Protein AF-A0AAD1R9V3-F1 (afdb_monomer_lite)

Structure (mmCIF, N/CA/C/O backbone):
data_AF-A0AAD1R9V3-F1
#
_entry.id   AF-A0AAD1R9V3-F1
#
loop_
_atom_site.group_PDB
_atom_site.id
_atom_site.type_symbol
_atom_site.label_atom_id
_atom_site.label_alt_id
_atom_site.label_comp_id
_atom_site.label_asym_id
_atom_site.label_entity_id
_atom_site.label_seq_id
_atom_site.pdbx_PDB_ins_code
_atom_site.Cartn_x
_atom_site.Cartn_y
_atom_site.Cartn_z
_atom_site.occupancy
_atom_site.B_iso_or_equiv
_atom_site.auth_seq_id
_atom_site.auth_comp_id
_atom_site.auth_asym_id
_atom_site.auth_atom_id
_atom_site.pdbx_PDB_model_num
ATOM 1 N N . MET A 1 1 ? 29.245 -15.556 20.409 1.00 35.25 1 MET A N 1
ATOM 2 C CA . MET A 1 1 ? 29.565 -15.453 18.962 1.00 35.25 1 MET A CA 1
ATOM 3 C C . MET A 1 1 ? 28.402 -15.027 18.053 1.00 35.25 1 MET A C 1
ATOM 5 O O . MET A 1 1 ? 28.663 -14.799 16.882 1.00 35.25 1 MET A O 1
ATOM 9 N N . GLN A 1 2 ? 27.150 -14.888 18.519 1.00 30.64 2 GLN A N 1
ATOM 10 C CA . GLN A 1 2 ? 26.018 -14.610 17.610 1.00 30.64 2 GLN A CA 1
ATOM 11 C C . GLN A 1 2 ? 25.636 -13.117 17.482 1.00 30.64 2 GLN A C 1
ATOM 13 O O . GLN A 1 2 ? 25.041 -12.745 16.478 1.00 30.64 2 GLN A O 1
ATOM 18 N N . LEU A 1 3 ? 26.044 -12.247 18.423 1.00 28.27 3 LEU A N 1
ATOM 19 C CA . LEU A 1 3 ? 25.828 -10.789 18.336 1.00 28.27 3 LEU A CA 1
ATOM 20 C C . LEU A 1 3 ? 26.895 -10.029 17.526 1.00 28.27 3 LEU A C 1
ATOM 22 O O . LEU A 1 3 ? 26.613 -8.944 17.025 1.00 28.27 3 LEU A O 1
ATOM 26 N N . THR A 1 4 ? 28.101 -10.576 17.340 1.00 27.30 4 THR A N 1
ATOM 27 C CA . THR A 1 4 ? 29.195 -9.881 16.628 1.00 27.30 4 THR A CA 1
ATOM 28 C C . THR A 1 4 ? 28.893 -9.625 15.148 1.00 27.30 4 THR A C 1
ATOM 30 O O . THR A 1 4 ? 29.438 -8.689 14.572 1.00 27.30 4 THR A O 1
ATOM 33 N N . LYS A 1 5 ? 27.974 -10.390 14.540 1.00 33.31 5 LYS A N 1
ATOM 34 C CA . LYS A 1 5 ? 27.443 -10.104 13.194 1.00 33.31 5 LYS A CA 1
ATOM 35 C C . LYS A 1 5 ? 26.442 -8.940 13.173 1.00 33.31 5 LYS A C 1
ATOM 37 O O . LYS A 1 5 ? 26.325 -8.266 12.158 1.00 33.31 5 LYS A O 1
ATOM 42 N N . THR A 1 6 ? 25.742 -8.685 14.278 1.00 34.09 6 THR A N 1
ATOM 43 C CA . THR A 1 6 ? 24.728 -7.624 14.376 1.00 34.09 6 THR A CA 1
ATOM 44 C C . THR A 1 6 ? 25.361 -6.237 14.466 1.00 34.09 6 THR A C 1
ATOM 46 O O . THR A 1 6 ? 24.817 -5.292 13.906 1.00 34.09 6 THR A O 1
ATOM 49 N N . LEU A 1 7 ? 26.521 -6.109 15.122 1.00 30.92 7 LEU A N 1
ATOM 50 C CA . LEU A 1 7 ? 27.188 -4.815 15.306 1.00 30.92 7 LEU A CA 1
ATOM 51 C C . LEU A 1 7 ? 27.916 -4.329 14.036 1.00 30.92 7 LEU A C 1
ATOM 53 O O . LEU A 1 7 ? 27.901 -3.138 13.744 1.00 30.92 7 LEU A O 1
ATOM 57 N N . MET A 1 8 ? 28.478 -5.241 13.229 1.00 28.80 8 MET A N 1
ATOM 58 C CA . MET A 1 8 ? 29.092 -4.886 11.935 1.00 28.80 8 MET A CA 1
ATOM 59 C C . MET A 1 8 ? 28.087 -4.332 10.911 1.00 28.80 8 MET A C 1
ATOM 61 O O . MET A 1 8 ? 28.479 -3.546 10.054 1.00 28.80 8 MET A O 1
ATOM 65 N N . LEU A 1 9 ? 26.801 -4.696 11.006 1.00 34.12 9 LEU A N 1
ATOM 66 C CA . LEU A 1 9 ? 25.754 -4.138 10.141 1.00 34.12 9 LEU A CA 1
ATOM 67 C C . LEU A 1 9 ? 25.553 -2.631 10.376 1.00 34.12 9 LEU A C 1
ATOM 69 O O . LEU A 1 9 ? 25.422 -1.891 9.410 1.00 34.12 9 LEU A O 1
ATOM 73 N N . ILE A 1 10 ? 25.625 -2.172 11.630 1.00 31.16 10 ILE A N 1
ATOM 74 C CA . ILE A 1 10 ? 25.426 -0.756 11.996 1.00 31.16 10 ILE A CA 1
ATOM 75 C C . ILE A 1 10 ? 26.562 0.126 11.447 1.00 31.16 10 ILE A C 1
ATOM 77 O O . ILE A 1 10 ? 26.338 1.265 11.047 1.00 31.16 10 ILE A O 1
ATOM 81 N N . VAL A 1 11 ? 27.789 -0.402 11.365 1.00 30.70 11 VAL A N 1
ATOM 82 C CA . VAL A 1 11 ? 28.946 0.331 10.813 1.00 30.70 11 VAL A CA 1
ATOM 83 C C . VAL A 1 11 ? 28.810 0.554 9.298 1.00 30.70 11 VAL A C 1
ATOM 85 O O . VAL A 1 11 ? 29.274 1.568 8.783 1.00 30.70 11 VAL A O 1
ATOM 88 N N . ALA A 1 12 ? 28.131 -0.347 8.579 1.00 30.34 12 ALA A N 1
ATOM 89 C CA . ALA A 1 12 ? 27.902 -0.222 7.137 1.00 30.34 12 ALA A CA 1
ATOM 90 C C . ALA A 1 12 ? 26.820 0.816 6.765 1.00 30.34 12 ALA A C 1
ATOM 92 O O . ALA A 1 12 ? 26.777 1.274 5.624 1.00 30.34 12 ALA A O 1
ATOM 93 N N . GLU A 1 13 ? 25.958 1.209 7.707 1.00 38.88 13 GLU A N 1
ATOM 94 C CA . GLU A 1 13 ? 24.835 2.128 7.454 1.00 38.88 13 GLU A CA 1
ATOM 95 C C . GLU A 1 13 ? 25.275 3.608 7.358 1.00 38.88 13 GLU A C 1
ATOM 97 O O . GLU A 1 13 ? 24.536 4.441 6.838 1.00 38.88 13 GLU A O 1
ATOM 102 N N . TRP A 1 14 ? 26.511 3.945 7.756 1.00 31.81 14 TRP A N 1
ATOM 103 C CA . TRP A 1 14 ? 27.039 5.320 7.716 1.00 31.81 14 TRP A CA 1
ATOM 104 C C . TRP A 1 14 ? 27.473 5.807 6.324 1.00 31.81 14 TRP A C 1
ATOM 106 O O . TRP A 1 14 ? 27.513 7.014 6.085 1.00 31.81 14 TRP A O 1
ATOM 116 N N . THR A 1 15 ? 27.789 4.911 5.382 1.00 30.28 15 THR A N 1
ATOM 117 C CA . THR A 1 15 ? 28.287 5.305 4.046 1.00 30.28 15 THR A CA 1
ATOM 118 C C . THR A 1 15 ? 27.186 5.876 3.138 1.00 30.28 15 THR A C 1
ATOM 120 O O . THR A 1 15 ? 27.483 6.525 2.138 1.00 30.28 15 THR A O 1
ATOM 123 N N . ILE A 1 16 ? 25.91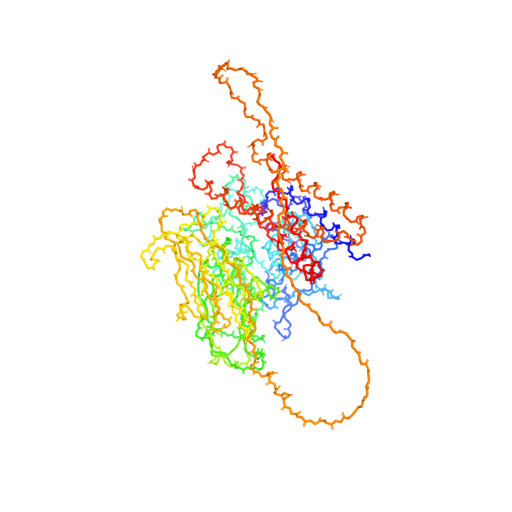1 5.675 3.488 1.00 34.81 16 ILE A N 1
ATOM 124 C CA . ILE A 1 16 ? 24.756 6.086 2.672 1.00 34.81 16 ILE A CA 1
ATOM 125 C C . ILE A 1 16 ? 24.512 7.607 2.752 1.00 34.81 16 ILE A C 1
ATOM 127 O O . ILE A 1 16 ? 24.076 8.207 1.773 1.00 34.81 16 ILE A O 1
ATOM 131 N N . CYS A 1 17 ? 24.895 8.269 3.850 1.00 26.78 17 CYS A N 1
ATOM 132 C CA . CYS A 1 17 ? 24.717 9.718 4.052 1.00 26.78 17 CYS A CA 1
ATOM 133 C C . CYS A 1 17 ? 25.582 10.628 3.148 1.00 26.78 17 CYS A C 1
ATOM 135 O O . CYS A 1 17 ? 25.551 11.846 3.311 1.00 26.78 17 CYS A O 1
ATOM 137 N N . LEU A 1 18 ? 26.354 10.064 2.211 1.00 27.14 18 LEU A N 1
ATOM 138 C CA . LEU A 1 18 ? 27.101 10.800 1.180 1.00 27.14 18 LEU A CA 1
ATOM 139 C C . LEU A 1 18 ? 26.655 10.451 -0.255 1.00 27.14 18 LEU A C 1
ATOM 141 O O . LEU A 1 18 ? 27.284 10.888 -1.219 1.00 27.14 18 LEU A O 1
ATOM 145 N N . ALA A 1 19 ? 25.563 9.696 -0.418 1.00 27.39 19 ALA A N 1
ATOM 146 C CA . ALA A 1 19 ? 24.939 9.487 -1.720 1.00 27.39 19 ALA A CA 1
ATOM 147 C C . ALA A 1 19 ? 24.169 10.749 -2.159 1.00 27.39 19 ALA A C 1
ATOM 149 O O . ALA A 1 19 ? 23.212 11.176 -1.515 1.00 27.39 19 ALA A O 1
ATOM 150 N N . LEU A 1 20 ? 24.610 11.345 -3.269 1.00 24.77 20 LEU A N 1
ATOM 151 C CA . LEU A 1 20 ? 23.947 12.461 -3.955 1.00 24.77 20 LEU A CA 1
ATOM 152 C C . LEU A 1 20 ? 22.536 12.066 -4.462 1.00 24.77 20 LEU A C 1
ATOM 154 O O . LEU A 1 20 ? 22.253 10.872 -4.574 1.00 24.77 20 LEU A O 1
ATOM 158 N N . PRO A 1 21 ? 21.638 13.036 -4.754 1.00 27.09 21 PRO A N 1
ATOM 159 C CA . PRO A 1 21 ? 20.220 12.778 -5.033 1.00 27.09 21 PRO A CA 1
ATOM 160 C C . PRO A 1 21 ? 19.957 11.679 -6.069 1.00 27.09 21 PRO A C 1
ATOM 162 O O . PRO A 1 21 ? 20.624 11.597 -7.102 1.00 27.09 21 PRO A O 1
ATOM 165 N N . VAL A 1 22 ? 18.921 10.875 -5.798 1.00 29.61 22 VAL A N 1
ATOM 166 C CA . VAL A 1 22 ? 18.507 9.715 -6.601 1.00 29.61 22 VAL A CA 1
ATOM 167 C C . VAL A 1 22 ? 17.998 10.151 -7.980 1.00 29.61 22 VAL A C 1
ATOM 169 O O . VAL A 1 22 ? 16.807 10.337 -8.218 1.00 29.61 22 VAL A O 1
ATOM 172 N N . GLN A 1 23 ? 18.932 10.286 -8.918 1.00 27.64 23 GLN A N 1
ATOM 173 C CA . GLN A 1 23 ? 18.662 10.364 -10.349 1.00 27.64 23 GLN A CA 1
ATOM 174 C C . GLN A 1 23 ? 18.131 9.008 -10.834 1.00 27.64 23 GLN A C 1
ATOM 176 O O . GLN A 1 23 ? 18.912 8.085 -11.083 1.00 27.64 23 GLN A O 1
ATOM 181 N N . VAL A 1 24 ? 16.814 8.886 -11.025 1.00 34.59 24 VAL A N 1
ATOM 182 C CA . VAL A 1 24 ? 16.222 7.744 -11.745 1.00 34.59 24 VAL A CA 1
ATOM 183 C C . VAL A 1 24 ? 16.492 7.904 -13.245 1.00 34.59 24 VAL A C 1
ATOM 185 O O . VAL A 1 24 ? 15.671 8.375 -14.020 1.00 34.59 24 VAL A O 1
ATOM 188 N N . ASN A 1 25 ? 17.712 7.518 -13.610 1.00 38.12 25 ASN A N 1
ATOM 189 C CA . ASN A 1 25 ? 18.176 7.132 -14.939 1.00 38.12 25 ASN A CA 1
ATOM 190 C C . ASN A 1 25 ? 17.870 8.060 -16.138 1.00 38.12 25 ASN A C 1
ATOM 192 O O . ASN A 1 25 ? 17.226 7.656 -17.102 1.00 38.12 25 ASN A O 1
ATOM 196 N N . ASN A 1 26 ? 18.499 9.241 -16.166 1.00 38.75 26 ASN A N 1
ATOM 197 C CA . ASN A 1 26 ? 18.811 9.916 -17.438 1.00 38.75 26 ASN A CA 1
ATOM 198 C C . ASN A 1 26 ? 20.189 9.517 -18.021 1.00 38.75 26 ASN A C 1
ATOM 200 O O . ASN A 1 26 ? 20.484 9.883 -19.155 1.00 38.75 26 ASN A O 1
ATOM 204 N N . ASN A 1 27 ? 21.045 8.807 -17.263 1.00 40.06 27 ASN A N 1
ATOM 205 C CA . ASN A 1 27 ? 22.467 8.590 -17.600 1.00 40.06 27 ASN A CA 1
ATOM 206 C C . ASN A 1 27 ? 23.135 7.324 -16.989 1.00 40.06 27 ASN A C 1
ATOM 208 O O . ASN A 1 27 ? 24.362 7.227 -16.992 1.00 40.06 27 ASN A O 1
ATOM 212 N N . ALA A 1 28 ? 22.401 6.332 -16.466 1.00 34.69 28 ALA A N 1
ATOM 213 C CA . ALA A 1 28 ? 22.995 5.229 -15.680 1.00 34.69 28 ALA A CA 1
ATOM 214 C C . ALA A 1 28 ? 23.798 4.179 -16.490 1.00 34.69 28 ALA A C 1
ATOM 216 O O . ALA A 1 28 ? 24.325 3.228 -15.917 1.00 34.69 28 ALA A O 1
ATOM 217 N N . ASN A 1 29 ? 23.925 4.356 -17.809 1.00 43.69 29 ASN A N 1
ATOM 218 C CA . ASN A 1 29 ? 24.423 3.335 -18.743 1.00 43.69 29 ASN A CA 1
ATOM 219 C C . ASN A 1 29 ? 25.894 3.504 -19.152 1.00 43.69 29 ASN A C 1
ATOM 221 O O . ASN A 1 29 ? 26.381 2.804 -20.044 1.00 43.69 29 ASN A O 1
ATOM 225 N N . SER A 1 30 ? 26.611 4.425 -18.506 1.00 35.69 30 SER A N 1
ATOM 226 C CA . SER A 1 30 ? 28.039 4.701 -18.710 1.00 35.69 30 SER A CA 1
ATOM 227 C C . SER A 1 30 ? 28.925 3.566 -18.175 1.00 35.69 30 SER A C 1
ATOM 229 O O . SER A 1 30 ? 29.636 3.727 -17.187 1.00 35.69 30 SER A O 1
ATOM 231 N N . GLY A 1 31 ? 28.856 2.396 -18.817 1.00 36.94 31 GLY A N 1
ATOM 232 C CA . GLY A 1 31 ? 29.632 1.208 -18.447 1.00 36.94 31 GLY A CA 1
ATOM 233 C C . GLY A 1 31 ? 28.949 -0.145 -18.669 1.00 36.94 31 GLY A C 1
ATOM 234 O O . GLY A 1 31 ? 29.441 -1.140 -18.138 1.00 36.94 31 GLY A O 1
ATOM 235 N N . ILE A 1 32 ? 27.828 -0.228 -19.396 1.00 44.53 32 ILE A N 1
ATOM 236 C CA . ILE A 1 32 ? 27.234 -1.521 -19.782 1.00 44.53 32 ILE A CA 1
ATOM 237 C C . ILE A 1 32 ? 27.887 -2.007 -21.086 1.00 44.53 32 ILE A C 1
ATOM 239 O O . ILE A 1 32 ? 27.878 -1.310 -22.096 1.00 44.53 32 ILE A O 1
ATOM 243 N N . SER A 1 33 ? 28.458 -3.215 -21.073 1.00 45.81 33 SER A N 1
ATOM 244 C CA . SER A 1 33 ? 29.212 -3.801 -22.199 1.00 45.81 33 SER A CA 1
ATOM 245 C C . SER A 1 33 ? 28.353 -4.517 -23.253 1.00 45.81 33 SER A C 1
ATOM 247 O O . SER A 1 33 ? 28.888 -5.143 -24.168 1.00 45.81 33 SER A O 1
ATOM 249 N N . LYS A 1 34 ? 27.024 -4.445 -23.131 1.00 56.16 34 LYS A N 1
ATOM 250 C CA . LYS A 1 34 ? 26.049 -5.034 -24.060 1.00 56.16 34 LYS A CA 1
ATOM 251 C C . LYS A 1 34 ? 25.251 -3.934 -24.767 1.00 56.16 34 LYS A C 1
ATOM 253 O O . LYS A 1 34 ? 24.997 -2.901 -24.150 1.00 56.16 34 LYS A O 1
ATOM 258 N N . PRO A 1 35 ? 24.807 -4.146 -26.018 1.00 56.00 35 PRO A N 1
ATOM 259 C CA . PRO A 1 35 ? 23.890 -3.222 -26.671 1.00 56.00 35 PRO A CA 1
ATOM 260 C C . PRO A 1 35 ? 22.540 -3.193 -25.939 1.00 56.00 35 PRO A C 1
ATOM 262 O O . PRO A 1 35 ? 21.942 -4.236 -25.662 1.00 56.00 35 PRO A O 1
ATOM 265 N N . LEU A 1 36 ? 22.070 -1.982 -25.650 1.00 61.72 36 LEU A N 1
ATOM 266 C CA . LEU A 1 36 ? 20.773 -1.707 -25.040 1.00 61.72 36 LEU A CA 1
ATOM 267 C C . LEU A 1 36 ? 19.860 -1.073 -26.092 1.00 61.72 36 LEU A C 1
ATOM 269 O O . LEU A 1 36 ? 20.287 -0.149 -26.789 1.00 61.72 36 LEU A O 1
ATOM 273 N N . VAL A 1 37 ? 18.611 -1.528 -26.178 1.00 58.22 37 VAL A N 1
ATOM 274 C CA . VAL A 1 37 ? 17.515 -0.686 -26.683 1.00 58.22 37 VAL A CA 1
ATOM 275 C C . VAL A 1 37 ? 16.813 -0.060 -25.493 1.00 58.22 37 VAL A C 1
ATOM 277 O O . VAL A 1 37 ? 16.833 -0.612 -24.398 1.00 58.22 37 VAL A O 1
ATOM 280 N N . HIS A 1 38 ? 16.200 1.099 -25.707 1.00 66.06 38 HIS A N 1
ATOM 281 C CA . HIS A 1 38 ? 15.366 1.754 -24.704 1.00 66.06 38 HIS A CA 1
ATOM 282 C C . HIS A 1 38 ? 16.065 1.895 -23.347 1.00 66.06 38 HIS A C 1
ATOM 284 O O . HIS A 1 38 ? 15.462 1.683 -22.306 1.00 66.06 38 HIS A O 1
ATOM 290 N N . GLY A 1 39 ? 17.333 2.303 -23.344 1.00 56.09 39 GLY A N 1
ATOM 291 C CA . GLY A 1 39 ? 18.056 2.643 -22.118 1.00 56.09 39 GLY A CA 1
ATOM 292 C C . GLY A 1 39 ? 18.485 1.460 -21.244 1.00 56.09 39 GLY A C 1
ATOM 293 O O . GLY A 1 39 ? 19.611 1.487 -20.776 1.00 56.09 39 GLY A O 1
ATOM 294 N N . ASP A 1 40 ? 17.655 0.446 -21.040 1.00 63.25 40 ASP A N 1
ATOM 295 C CA . ASP A 1 40 ? 17.810 -0.584 -19.998 1.00 63.25 40 ASP A CA 1
ATOM 296 C C . ASP A 1 40 ? 17.491 -2.008 -20.510 1.00 63.25 40 ASP A C 1
ATOM 298 O O . ASP A 1 40 ? 17.977 -2.994 -19.948 1.00 63.25 40 ASP A O 1
ATOM 302 N N . ILE A 1 41 ? 16.783 -2.147 -21.637 1.00 69.81 41 ILE A N 1
ATOM 303 C CA . ILE A 1 41 ? 16.492 -3.446 -22.256 1.00 69.81 41 ILE A CA 1
ATOM 304 C C . ILE A 1 41 ? 17.738 -4.010 -22.957 1.00 69.81 41 ILE A C 1
ATOM 306 O O . ILE A 1 41 ? 18.195 -3.523 -23.997 1.00 69.81 41 ILE A O 1
ATOM 310 N N . VAL A 1 42 ? 18.257 -5.116 -22.422 1.00 69.62 42 VAL A N 1
ATOM 311 C CA . VAL A 1 42 ? 19.426 -5.827 -22.957 1.00 69.62 42 VAL A CA 1
ATOM 312 C C . VAL A 1 42 ? 19.063 -6.616 -24.217 1.00 69.62 42 VAL A C 1
ATOM 314 O O . VAL A 1 42 ? 18.366 -7.635 -24.144 1.00 69.62 42 VAL A O 1
ATOM 317 N N . ILE A 1 43 ? 19.611 -6.216 -25.372 1.00 63.09 43 ILE A N 1
ATOM 318 C CA . ILE A 1 43 ? 19.510 -7.016 -26.600 1.00 63.09 43 ILE A CA 1
ATOM 319 C C . ILE A 1 43 ? 20.423 -8.236 -26.466 1.00 63.09 43 ILE A C 1
ATOM 321 O O . ILE A 1 43 ? 21.634 -8.114 -26.267 1.00 63.09 43 ILE A O 1
ATOM 325 N N . ASN A 1 44 ? 19.856 -9.427 -26.635 1.00 54.50 44 ASN A N 1
ATOM 326 C CA . ASN A 1 44 ? 20.616 -10.667 -26.708 1.00 54.50 44 ASN A CA 1
ATOM 327 C C . ASN A 1 44 ? 20.755 -11.064 -28.188 1.00 54.50 44 ASN A C 1
ATOM 329 O O . ASN A 1 44 ? 19.764 -11.385 -28.845 1.00 54.50 44 ASN A O 1
ATOM 333 N N . THR A 1 45 ? 21.970 -11.009 -28.741 1.00 39.53 45 THR A N 1
ATOM 334 C CA . THR A 1 45 ? 22.242 -11.005 -30.199 1.00 39.53 45 THR A CA 1
ATOM 335 C C . THR A 1 45 ? 21.914 -12.308 -30.946 1.00 39.53 45 THR A C 1
ATOM 337 O O . THR A 1 45 ? 22.171 -12.405 -32.142 1.00 39.53 45 THR A O 1
ATOM 340 N N . GLY A 1 46 ? 21.315 -13.296 -30.273 1.00 38.09 46 GLY A N 1
ATOM 341 C CA . GLY A 1 46 ? 20.807 -14.534 -30.872 1.00 38.09 46 GLY A CA 1
ATOM 342 C C . GLY A 1 46 ? 19.301 -14.562 -31.174 1.00 38.09 46 GLY A C 1
ATOM 343 O O . GLY A 1 46 ? 18.860 -15.500 -31.836 1.00 38.09 46 GLY A O 1
ATOM 344 N N . ARG A 1 47 ? 18.491 -13.597 -30.698 1.00 36.72 47 ARG A N 1
ATOM 345 C CA . ARG A 1 47 ? 17.039 -13.540 -30.981 1.00 36.72 47 ARG A CA 1
ATOM 346 C C . ARG A 1 47 ? 16.526 -12.104 -31.106 1.00 36.72 47 ARG A C 1
ATOM 348 O O . ARG A 1 47 ? 16.500 -11.360 -30.130 1.00 36.72 47 ARG A O 1
ATOM 355 N N . SER A 1 48 ? 16.060 -11.747 -32.302 1.00 34.03 48 SER A N 1
ATOM 356 C CA . SER A 1 48 ? 15.277 -10.529 -32.543 1.00 34.03 48 SER A CA 1
ATOM 357 C C . SER A 1 48 ? 13.896 -10.601 -31.870 1.00 34.03 48 SER A C 1
ATOM 359 O O . SER A 1 48 ? 13.417 -11.670 -31.491 1.00 34.03 48 SER A O 1
ATOM 361 N N . VAL A 1 49 ? 13.278 -9.438 -31.681 1.00 37.09 49 VAL A N 1
ATOM 362 C CA . VAL A 1 49 ? 12.216 -9.198 -30.693 1.00 37.09 49 VAL A CA 1
ATOM 363 C C . VAL A 1 49 ? 10.792 -9.548 -31.183 1.00 37.09 49 VAL A C 1
ATOM 365 O O . VAL A 1 49 ? 10.454 -9.319 -32.337 1.00 37.09 49 VAL A O 1
ATOM 368 N N . LYS A 1 50 ? 9.966 -10.064 -30.251 1.00 53.97 50 LYS A N 1
ATOM 369 C CA . LYS A 1 50 ? 8.484 -10.204 -30.253 1.00 53.97 50 LYS A CA 1
ATOM 370 C C . LYS A 1 50 ? 7.779 -10.724 -31.517 1.00 53.97 50 LYS A C 1
ATOM 372 O O . LYS A 1 50 ? 7.409 -9.963 -32.403 1.00 53.97 50 LYS A O 1
ATOM 377 N N . ASN A 1 51 ? 7.323 -11.977 -31.430 1.00 48.56 51 ASN A N 1
ATOM 378 C CA . ASN A 1 51 ? 5.882 -12.248 -31.245 1.00 48.56 51 ASN A CA 1
ATOM 379 C C . ASN A 1 51 ? 5.670 -13.682 -30.707 1.00 48.56 51 ASN A C 1
ATOM 381 O O . ASN A 1 51 ? 5.026 -14.523 -31.326 1.00 48.56 51 ASN A O 1
ATOM 385 N N . CYS A 1 52 ? 6.324 -14.006 -29.587 1.00 61.31 52 CYS A N 1
ATOM 386 C CA . CYS A 1 52 ? 6.491 -15.384 -29.128 1.00 61.31 52 CYS A CA 1
ATOM 387 C C . CYS A 1 52 ? 5.629 -15.669 -27.891 1.00 61.31 52 CYS A C 1
ATOM 389 O O . CYS A 1 52 ? 5.946 -15.209 -26.799 1.00 61.31 52 CYS A O 1
ATOM 391 N N . VAL A 1 53 ? 4.560 -16.453 -28.054 1.00 58.16 53 VAL A N 1
ATOM 392 C CA . VAL A 1 53 ? 3.728 -16.927 -26.929 1.00 58.16 53 VAL A CA 1
ATOM 393 C C . VAL A 1 53 ? 4.564 -17.778 -25.962 1.00 58.16 53 VAL A C 1
ATOM 395 O O . VAL A 1 53 ? 4.399 -17.691 -24.748 1.00 58.16 53 VAL A O 1
ATOM 398 N N . ASP A 1 54 ? 5.538 -18.521 -26.490 1.00 69.75 54 ASP A N 1
ATOM 399 C CA . ASP A 1 54 ? 6.403 -19.406 -25.710 1.00 69.75 54 ASP A CA 1
ATOM 400 C C . ASP A 1 54 ? 7.520 -18.674 -24.939 1.00 69.75 54 ASP A C 1
ATOM 402 O O . ASP A 1 54 ? 8.207 -19.309 -24.137 1.00 69.75 54 ASP A O 1
ATOM 406 N N . CYS A 1 55 ? 7.744 -17.364 -25.140 1.00 80.31 55 CYS A N 1
ATOM 407 C CA . CYS A 1 55 ? 8.809 -16.633 -24.429 1.00 80.31 55 CYS A CA 1
ATOM 408 C C . CYS A 1 55 ? 8.391 -16.059 -23.069 1.00 80.31 55 CYS A C 1
ATOM 410 O O . CYS A 1 55 ? 9.224 -15.471 -22.384 1.00 80.31 55 CYS A O 1
ATOM 412 N N . PHE A 1 56 ? 7.145 -16.241 -22.634 1.00 89.44 56 PHE A N 1
ATOM 413 C CA . PHE A 1 56 ? 6.747 -15.929 -21.260 1.00 89.44 56 PHE A CA 1
ATOM 414 C C . PHE A 1 56 ? 7.225 -17.011 -20.275 1.00 89.44 56 PHE A C 1
ATOM 416 O O . PHE A 1 56 ? 7.716 -18.078 -20.665 1.00 89.44 56 PHE A O 1
ATOM 423 N N . TRP A 1 57 ? 7.118 -16.731 -18.974 1.00 93.75 57 TRP A N 1
ATOM 424 C CA . TRP A 1 57 ? 7.334 -17.750 -17.943 1.00 93.75 57 TRP A CA 1
ATOM 425 C C . TRP A 1 57 ? 6.163 -18.749 -17.934 1.00 93.75 57 TRP A C 1
ATOM 427 O O . TRP A 1 57 ? 5.017 -18.342 -18.127 1.00 93.75 57 TRP A O 1
ATOM 437 N N . PRO A 1 58 ? 6.412 -20.056 -17.750 1.00 92.50 58 PRO A N 1
ATOM 438 C CA . PRO A 1 58 ? 5.355 -21.056 -17.849 1.00 92.50 58 PRO A CA 1
ATOM 439 C C . PRO A 1 58 ? 4.330 -20.903 -16.717 1.00 92.50 58 PRO A C 1
ATOM 441 O O . PRO A 1 58 ? 4.684 -20.878 -15.536 1.00 92.50 58 PRO A O 1
ATOM 444 N N . VAL A 1 59 ? 3.047 -20.861 -17.085 1.00 91.56 59 VAL A N 1
ATOM 445 C CA . VAL A 1 59 ? 1.939 -21.008 -16.134 1.00 91.56 59 VAL A CA 1
ATOM 446 C C . VAL A 1 59 ? 1.843 -22.485 -15.749 1.00 91.56 59 VAL A C 1
ATOM 448 O O . VAL A 1 59 ? 1.729 -23.364 -16.603 1.00 91.56 59 VAL A O 1
ATOM 451 N N . SER A 1 60 ? 1.919 -22.767 -14.455 1.00 90.44 60 SER A N 1
ATOM 452 C CA . SER A 1 60 ? 1.792 -24.114 -13.893 1.00 90.44 60 SER A CA 1
ATOM 453 C C . SER A 1 60 ? 0.323 -24.543 -13.762 1.00 90.44 60 SER A C 1
ATOM 455 O O . SER A 1 60 ? -0.592 -23.724 -13.832 1.00 90.44 60 SER A O 1
ATOM 457 N N . GLN A 1 61 ? 0.077 -25.846 -13.574 1.00 87.50 61 GLN A N 1
ATOM 458 C CA . GLN A 1 61 ? -1.273 -26.443 -13.593 1.00 87.50 61 GLN A CA 1
ATOM 459 C C . GLN A 1 61 ? -2.259 -25.827 -12.580 1.00 87.50 61 GLN A C 1
ATOM 461 O O . GLN A 1 61 ? -3.466 -25.880 -12.794 1.00 87.50 61 GLN A O 1
ATOM 466 N N . ASN A 1 62 ? -1.759 -25.226 -11.498 1.00 87.31 62 ASN A N 1
ATOM 467 C CA . ASN A 1 62 ? -2.540 -24.525 -10.476 1.00 87.31 62 ASN A CA 1
ATOM 468 C C . ASN A 1 62 ? -2.640 -23.000 -10.708 1.00 87.31 62 ASN A C 1
ATOM 470 O O . ASN A 1 62 ? -2.907 -22.266 -9.762 1.00 87.31 62 ASN A O 1
ATOM 474 N N . GLY A 1 63 ? -2.405 -22.514 -11.933 1.00 89.88 63 GLY A N 1
ATOM 475 C CA . GLY A 1 63 ? -2.570 -21.101 -12.304 1.00 89.88 63 GLY A CA 1
ATOM 476 C C . GLY A 1 63 ? -1.446 -20.166 -11.841 1.00 89.88 63 GLY A C 1
ATOM 477 O O . GLY A 1 63 ? -1.566 -18.952 -11.986 1.00 89.88 63 GLY A O 1
ATOM 478 N N . MET A 1 64 ? -0.354 -20.704 -11.291 1.00 93.75 64 MET A N 1
ATOM 479 C CA . MET A 1 64 ? 0.767 -19.921 -10.759 1.00 93.75 64 MET A CA 1
ATOM 480 C C . MET A 1 64 ? 1.882 -19.757 -11.793 1.00 93.75 64 MET A C 1
ATOM 482 O O . MET A 1 64 ? 2.123 -20.660 -12.595 1.00 93.75 64 MET A O 1
ATOM 486 N N . VAL A 1 65 ? 2.627 -18.654 -11.729 1.00 96.06 65 VAL A N 1
ATOM 487 C CA . VAL A 1 65 ? 3.799 -18.408 -12.587 1.00 96.06 65 VAL A CA 1
ATOM 488 C C . VAL A 1 65 ? 5.046 -18.410 -11.721 1.00 96.06 65 VAL A C 1
ATOM 490 O O . VAL A 1 65 ? 5.272 -17.482 -10.945 1.00 96.06 65 VAL A O 1
ATOM 493 N N . LEU A 1 66 ? 5.841 -19.473 -11.820 1.00 96.75 66 LEU A N 1
ATOM 494 C CA . LEU A 1 66 ? 7.054 -19.628 -11.023 1.00 96.75 66 LEU A CA 1
ATOM 495 C C . LEU A 1 66 ? 8.247 -19.039 -11.778 1.00 96.75 66 LEU A C 1
ATOM 497 O O . LEU A 1 66 ? 8.550 -19.460 -12.893 1.00 96.75 66 LEU A O 1
ATOM 501 N N . VAL A 1 67 ? 8.927 -18.081 -11.150 1.00 98.00 67 VAL A N 1
ATOM 502 C CA . VAL A 1 67 ? 10.144 -17.442 -11.663 1.00 98.00 67 VAL A CA 1
ATOM 503 C C . VAL A 1 67 ? 11.300 -17.805 -10.727 1.00 98.00 67 VAL A C 1
ATOM 505 O O . VAL A 1 67 ? 11.431 -17.202 -9.656 1.00 98.00 67 VAL A O 1
ATOM 508 N N . PRO A 1 68 ? 12.124 -18.810 -11.071 1.00 98.25 68 PRO A N 1
ATOM 509 C CA . PRO A 1 68 ? 13.289 -19.173 -10.277 1.00 98.25 68 PRO A CA 1
ATOM 510 C C . PRO A 1 68 ? 14.298 -18.026 -10.259 1.00 98.25 68 PRO A C 1
ATOM 512 O O . PRO A 1 68 ? 14.620 -17.464 -11.309 1.00 98.25 68 PRO A O 1
ATOM 515 N N . TYR A 1 69 ? 14.813 -17.680 -9.080 1.00 98.44 69 TYR A N 1
ATOM 516 C CA . TYR A 1 69 ? 15.760 -16.580 -8.919 1.00 98.44 69 TYR A CA 1
ATOM 517 C C . TYR A 1 69 ? 16.965 -16.932 -8.045 1.00 98.44 69 TYR A C 1
ATOM 519 O O . TYR A 1 69 ? 16.890 -17.747 -7.123 1.00 98.44 69 TYR A O 1
ATOM 527 N N . VAL A 1 70 ? 18.077 -16.242 -8.303 1.00 98.25 70 VAL A N 1
ATOM 528 C CA . VAL A 1 70 ? 19.196 -16.094 -7.363 1.00 98.25 70 VAL A CA 1
ATOM 529 C C . VAL A 1 70 ? 19.540 -14.611 -7.205 1.00 98.25 70 VAL A C 1
ATOM 531 O O . VAL A 1 70 ? 19.407 -13.834 -8.151 1.00 98.25 70 VAL A O 1
ATOM 534 N N . ILE A 1 71 ? 19.991 -14.212 -6.015 1.00 98.12 71 ILE A N 1
ATOM 535 C CA . ILE A 1 71 ? 20.550 -12.876 -5.755 1.00 98.12 71 ILE A CA 1
ATOM 536 C C . ILE A 1 71 ? 22.040 -13.040 -5.466 1.00 98.12 71 ILE A C 1
ATOM 538 O O . ILE A 1 71 ? 22.427 -13.893 -4.666 1.00 98.12 71 ILE A O 1
ATOM 542 N N . SER A 1 72 ? 22.864 -12.218 -6.113 1.00 97.00 72 SER A N 1
ATOM 543 C CA . SER A 1 72 ? 24.320 -12.246 -5.982 1.00 97.00 72 SER A CA 1
ATOM 544 C C . SER A 1 72 ? 24.782 -12.129 -4.527 1.00 97.00 72 SER A C 1
ATOM 546 O O . SER A 1 72 ? 24.270 -11.314 -3.753 1.00 97.00 72 SER A O 1
ATOM 548 N N . SER A 1 73 ? 25.815 -12.887 -4.154 1.00 95.38 73 SER A N 1
ATOM 549 C CA . SER A 1 73 ? 26.431 -12.801 -2.822 1.00 95.38 73 SER A CA 1
ATOM 550 C C . SER A 1 73 ? 27.091 -11.445 -2.549 1.00 95.38 73 SER A C 1
ATOM 552 O O . SER A 1 73 ? 27.351 -11.131 -1.391 1.00 95.38 73 SER A O 1
ATOM 554 N N . ALA A 1 74 ? 27.331 -10.641 -3.593 1.00 94.62 74 ALA A N 1
ATOM 555 C CA . ALA A 1 74 ? 27.835 -9.274 -3.493 1.00 94.62 74 ALA A CA 1
ATOM 556 C C . ALA A 1 74 ? 26.877 -8.319 -2.754 1.00 94.62 74 ALA A C 1
ATOM 558 O O . ALA A 1 74 ? 27.335 -7.366 -2.128 1.00 94.62 74 ALA A O 1
ATOM 559 N N . TYR A 1 75 ? 25.560 -8.558 -2.795 1.00 94.88 75 TYR A N 1
ATOM 560 C CA . TYR A 1 75 ? 24.601 -7.729 -2.063 1.00 94.88 75 TYR A CA 1
ATOM 561 C C . TYR A 1 75 ? 24.691 -7.973 -0.556 1.00 94.88 75 TYR A C 1
ATOM 563 O O . TYR A 1 75 ? 24.647 -9.114 -0.092 1.00 94.88 75 TYR A O 1
ATOM 571 N N . THR A 1 76 ? 24.715 -6.900 0.231 1.00 93.81 76 THR A N 1
ATOM 572 C CA . THR A 1 76 ? 24.477 -6.963 1.679 1.00 93.81 76 THR A CA 1
ATOM 573 C C . THR A 1 76 ? 23.035 -7.389 1.975 1.00 93.81 76 THR A C 1
ATOM 575 O O . THR A 1 76 ? 22.149 -7.310 1.120 1.00 93.81 76 THR A O 1
ATOM 578 N N . ASP A 1 77 ? 22.774 -7.848 3.198 1.00 92.38 77 ASP A N 1
ATOM 579 C CA . ASP A 1 77 ? 21.460 -8.402 3.550 1.00 92.38 77 ASP A CA 1
ATOM 580 C C . ASP A 1 77 ? 20.331 -7.353 3.531 1.00 92.38 77 ASP A C 1
ATOM 582 O O . ASP A 1 77 ? 19.179 -7.713 3.298 1.00 92.38 77 ASP A O 1
ATOM 586 N N . ILE A 1 78 ? 20.652 -6.058 3.668 1.00 89.50 78 ILE A N 1
ATOM 587 C CA . ILE A 1 78 ? 19.686 -4.962 3.483 1.00 89.50 78 ILE A CA 1
ATOM 588 C C . ILE A 1 78 ? 19.252 -4.818 2.015 1.00 89.50 78 ILE A C 1
ATOM 590 O O . ILE A 1 78 ? 18.056 -4.730 1.749 1.00 89.50 78 ILE A O 1
ATOM 594 N N . TYR A 1 79 ? 20.167 -4.901 1.043 1.00 94.25 79 TYR A N 1
ATOM 595 C CA . TYR A 1 79 ? 19.782 -4.880 -0.374 1.00 94.25 79 TYR A CA 1
ATOM 596 C C . TYR A 1 79 ? 19.017 -6.151 -0.770 1.00 94.25 79 TYR A C 1
ATOM 598 O O . TYR A 1 79 ? 18.000 -6.061 -1.455 1.00 94.25 79 TYR A O 1
ATOM 606 N N . LYS A 1 80 ? 19.421 -7.330 -0.265 1.00 95.88 80 LYS A N 1
ATOM 607 C CA . LYS A 1 80 ? 18.648 -8.577 -0.439 1.00 95.88 80 LYS A CA 1
ATOM 608 C C . LYS A 1 80 ? 17.221 -8.450 0.120 1.00 95.88 80 LYS A C 1
ATOM 610 O O . LYS A 1 80 ? 16.274 -8.928 -0.505 1.00 95.88 80 LYS A O 1
ATOM 615 N N . TYR A 1 81 ? 17.055 -7.799 1.274 1.00 93.50 81 TYR A N 1
ATOM 616 C CA . TYR A 1 81 ? 15.744 -7.513 1.859 1.00 93.50 81 TYR A CA 1
ATOM 617 C C . TYR A 1 81 ? 14.912 -6.592 0.955 1.00 93.50 81 TYR A C 1
ATOM 619 O O . TYR A 1 81 ? 13.802 -6.960 0.587 1.00 93.50 81 TYR A O 1
ATOM 627 N N . ILE A 1 82 ? 15.461 -5.458 0.507 1.00 91.88 82 ILE A N 1
ATOM 628 C CA . ILE A 1 82 ? 14.748 -4.507 -0.368 1.00 91.88 82 ILE A CA 1
ATOM 629 C C . ILE A 1 82 ? 14.318 -5.174 -1.692 1.00 91.88 82 ILE A C 1
ATOM 631 O O . ILE A 1 82 ? 13.168 -5.031 -2.114 1.00 91.88 82 ILE A O 1
ATOM 635 N N . ILE A 1 83 ? 15.199 -5.970 -2.312 1.00 96.38 83 ILE A N 1
ATOM 636 C CA . ILE A 1 83 ? 14.887 -6.756 -3.520 1.00 96.38 83 ILE A CA 1
ATOM 637 C C . ILE A 1 83 ? 13.750 -7.759 -3.257 1.00 96.38 83 ILE A C 1
ATOM 639 O O . ILE A 1 83 ? 12.790 -7.819 -4.027 1.00 96.38 83 ILE A O 1
ATOM 643 N N . THR A 1 84 ? 13.813 -8.520 -2.160 1.00 96.25 84 THR A N 1
ATOM 644 C CA . THR A 1 84 ? 12.802 -9.553 -1.865 1.00 96.25 84 THR A CA 1
ATOM 645 C C . THR A 1 84 ? 11.468 -9.001 -1.353 1.00 96.25 84 THR A C 1
ATOM 647 O O . THR A 1 84 ? 10.438 -9.612 -1.622 1.00 96.25 84 THR A O 1
ATOM 650 N N . GLU A 1 85 ? 11.417 -7.841 -0.694 1.00 93.25 85 GLU A N 1
ATOM 651 C CA . GLU A 1 85 ? 10.142 -7.158 -0.409 1.00 93.25 85 GLU A CA 1
ATOM 652 C C . GLU A 1 85 ? 9.524 -6.556 -1.683 1.00 93.25 85 GLU A C 1
ATOM 654 O O . GLU A 1 85 ? 8.308 -6.628 -1.872 1.00 93.25 85 GLU A O 1
ATOM 659 N N . SER A 1 86 ? 10.349 -6.044 -2.606 1.00 95.06 86 SER A N 1
ATOM 660 C CA . SER A 1 86 ? 9.882 -5.552 -3.912 1.00 95.06 86 SER A CA 1
ATOM 661 C C . SER A 1 86 ? 9.254 -6.675 -4.747 1.00 95.06 86 SER A C 1
ATOM 663 O O . SER A 1 86 ? 8.187 -6.468 -5.330 1.00 95.06 86 SER A O 1
ATOM 665 N N . MET A 1 87 ? 9.854 -7.875 -4.726 1.00 97.75 87 MET A N 1
ATOM 666 C CA . MET A 1 87 ? 9.265 -9.113 -5.257 1.00 97.75 87 MET A CA 1
ATOM 667 C C . MET A 1 87 ? 7.932 -9.445 -4.573 1.00 97.75 87 MET A C 1
ATOM 669 O O . MET A 1 87 ? 6.915 -9.551 -5.256 1.00 97.75 87 MET A O 1
ATOM 673 N N . LYS A 1 88 ? 7.897 -9.547 -3.235 1.00 95.44 88 LYS A N 1
ATOM 674 C CA . LYS A 1 88 ? 6.684 -9.910 -2.469 1.00 95.44 88 LYS A CA 1
ATOM 675 C C . LYS A 1 88 ? 5.494 -8.990 -2.738 1.00 95.44 88 LYS A C 1
ATOM 677 O O . LYS A 1 88 ? 4.362 -9.457 -2.700 1.00 95.44 88 LYS A O 1
ATOM 682 N N . GLN A 1 89 ? 5.710 -7.710 -3.041 1.00 93.25 89 GLN A N 1
ATOM 683 C CA . GLN A 1 89 ? 4.624 -6.816 -3.463 1.00 93.25 89 GLN A CA 1
ATOM 684 C C . GLN A 1 89 ? 4.042 -7.196 -4.836 1.00 93.25 89 GLN A C 1
ATOM 686 O O . GLN A 1 89 ? 2.824 -7.152 -5.014 1.00 93.25 89 GLN A O 1
ATOM 691 N N . MET A 1 90 ? 4.871 -7.623 -5.795 1.00 96.62 90 MET A N 1
ATOM 692 C CA . MET A 1 90 ? 4.384 -8.167 -7.072 1.00 96.62 90 MET A CA 1
ATOM 693 C C . MET A 1 90 ? 3.642 -9.492 -6.860 1.00 96.62 90 MET A C 1
ATOM 695 O O . MET A 1 90 ? 2.581 -9.711 -7.446 1.00 96.62 90 MET A O 1
ATOM 699 N N . GLU A 1 91 ? 4.153 -10.350 -5.974 1.00 96.06 91 GLU A N 1
ATOM 700 C CA . GLU A 1 91 ? 3.504 -11.612 -5.602 1.00 96.06 91 GLU A CA 1
ATOM 701 C C . GLU A 1 91 ? 2.173 -11.414 -4.873 1.00 96.06 91 GLU A C 1
ATOM 703 O O . GLU A 1 91 ? 1.248 -12.205 -5.042 1.00 96.06 91 GLU A O 1
ATOM 708 N N . LEU A 1 92 ? 2.065 -10.387 -4.035 1.00 94.44 92 LEU A N 1
ATOM 709 C CA . LEU A 1 92 ? 0.845 -10.065 -3.302 1.00 94.44 92 LEU A CA 1
ATOM 710 C C . LEU A 1 92 ? -0.289 -9.704 -4.268 1.00 94.44 92 LEU A C 1
ATOM 712 O O . LEU A 1 92 ? -1.433 -10.101 -4.048 1.00 94.44 92 LEU A O 1
ATOM 716 N N . MET A 1 93 ? 0.052 -9.016 -5.361 1.00 95.31 93 MET A N 1
ATOM 717 C CA . MET A 1 93 ? -0.890 -8.497 -6.352 1.00 95.31 93 MET A CA 1
ATOM 718 C C . MET A 1 93 ? -1.069 -9.390 -7.594 1.00 95.31 93 MET A C 1
ATOM 720 O O . MET A 1 93 ? -1.821 -9.003 -8.487 1.00 95.31 93 MET A O 1
ATOM 724 N N . SER A 1 94 ? -0.425 -10.566 -7.674 1.00 95.69 94 SER A N 1
ATOM 725 C CA . SER A 1 94 ? -0.498 -11.440 -8.861 1.00 95.69 94 SER A CA 1
ATOM 726 C C . SER A 1 94 ? -0.313 -12.944 -8.596 1.00 95.69 94 SER A C 1
ATOM 728 O O . SER A 1 94 ? 0.023 -13.381 -7.490 1.00 95.69 94 SER A O 1
ATOM 730 N N . CYS A 1 95 ? -0.496 -13.759 -9.642 1.00 95.44 95 CYS A N 1
ATOM 731 C CA . CYS A 1 95 ? -0.156 -15.188 -9.635 1.00 95.44 95 CYS A CA 1
ATOM 732 C C . CYS A 1 95 ? 1.348 -15.484 -9.827 1.00 95.44 95 CYS A C 1
ATOM 734 O O . CYS A 1 95 ? 1.758 -16.642 -9.718 1.00 95.44 95 CYS A O 1
ATOM 736 N N . VAL A 1 96 ? 2.189 -14.465 -10.051 1.00 97.25 96 VAL A N 1
ATOM 737 C CA . VAL A 1 96 ? 3.654 -14.619 -10.117 1.00 97.25 96 VAL A CA 1
ATOM 738 C C . VAL A 1 96 ? 4.224 -14.916 -8.729 1.00 97.25 96 VAL A C 1
ATOM 740 O O . VAL A 1 96 ? 3.778 -14.329 -7.738 1.00 97.25 96 VAL A O 1
ATOM 743 N N . LYS A 1 97 ? 5.204 -15.823 -8.653 1.00 97.06 97 LYS A N 1
ATOM 744 C CA . LYS A 1 97 ? 6.006 -16.127 -7.458 1.00 97.06 97 LYS A CA 1
ATOM 745 C C . LYS A 1 97 ? 7.482 -16.221 -7.829 1.00 97.06 97 LYS A C 1
ATOM 747 O O . LYS A 1 97 ? 7.856 -16.991 -8.714 1.00 97.06 97 LYS A O 1
ATOM 752 N N . PHE A 1 98 ? 8.314 -15.463 -7.129 1.00 98.12 98 PHE A N 1
ATOM 753 C CA . PHE A 1 98 ? 9.761 -15.521 -7.223 1.00 98.12 98 PHE A CA 1
ATOM 754 C C . PHE A 1 98 ? 10.249 -16.589 -6.245 1.00 98.12 98 PHE A C 1
ATOM 756 O O . PHE A 1 98 ? 10.241 -16.406 -5.029 1.00 98.12 98 PHE A O 1
ATOM 763 N N . VAL A 1 99 ? 10.651 -17.742 -6.776 1.00 97.44 99 VAL A N 1
ATOM 764 C CA . VAL A 1 99 ? 11.085 -18.891 -5.968 1.00 97.44 99 VAL A CA 1
ATOM 765 C C . VAL A 1 99 ? 12.607 -18.972 -5.946 1.00 97.44 99 VAL A C 1
ATOM 767 O O . VAL A 1 99 ? 13.250 -18.784 -6.977 1.00 97.44 99 VAL A O 1
ATOM 770 N N . GLN A 1 100 ? 13.211 -19.241 -4.786 1.00 97.50 100 GLN A N 1
ATOM 771 C CA . GLN A 1 100 ? 14.660 -19.452 -4.732 1.00 97.50 100 GLN A CA 1
ATOM 772 C C . GLN A 1 100 ? 15.022 -20.659 -5.598 1.00 97.50 100 GLN A C 1
ATOM 774 O O . GLN A 1 100 ? 14.483 -21.748 -5.402 1.00 97.50 100 GLN A O 1
ATOM 779 N N . ARG A 1 101 ? 15.913 -20.447 -6.569 1.00 97.06 101 ARG A N 1
ATOM 780 C CA . ARG A 1 101 ? 16.308 -21.469 -7.539 1.00 97.06 101 ARG A CA 1
ATOM 781 C C . ARG A 1 101 ? 16.933 -22.680 -6.838 1.00 97.06 101 ARG A C 1
ATOM 783 O O . ARG A 1 101 ? 17.864 -22.524 -6.048 1.00 97.06 101 ARG A O 1
ATOM 790 N N . SER A 1 102 ? 16.477 -23.873 -7.206 1.00 95.81 102 SER A N 1
ATOM 791 C CA . SER A 1 102 ? 17.077 -25.152 -6.836 1.00 95.81 102 SER A CA 1
ATOM 792 C C . SER A 1 102 ? 17.938 -25.710 -7.981 1.00 95.81 102 SER A C 1
ATOM 794 O O . SER A 1 102 ? 19.166 -25.673 -7.926 1.00 95.81 102 SER A O 1
ATOM 796 N N . THR A 1 103 ? 17.297 -26.190 -9.045 1.00 94.50 103 THR A N 1
ATOM 797 C CA . THR A 1 103 ? 17.899 -26.917 -10.177 1.00 94.50 103 THR A CA 1
ATOM 798 C C . THR A 1 103 ? 17.370 -26.443 -11.533 1.00 94.50 103 THR A C 1
ATOM 800 O O . THR A 1 103 ? 17.772 -26.959 -12.574 1.00 94.50 103 THR A O 1
ATOM 803 N N . GLU A 1 104 ? 16.478 -25.451 -11.543 1.00 96.62 104 GLU A N 1
ATOM 804 C CA . GLU A 1 104 ? 15.729 -25.033 -12.725 1.00 96.62 104 GLU A CA 1
ATOM 805 C C . GLU A 1 104 ? 16.674 -24.439 -13.776 1.00 96.62 104 GLU A C 1
ATOM 807 O O . GLU A 1 104 ? 17.570 -23.650 -13.457 1.00 96.62 104 GLU A O 1
ATOM 812 N N . TRP A 1 105 ? 16.504 -24.837 -15.039 1.00 94.50 105 TRP A N 1
ATOM 813 C CA . TRP A 1 105 ? 17.391 -24.410 -16.124 1.00 94.50 105 TRP A CA 1
ATOM 814 C C . TRP A 1 105 ? 17.236 -22.917 -16.440 1.00 94.50 105 TRP A C 1
ATOM 816 O O . TRP A 1 105 ? 18.236 -22.205 -16.521 1.00 94.50 105 TRP A O 1
ATOM 826 N N . ASP A 1 106 ? 15.991 -22.448 -16.545 1.00 95.19 106 ASP A N 1
ATOM 827 C CA . ASP A 1 106 ? 15.649 -21.044 -16.768 1.00 95.19 106 ASP A CA 1
ATOM 828 C C . ASP A 1 106 ? 15.504 -20.319 -15.427 1.00 95.19 106 ASP A C 1
ATOM 830 O O . ASP A 1 106 ? 14.706 -20.730 -14.583 1.00 95.19 106 ASP A O 1
ATOM 834 N N . TYR A 1 107 ? 16.264 -19.241 -15.221 1.00 97.31 107 TYR A N 1
ATOM 835 C CA . TYR A 1 107 ? 16.216 -18.467 -13.978 1.00 97.31 107 TYR A CA 1
ATOM 836 C C . TYR A 1 107 ? 16.726 -17.033 -14.150 1.00 97.31 107 TYR A C 1
ATOM 838 O O . TYR A 1 107 ? 17.621 -16.764 -14.959 1.00 97.31 107 TYR A O 1
ATOM 846 N N . ILE A 1 108 ? 16.199 -16.118 -13.332 1.00 97.81 108 ILE A N 1
ATOM 847 C CA . ILE A 1 108 ? 16.729 -14.757 -13.212 1.00 97.81 108 ILE A CA 1
ATOM 848 C C . ILE A 1 108 ? 17.896 -14.726 -12.213 1.00 97.81 108 ILE A C 1
ATOM 850 O O . ILE A 1 108 ? 17.846 -15.321 -11.136 1.00 97.81 108 ILE A O 1
ATOM 854 N N . SER A 1 109 ? 18.967 -14.019 -12.556 1.00 97.50 109 SER A N 1
ATOM 855 C CA . SER A 1 109 ? 20.132 -13.818 -11.693 1.00 97.50 109 SER A CA 1
ATOM 856 C C . SER A 1 109 ? 20.323 -12.333 -11.462 1.00 97.50 109 SER A C 1
ATOM 858 O O . SER A 1 109 ? 20.675 -11.602 -12.387 1.00 97.50 109 SER A O 1
ATOM 860 N N . ILE A 1 110 ? 20.057 -11.890 -10.240 1.00 97.94 110 ILE A N 1
ATOM 861 C CA . ILE A 1 110 ? 20.113 -10.479 -9.866 1.00 97.94 110 ILE A CA 1
ATOM 862 C C . ILE A 1 110 ? 21.538 -10.163 -9.419 1.00 97.94 110 ILE A C 1
ATOM 864 O O . ILE A 1 110 ? 22.007 -10.699 -8.413 1.00 97.94 110 ILE A O 1
ATOM 868 N N . GLU A 1 111 ? 22.225 -9.320 -10.189 1.00 95.44 111 GLU A N 1
ATOM 869 C CA . GLU A 1 111 ? 23.644 -8.983 -10.043 1.00 95.44 111 GLU A CA 1
ATOM 870 C C . GLU A 1 111 ? 23.822 -7.460 -9.911 1.00 95.44 111 GLU A C 1
ATOM 872 O O . GLU A 1 111 ? 23.143 -6.685 -10.586 1.00 95.44 111 GLU A O 1
ATOM 877 N N . SER A 1 112 ? 24.779 -7.008 -9.095 1.00 88.25 112 SER A N 1
ATOM 878 C CA . SER A 1 112 ? 25.090 -5.576 -8.967 1.00 88.25 112 SER A CA 1
ATOM 879 C C . SER A 1 112 ? 26.011 -5.111 -10.099 1.00 88.25 112 SER A C 1
ATOM 881 O O . SER A 1 112 ? 27.205 -4.896 -9.885 1.00 88.25 112 SER A O 1
ATOM 883 N N . GLY A 1 113 ? 25.461 -4.991 -11.307 1.00 78.75 113 GLY A N 1
ATOM 884 C CA . GLY A 1 113 ? 26.157 -4.429 -12.463 1.00 78.75 113 GLY A CA 1
ATOM 885 C C . GLY A 1 113 ? 26.209 -2.896 -12.469 1.00 78.75 113 GLY A C 1
ATOM 886 O O . GLY A 1 113 ? 25.792 -2.220 -11.526 1.00 78.75 113 GLY A O 1
ATOM 887 N N . SER A 1 114 ? 26.728 -2.349 -13.566 1.00 79.19 114 SER A N 1
ATOM 888 C CA . SER A 1 114 ? 26.663 -0.927 -13.899 1.00 79.19 114 SER A CA 1
ATOM 889 C C . SER A 1 114 ? 25.228 -0.551 -14.288 1.00 79.19 114 SER A C 1
ATOM 891 O O . SER A 1 114 ? 24.712 -1.027 -15.292 1.00 79.19 114 SER A O 1
ATOM 893 N N . GLY A 1 115 ? 24.583 0.303 -13.491 1.00 83.56 115 GLY A N 1
ATOM 894 C CA . GLY A 1 115 ? 23.220 0.778 -13.753 1.00 83.56 115 GLY A CA 1
ATOM 895 C C . GLY A 1 115 ? 22.116 -0.267 -13.539 1.00 83.56 115 GLY A C 1
ATOM 896 O O . GLY A 1 115 ? 22.316 -1.313 -12.908 1.00 83.56 115 GLY A O 1
ATOM 897 N N . CYS A 1 116 ? 20.929 0.062 -14.046 1.00 88.12 116 CYS A N 1
ATOM 898 C CA . CYS A 1 116 ? 19.735 -0.784 -14.032 1.00 88.12 116 CYS A CA 1
ATOM 899 C C . CYS A 1 116 ? 19.525 -1.310 -15.459 1.00 88.12 116 CYS A C 1
ATOM 901 O O . CYS A 1 116 ? 19.682 -0.539 -16.407 1.00 88.12 116 CYS A O 1
ATOM 903 N N . SER A 1 117 ? 19.325 -2.618 -15.626 1.00 90.06 117 SER A N 1
ATOM 904 C CA . SER A 1 117 ? 19.003 -3.211 -16.934 1.00 90.06 117 SER A CA 1
ATOM 905 C C . SER A 1 117 ? 18.498 -4.648 -16.822 1.00 90.06 117 SER A C 1
ATOM 907 O O . SER A 1 117 ? 18.901 -5.404 -15.931 1.00 90.06 117 SER A O 1
ATOM 909 N N . SER A 1 118 ? 17.667 -5.066 -17.775 1.00 90.81 118 SER A N 1
ATOM 910 C CA . SER A 1 118 ? 17.024 -6.381 -17.775 1.00 90.81 118 SER A CA 1
ATOM 911 C C . SER A 1 118 ? 16.814 -6.914 -19.192 1.00 90.81 118 SER A C 1
ATOM 913 O O . SER A 1 118 ? 16.749 -6.177 -20.175 1.00 90.81 118 SER A O 1
ATOM 915 N N . GLY A 1 119 ? 16.739 -8.236 -19.319 1.00 88.25 119 GLY A N 1
ATOM 916 C CA . GLY A 1 119 ? 16.357 -8.895 -20.565 1.00 88.25 119 GLY A CA 1
ATOM 917 C C . GLY A 1 119 ? 14.851 -9.127 -20.589 1.00 88.25 119 GLY A C 1
ATOM 918 O O . GLY A 1 119 ? 14.323 -9.708 -19.641 1.00 88.25 119 GLY A O 1
ATOM 919 N N . VAL A 1 120 ? 14.156 -8.713 -21.655 1.00 87.44 120 VAL A N 1
ATOM 920 C CA . VAL A 1 120 ? 12.693 -8.855 -21.686 1.00 87.44 120 VAL A CA 1
ATOM 921 C C . VAL A 1 120 ? 12.254 -10.308 -21.890 1.00 87.44 120 VAL A C 1
ATOM 923 O O . VAL A 1 120 ? 12.786 -11.011 -22.753 1.00 87.44 120 VAL A O 1
ATOM 926 N N . ALA A 1 121 ? 11.244 -10.709 -21.110 1.00 89.62 121 ALA A N 1
ATOM 927 C CA . ALA A 1 121 ? 10.646 -12.042 -21.043 1.00 89.62 121 ALA A CA 1
ATOM 928 C C . ALA A 1 121 ? 11.642 -13.150 -20.629 1.00 89.62 121 ALA A C 1
ATOM 930 O O . ALA A 1 121 ? 12.779 -12.882 -20.232 1.00 89.62 121 ALA A O 1
ATOM 931 N N . ARG A 1 122 ? 11.217 -14.418 -20.695 1.00 91.19 122 ARG A N 1
ATOM 932 C CA . ARG A 1 122 ? 12.068 -15.585 -20.428 1.00 91.19 122 ARG A CA 1
ATOM 933 C C . ARG A 1 122 ? 13.003 -15.810 -21.620 1.00 91.19 122 ARG A C 1
ATOM 935 O O . ARG A 1 122 ? 12.583 -16.263 -22.684 1.00 91.19 122 ARG A O 1
ATOM 942 N N . GLN A 1 123 ? 14.286 -15.500 -21.445 1.00 86.00 123 GLN A N 1
ATOM 943 C CA . GLN A 1 123 ? 15.304 -15.635 -22.497 1.00 86.00 123 GLN A CA 1
ATOM 944 C C . GLN A 1 123 ? 15.855 -17.065 -22.624 1.00 86.00 123 GLN A C 1
ATOM 946 O O . GLN A 1 123 ? 16.324 -17.447 -23.698 1.00 86.00 123 GLN A O 1
ATOM 951 N N . GLY A 1 124 ? 15.744 -17.856 -21.554 1.00 86.50 124 GLY A N 1
ATOM 952 C CA . GLY A 1 124 ? 16.260 -19.220 -21.452 1.00 86.50 124 GLY A CA 1
ATOM 953 C C . GLY A 1 124 ? 17.631 -19.287 -20.769 1.00 86.50 124 GLY A C 1
ATOM 954 O O . GLY A 1 124 ? 18.494 -18.437 -20.995 1.00 86.50 124 GLY A O 1
ATOM 955 N N . GLY A 1 125 ? 17.845 -20.305 -19.935 1.00 91.62 125 GLY A N 1
ATOM 956 C CA . GLY A 1 125 ? 19.053 -20.446 -19.120 1.00 91.62 125 GLY A CA 1
ATOM 957 C C . GLY A 1 125 ? 19.176 -19.370 -18.029 1.00 91.62 125 GLY A C 1
ATOM 958 O O . GLY A 1 125 ? 18.183 -18.847 -17.519 1.00 91.62 125 GLY A O 1
ATOM 959 N N . LYS A 1 126 ? 20.420 -19.000 -17.690 1.00 93.44 126 LYS A N 1
ATOM 960 C CA . LYS A 1 126 ? 20.715 -17.844 -16.827 1.00 93.44 126 LYS A CA 1
ATOM 961 C C . LYS A 1 126 ? 20.437 -16.541 -17.585 1.00 93.44 126 LYS A C 1
ATOM 963 O O . LYS A 1 126 ? 21.252 -16.150 -18.422 1.00 93.44 126 LYS A O 1
ATOM 968 N N . GLN A 1 127 ? 19.388 -15.806 -17.214 1.00 93.44 127 GLN A N 1
ATOM 969 C CA . GLN A 1 127 ? 19.234 -14.402 -17.616 1.00 93.44 127 GLN A CA 1
ATOM 970 C C . GLN A 1 127 ? 19.598 -13.464 -16.459 1.00 93.44 127 GLN A C 1
ATOM 972 O O . GLN A 1 127 ? 19.132 -13.631 -15.335 1.00 93.44 127 GLN A O 1
ATOM 977 N N . THR A 1 128 ? 20.467 -12.486 -16.712 1.00 94.06 128 THR A N 1
ATOM 978 C CA . THR A 1 128 ? 20.893 -11.517 -15.690 1.00 94.06 128 THR A CA 1
ATOM 979 C C . THR A 1 128 ? 19.977 -10.301 -15.675 1.00 94.06 128 THR A C 1
ATOM 981 O O . THR A 1 128 ? 19.660 -9.760 -16.732 1.00 94.06 128 THR A O 1
ATOM 984 N N . ILE A 1 129 ? 19.634 -9.852 -14.469 1.00 95.25 129 ILE A N 1
ATOM 985 C CA . ILE A 1 129 ? 19.067 -8.532 -14.192 1.00 95.25 129 ILE A CA 1
ATOM 986 C C . ILE A 1 129 ? 20.140 -7.733 -13.442 1.00 95.25 129 ILE A C 1
ATOM 988 O O . ILE A 1 129 ? 20.667 -8.210 -12.434 1.00 95.25 129 ILE A O 1
ATOM 992 N N . SER A 1 130 ? 20.484 -6.546 -13.938 1.00 94.75 130 SER A N 1
ATOM 993 C CA . SER A 1 130 ? 21.391 -5.614 -13.269 1.00 94.75 130 SER A CA 1
ATOM 994 C C . SER A 1 130 ? 20.603 -4.696 -12.346 1.00 94.75 130 SER A C 1
ATOM 996 O O . SER A 1 130 ? 19.717 -3.977 -12.803 1.00 94.75 130 SER A O 1
ATOM 998 N N . LEU A 1 131 ? 20.953 -4.678 -11.060 1.00 94.44 131 LEU A N 1
ATOM 999 C CA . LEU A 1 131 ? 20.427 -3.710 -10.097 1.00 94.44 131 LEU A CA 1
ATOM 1000 C C . LEU A 1 131 ? 21.585 -3.083 -9.313 1.00 94.44 131 LEU A C 1
ATOM 1002 O O . LEU A 1 131 ? 21.925 -3.546 -8.221 1.00 94.44 131 LEU A O 1
ATOM 1006 N N . SER A 1 132 ? 22.196 -2.029 -9.861 1.00 92.06 132 SER A N 1
ATOM 1007 C CA . SER A 1 132 ? 23.206 -1.230 -9.154 1.00 92.06 132 SER A CA 1
ATOM 1008 C C . SER A 1 132 ? 22.715 -0.789 -7.769 1.00 92.06 132 SER A C 1
ATOM 1010 O O . SER A 1 132 ? 21.667 -0.146 -7.638 1.00 92.06 132 SER A O 1
ATOM 1012 N N . MET A 1 133 ? 23.511 -1.083 -6.736 1.00 88.94 133 MET A N 1
ATOM 1013 C CA . MET A 1 133 ? 23.217 -0.718 -5.343 1.00 88.94 133 MET A CA 1
ATOM 1014 C C . MET A 1 133 ? 23.065 0.799 -5.128 1.00 88.94 133 MET A C 1
ATOM 1016 O O . MET A 1 133 ? 22.393 1.207 -4.187 1.00 88.94 133 MET A O 1
ATOM 1020 N N . SER A 1 134 ? 23.662 1.636 -5.985 1.00 85.94 134 SER A N 1
ATOM 1021 C CA . SER A 1 134 ? 23.640 3.100 -5.842 1.00 85.94 134 SER A CA 1
ATOM 1022 C C . SER A 1 134 ? 22.438 3.798 -6.488 1.00 85.94 134 SER A C 1
ATOM 1024 O O . SER A 1 134 ? 22.195 4.961 -6.181 1.00 85.94 134 SER A O 1
ATOM 1026 N N . SER A 1 135 ? 21.703 3.134 -7.389 1.00 84.31 135 SER A N 1
ATOM 1027 C CA . SER A 1 135 ? 20.676 3.795 -8.218 1.00 84.31 135 SER A CA 1
ATOM 1028 C C . SER A 1 135 ? 19.393 2.991 -8.438 1.00 84.31 135 SER A C 1
ATOM 1030 O O . SER A 1 135 ? 18.358 3.576 -8.744 1.00 84.31 135 SER A O 1
ATOM 1032 N N . CYS A 1 136 ? 19.429 1.665 -8.285 1.00 90.56 136 CYS A N 1
ATOM 1033 C CA . CYS A 1 136 ? 18.314 0.784 -8.654 1.00 90.56 136 CYS A CA 1
ATOM 1034 C C . CYS A 1 136 ? 17.533 0.250 -7.445 1.00 90.56 136 CYS A C 1
ATOM 1036 O O . CYS A 1 136 ? 16.702 -0.633 -7.607 1.00 90.56 136 CYS A O 1
ATOM 1038 N N . MET A 1 137 ? 17.815 0.741 -6.233 1.00 92.69 137 MET A N 1
ATOM 1039 C CA . MET A 1 137 ? 17.274 0.195 -4.977 1.00 92.69 137 MET A CA 1
ATOM 1040 C C . MET A 1 137 ? 15.910 0.778 -4.558 1.00 92.69 137 MET A C 1
ATOM 1042 O O . MET A 1 137 ? 15.379 0.394 -3.521 1.00 92.69 137 MET A O 1
ATOM 1046 N N . ALA A 1 138 ? 15.319 1.683 -5.344 1.00 90.19 138 ALA A N 1
ATOM 1047 C CA . ALA A 1 138 ? 13.935 2.110 -5.140 1.00 90.19 138 ALA A CA 1
ATOM 1048 C C . ALA A 1 138 ? 12.961 0.998 -5.573 1.00 90.19 138 ALA A C 1
ATOM 1050 O O . ALA A 1 138 ? 13.172 0.360 -6.604 1.00 90.19 138 ALA A O 1
ATOM 1051 N N . THR A 1 139 ? 11.876 0.791 -4.821 1.00 90.88 139 THR A N 1
ATOM 1052 C CA . THR A 1 139 ? 10.897 -0.294 -5.042 1.00 90.88 139 THR A CA 1
ATOM 1053 C C . THR A 1 139 ? 10.403 -0.369 -6.489 1.00 90.88 139 THR A C 1
ATOM 1055 O O . THR A 1 139 ? 10.361 -1.451 -7.072 1.00 90.88 139 THR A O 1
ATOM 1058 N N . GLY A 1 140 ? 10.071 0.776 -7.096 1.00 91.38 140 GLY A N 1
ATOM 1059 C CA . GLY A 1 140 ? 9.647 0.844 -8.492 1.00 91.38 140 GLY A CA 1
ATOM 1060 C C . GLY A 1 140 ? 10.764 0.513 -9.476 1.00 91.38 140 GLY A C 1
ATOM 1061 O O . GLY A 1 140 ? 10.517 -0.241 -10.406 1.00 91.38 140 GLY A O 1
ATOM 1062 N N . SER A 1 141 ? 11.999 0.965 -9.241 1.00 92.75 141 SER A N 1
ATOM 1063 C CA . SER A 1 141 ? 13.149 0.596 -10.081 1.00 92.75 141 SER A CA 1
ATOM 1064 C C . SER A 1 141 ? 13.403 -0.917 -10.073 1.00 92.75 141 SER A C 1
ATOM 1066 O O . SER A 1 141 ? 13.681 -1.498 -11.114 1.00 92.75 141 SER A O 1
ATOM 1068 N N . ILE A 1 142 ? 13.239 -1.586 -8.926 1.00 96.25 142 ILE A N 1
ATOM 1069 C CA . ILE A 1 142 ? 13.348 -3.052 -8.850 1.00 96.25 142 ILE A CA 1
ATOM 1070 C C . ILE A 1 142 ? 12.174 -3.724 -9.577 1.00 96.25 142 ILE A C 1
ATOM 1072 O O . ILE A 1 142 ? 12.377 -4.665 -10.343 1.00 96.25 142 ILE A O 1
ATOM 1076 N N . GLN A 1 143 ? 10.946 -3.239 -9.372 1.00 97.31 143 GLN A N 1
ATOM 1077 C CA . GLN A 1 143 ? 9.750 -3.793 -10.019 1.00 97.31 143 GLN A CA 1
ATOM 1078 C C . GLN A 1 143 ? 9.749 -3.586 -11.544 1.00 97.31 143 GLN A C 1
ATOM 1080 O O . GLN A 1 143 ? 9.280 -4.469 -12.254 1.00 97.31 143 GLN A O 1
ATOM 1085 N N . HIS A 1 144 ? 10.334 -2.496 -12.048 1.00 95.19 144 HIS A N 1
ATOM 1086 C CA . HIS A 1 144 ? 10.536 -2.210 -13.472 1.00 95.19 144 HIS A CA 1
ATOM 1087 C C . HIS A 1 144 ? 11.383 -3.294 -14.155 1.00 95.19 144 HIS A C 1
ATOM 1089 O O . HIS A 1 144 ? 10.943 -3.954 -15.097 1.00 95.19 144 HIS A O 1
ATOM 1095 N N . GLU A 1 145 ? 12.575 -3.560 -13.619 1.00 96.12 145 GLU A N 1
ATOM 1096 C CA . GLU A 1 145 ? 13.501 -4.551 -14.180 1.00 96.12 145 GLU A CA 1
ATOM 1097 C C . GLU A 1 145 ? 12.960 -5.990 -14.072 1.00 96.12 145 GLU A C 1
ATOM 1099 O O . GLU A 1 145 ? 13.172 -6.827 -14.962 1.00 96.12 145 GLU A O 1
ATOM 1104 N N . LEU A 1 146 ? 12.196 -6.276 -13.010 1.00 97.69 146 LEU A N 1
ATOM 1105 C CA . LEU A 1 146 ? 11.445 -7.526 -12.876 1.00 97.69 146 LEU A CA 1
ATOM 1106 C C . LEU A 1 146 ? 10.299 -7.611 -13.898 1.00 97.69 146 LEU A C 1
ATOM 1108 O O . LEU A 1 146 ? 10.125 -8.664 -14.513 1.00 97.69 146 LEU A O 1
ATOM 1112 N N . MET A 1 147 ? 9.556 -6.528 -14.149 1.00 95.94 147 MET A N 1
ATOM 1113 C CA . MET A 1 147 ? 8.505 -6.477 -15.174 1.00 95.94 147 MET A CA 1
ATOM 1114 C C . MET A 1 147 ? 9.063 -6.672 -16.589 1.00 95.94 147 MET A C 1
ATOM 1116 O O . MET A 1 147 ? 8.469 -7.427 -17.362 1.00 95.94 147 MET A O 1
ATOM 1120 N N . HIS A 1 148 ? 10.235 -6.121 -16.919 1.00 93.38 148 HIS A N 1
ATOM 1121 C CA . HIS A 1 148 ? 10.941 -6.506 -18.145 1.00 93.38 148 HIS A CA 1
ATOM 1122 C C . HIS A 1 148 ? 11.172 -8.022 -18.192 1.00 93.38 148 HIS A C 1
ATOM 1124 O O . HIS A 1 148 ? 10.712 -8.667 -19.133 1.00 93.38 148 HIS A O 1
ATOM 1130 N N . SER A 1 149 ? 11.746 -8.638 -17.151 1.00 94.50 149 SER A N 1
ATOM 1131 C CA . SER A 1 149 ? 11.962 -10.099 -17.133 1.00 94.50 149 SER A CA 1
ATOM 1132 C C . SER A 1 149 ? 10.670 -10.931 -17.250 1.00 94.50 149 SER A C 1
ATOM 1134 O O . SER A 1 149 ? 10.707 -12.073 -17.706 1.00 94.50 149 SER A O 1
ATOM 1136 N N . LEU A 1 150 ? 9.516 -10.345 -16.912 1.00 94.31 150 LEU A N 1
ATOM 1137 C CA . LEU A 1 150 ? 8.177 -10.924 -17.065 1.00 94.31 150 LEU A CA 1
ATOM 1138 C C . LEU A 1 150 ? 7.534 -10.675 -18.444 1.00 94.31 150 LEU A C 1
ATOM 1140 O O . LEU A 1 150 ? 6.508 -11.287 -18.732 1.00 94.31 150 LEU A O 1
ATOM 1144 N N . GLY A 1 151 ? 8.127 -9.843 -19.305 1.00 90.12 151 GLY A N 1
ATOM 1145 C CA . GLY A 1 151 ? 7.709 -9.638 -20.700 1.00 90.12 151 GLY A CA 1
ATOM 1146 C C . GLY A 1 151 ? 7.307 -8.210 -21.084 1.00 90.12 151 GLY A C 1
ATOM 1147 O O . GLY A 1 151 ? 6.853 -8.001 -22.210 1.00 90.12 151 GLY A O 1
ATOM 1148 N N . PHE A 1 152 ? 7.442 -7.229 -20.187 1.00 89.06 152 PHE A N 1
ATOM 1149 C CA . PHE A 1 152 ? 6.846 -5.909 -20.405 1.00 89.06 152 PHE A CA 1
ATOM 1150 C C . PHE A 1 152 ? 7.640 -4.963 -21.315 1.00 89.06 152 PHE A C 1
ATOM 1152 O O . PHE A 1 152 ? 8.853 -4.796 -21.190 1.00 89.06 152 PHE A O 1
ATOM 1159 N N . TYR A 1 153 ? 6.869 -4.321 -22.204 1.00 88.69 153 TYR A N 1
ATOM 1160 C CA . TYR A 1 153 ? 7.144 -3.033 -22.847 1.00 88.69 153 TYR A CA 1
ATOM 1161 C C . TYR A 1 153 ? 7.627 -1.951 -21.866 1.00 88.69 153 TYR A C 1
ATOM 1163 O O . TYR A 1 153 ? 7.236 -1.998 -20.701 1.00 88.69 153 TYR A O 1
ATOM 1171 N N . HIS A 1 154 ? 8.247 -0.876 -22.354 1.00 90.25 154 HIS A N 1
ATOM 1172 C CA . HIS A 1 154 ? 7.973 0.447 -21.787 1.00 90.25 154 HIS A CA 1
ATOM 1173 C C . HIS A 1 154 ? 6.646 1.009 -22.296 1.00 90.25 154 HIS A C 1
ATOM 1175 O O . HIS A 1 154 ? 6.258 0.760 -23.442 1.00 90.25 154 HIS A O 1
ATOM 1181 N N . GLU A 1 155 ? 5.992 1.841 -21.488 1.00 91.00 155 GLU A N 1
ATOM 1182 C CA . GLU A 1 155 ? 4.708 2.450 -21.849 1.00 91.00 155 GLU A CA 1
ATOM 1183 C C . GLU A 1 155 ? 4.864 3.485 -22.981 1.00 91.00 155 GLU A C 1
ATOM 1185 O O . GLU A 1 155 ? 4.099 3.455 -23.947 1.00 91.00 155 GLU A O 1
ATOM 1190 N N . GLN A 1 156 ? 5.928 4.305 -22.966 1.00 90.31 156 GLN A N 1
ATOM 1191 C CA . GLN A 1 156 ? 6.233 5.255 -24.055 1.00 90.31 156 GLN A CA 1
ATOM 1192 C C . GLN A 1 156 ? 6.713 4.587 -25.358 1.00 90.31 156 GLN A C 1
ATOM 1194 O O . GLN A 1 156 ? 7.133 5.268 -26.292 1.00 90.31 156 GLN A O 1
ATOM 1199 N N . SER A 1 157 ? 6.666 3.257 -25.440 1.00 89.69 157 SER A N 1
ATOM 1200 C CA . SER A 1 157 ? 6.957 2.488 -26.657 1.00 89.69 157 SER A CA 1
ATOM 1201 C C . SER A 1 157 ? 5.722 1.785 -27.233 1.00 89.69 157 SER A C 1
ATOM 1203 O O . SER A 1 157 ? 5.849 1.035 -28.196 1.00 89.69 157 SER A O 1
ATOM 1205 N N . ARG A 1 158 ? 4.524 2.009 -26.670 1.00 88.62 158 ARG A N 1
ATOM 1206 C CA . ARG A 1 158 ? 3.268 1.429 -27.174 1.00 88.62 158 ARG A CA 1
ATOM 1207 C C . ARG A 1 158 ? 2.956 1.846 -28.612 1.00 88.62 158 ARG A C 1
ATOM 1209 O O . ARG A 1 158 ? 3.196 2.982 -29.015 1.00 88.62 158 ARG A O 1
ATOM 1216 N N . THR A 1 159 ? 2.295 0.945 -29.334 1.00 88.88 159 THR A N 1
ATOM 1217 C CA . THR A 1 159 ? 1.789 1.149 -30.706 1.00 88.88 159 THR A CA 1
ATOM 1218 C C . THR A 1 159 ? 0.745 2.261 -30.840 1.00 88.88 159 THR A C 1
ATOM 1220 O O . THR A 1 159 ? 0.565 2.795 -31.929 1.00 88.88 159 THR A O 1
ATOM 1223 N N . ASP A 1 160 ? 0.078 2.636 -29.746 1.00 89.56 160 ASP A N 1
ATOM 1224 C CA . ASP A 1 160 ? -0.950 3.683 -29.693 1.00 89.56 160 ASP A CA 1
ATOM 1225 C C . ASP A 1 160 ? -0.494 4.963 -28.970 1.00 89.56 160 ASP A C 1
ATOM 1227 O O . ASP A 1 160 ? -1.283 5.908 -28.862 1.00 89.56 160 ASP A O 1
ATOM 1231 N N . ARG A 1 161 ? 0.761 5.023 -28.493 1.00 92.94 161 ARG A N 1
ATOM 1232 C CA . ARG A 1 161 ? 1.261 6.092 -27.608 1.00 92.94 161 ARG A CA 1
ATOM 1233 C C . ARG A 1 161 ? 1.074 7.495 -28.190 1.00 92.94 161 ARG A C 1
ATOM 1235 O O . ARG A 1 161 ? 0.853 8.437 -27.439 1.00 92.94 161 ARG A O 1
ATOM 1242 N N . ASP A 1 162 ? 1.160 7.642 -29.514 1.00 94.31 162 ASP A N 1
ATOM 1243 C CA . ASP A 1 162 ? 1.174 8.944 -30.185 1.00 94.31 162 ASP A CA 1
ATOM 1244 C C . ASP A 1 162 ? -0.221 9.610 -30.145 1.00 94.31 162 ASP A C 1
ATOM 1246 O O . ASP A 1 162 ? -0.359 10.785 -30.484 1.00 94.31 162 ASP A O 1
ATOM 1250 N N . ASN A 1 163 ? -1.254 8.912 -29.655 1.00 94.56 163 ASN A N 1
ATOM 1251 C CA . ASN A 1 163 ? -2.538 9.507 -29.262 1.00 94.56 163 ASN A CA 1
ATOM 1252 C C . ASN A 1 163 ? -2.476 10.215 -27.889 1.00 94.56 163 ASN A C 1
ATOM 1254 O O . ASN A 1 163 ? -3.280 11.104 -27.618 1.00 94.56 163 ASN A O 1
ATOM 1258 N N . TYR A 1 164 ? -1.514 9.845 -27.039 1.00 95.38 164 TYR A N 1
ATOM 1259 C CA . TYR A 1 164 ? -1.418 10.204 -25.619 1.00 95.38 164 TYR A CA 1
ATOM 1260 C C . TYR A 1 164 ? -0.208 11.090 -25.285 1.00 95.38 164 TYR A C 1
ATOM 1262 O O . TYR A 1 164 ? -0.293 11.933 -24.387 1.00 95.38 164 TYR A O 1
ATOM 1270 N N . VAL A 1 165 ? 0.911 10.928 -25.998 1.00 96.25 165 VAL A N 1
ATOM 1271 C CA . VAL A 1 165 ? 2.152 11.696 -25.805 1.00 96.25 165 VAL A CA 1
ATOM 1272 C C . VAL A 1 165 ? 2.680 12.306 -27.106 1.00 96.25 165 VAL A C 1
ATOM 1274 O O . VAL A 1 165 ? 2.391 11.850 -28.211 1.00 96.25 165 VAL A O 1
ATOM 1277 N N . GLU A 1 166 ? 3.449 13.379 -26.961 1.00 96.25 166 GLU A N 1
ATOM 1278 C CA . GLU A 1 166 ? 4.296 14.003 -27.977 1.00 96.25 166 GLU A CA 1
ATOM 1279 C C . GLU A 1 166 ? 5.762 13.687 -27.650 1.00 96.25 166 GLU A C 1
ATOM 1281 O O . GLU A 1 166 ? 6.205 13.918 -26.522 1.00 96.25 166 GLU A O 1
ATOM 1286 N N . ILE A 1 167 ? 6.513 13.184 -28.635 1.00 96.44 167 ILE A N 1
ATOM 1287 C CA . ILE A 1 167 ? 7.966 12.994 -28.535 1.00 96.44 167 ILE A CA 1
ATOM 1288 C C . ILE A 1 167 ? 8.665 14.215 -29.141 1.00 96.44 167 ILE A C 1
ATOM 1290 O O . ILE A 1 167 ? 8.531 14.498 -30.333 1.00 96.44 167 ILE A O 1
ATOM 1294 N N . ARG A 1 168 ? 9.430 14.938 -28.321 1.00 95.75 168 ARG A N 1
ATOM 1295 C CA . ARG A 1 168 ? 10.160 16.156 -28.702 1.00 95.75 168 ARG A CA 1
ATOM 1296 C C . ARG A 1 168 ? 11.570 15.826 -29.163 1.00 95.75 168 ARG A C 1
ATOM 1298 O O . ARG A 1 168 ? 12.547 16.035 -28.444 1.00 95.75 168 ARG A O 1
ATOM 1305 N N . TRP A 1 169 ? 11.658 15.305 -30.385 1.00 95.56 169 TRP A N 1
ATOM 1306 C CA . TRP A 1 169 ? 12.895 14.829 -31.011 1.00 95.56 169 TRP A CA 1
ATOM 1307 C C . TRP A 1 169 ? 14.062 15.827 -30.959 1.00 95.56 169 TRP A C 1
ATOM 1309 O O . TRP A 1 169 ? 15.204 15.405 -30.803 1.00 95.56 169 TRP A O 1
ATOM 1319 N N . GLN A 1 170 ? 13.786 17.134 -31.011 1.00 95.94 170 GLN A N 1
ATOM 1320 C CA . GLN A 1 170 ? 14.794 18.196 -30.922 1.00 95.94 170 GLN A CA 1
ATOM 1321 C C . GLN A 1 170 ? 15.528 18.258 -29.571 1.00 95.94 170 GLN A C 1
ATOM 1323 O O . GLN A 1 170 ? 16.659 18.738 -29.514 1.00 95.94 170 GLN A O 1
ATOM 1328 N N . TYR A 1 171 ? 14.913 17.763 -28.491 1.00 95.75 171 TYR A N 1
ATOM 1329 C CA . TYR A 1 171 ? 15.520 17.728 -27.158 1.00 95.75 171 TYR A CA 1
ATOM 1330 C C . TYR A 1 171 ? 16.156 16.377 -26.819 1.00 95.75 171 TYR A C 1
ATOM 1332 O O . TYR A 1 171 ? 16.685 16.227 -25.726 1.00 95.75 171 TYR A O 1
ATOM 1340 N N . ILE A 1 172 ? 16.141 15.386 -27.713 1.00 93.31 172 ILE A N 1
ATOM 1341 C CA . ILE A 1 172 ? 16.761 14.079 -27.448 1.00 93.31 172 ILE A CA 1
ATOM 1342 C C . ILE A 1 172 ? 18.271 14.155 -27.723 1.00 93.31 172 ILE A C 1
ATOM 1344 O O . ILE A 1 172 ? 18.712 14.728 -28.720 1.00 93.31 172 ILE A O 1
ATOM 1348 N N . THR A 1 173 ? 19.080 13.571 -26.837 1.00 91.81 173 THR A N 1
ATOM 1349 C CA . THR A 1 173 ? 20.532 13.419 -27.035 1.00 91.81 173 THR A CA 1
ATOM 1350 C C . THR A 1 173 ? 20.839 12.583 -28.281 1.00 91.81 173 THR A C 1
ATOM 1352 O O . THR A 1 173 ? 20.206 11.557 -28.532 1.00 91.81 173 THR A O 1
ATOM 1355 N N . GLU A 1 174 ? 21.831 13.007 -29.065 1.00 90.38 174 GLU A N 1
ATOM 1356 C CA . GLU A 1 174 ? 22.233 12.317 -30.292 1.00 90.38 174 GLU A CA 1
ATOM 1357 C C . GLU A 1 174 ? 22.617 10.848 -30.025 1.00 90.38 174 GLU A C 1
ATOM 1359 O O . GLU A 1 174 ? 23.259 10.510 -29.028 1.00 90.38 174 GLU A O 1
ATOM 1364 N N . GLY A 1 175 ? 22.145 9.942 -30.885 1.00 85.94 175 GLY A N 1
ATOM 1365 C CA . GLY A 1 175 ? 22.282 8.497 -30.700 1.00 85.94 175 GLY A CA 1
ATOM 1366 C C . GLY A 1 175 ? 21.335 7.888 -29.654 1.00 85.94 175 GLY A C 1
ATOM 1367 O O . GLY A 1 175 ? 21.406 6.682 -29.421 1.00 85.94 175 GLY A O 1
ATOM 1368 N N . LYS A 1 176 ? 20.444 8.670 -29.019 1.00 86.06 176 LYS A N 1
ATOM 1369 C CA . LYS A 1 176 ? 19.424 8.176 -28.064 1.00 86.06 176 LYS A CA 1
ATOM 1370 C C . LYS A 1 176 ? 18.003 8.149 -28.628 1.00 86.06 176 LYS A C 1
ATOM 1372 O O . LYS A 1 176 ? 17.104 7.656 -27.953 1.00 86.06 176 LYS A O 1
ATOM 1377 N N . GLN A 1 177 ? 17.793 8.579 -29.875 1.00 87.50 177 GLN A N 1
ATOM 1378 C CA . GLN A 1 177 ? 16.492 8.514 -30.561 1.00 87.50 177 GLN A CA 1
ATOM 1379 C C . GLN A 1 177 ? 15.913 7.087 -30.595 1.00 87.50 177 GLN A C 1
ATOM 1381 O O . GLN A 1 177 ? 14.698 6.913 -30.518 1.00 87.50 177 GLN A O 1
ATOM 1386 N N . GLY A 1 178 ? 16.778 6.064 -30.620 1.00 84.62 178 GLY A N 1
ATOM 1387 C CA . GLY A 1 178 ? 16.388 4.654 -30.537 1.00 84.62 178 GLY A CA 1
ATOM 1388 C C . GLY A 1 178 ? 15.595 4.279 -29.278 1.00 84.62 178 GLY A C 1
ATOM 1389 O O . GLY A 1 178 ? 14.834 3.321 -29.317 1.00 84.62 178 GLY A O 1
ATOM 1390 N N . ASN A 1 179 ? 15.702 5.051 -28.190 1.00 83.31 179 ASN A N 1
ATOM 1391 C CA . ASN A 1 179 ? 14.955 4.815 -26.948 1.00 83.31 179 ASN A CA 1
ATOM 1392 C C . ASN A 1 179 ? 13.481 5.268 -27.015 1.00 83.31 179 ASN A C 1
ATOM 1394 O O . ASN A 1 179 ? 12.731 5.085 -26.059 1.00 83.31 179 ASN A O 1
ATOM 1398 N N . PHE A 1 180 ? 13.080 5.878 -28.133 1.00 88.69 180 PHE A N 1
ATOM 1399 C CA . PHE A 1 180 ? 11.748 6.435 -28.371 1.00 88.69 180 PHE A CA 1
ATOM 1400 C C . PHE A 1 180 ? 11.115 5.839 -29.637 1.00 88.69 180 PHE A C 1
ATOM 1402 O O . PHE A 1 180 ? 10.222 6.439 -30.240 1.00 88.69 180 PHE A O 1
ATOM 1409 N N . ILE A 1 181 ? 11.549 4.651 -30.057 1.00 86.69 181 ILE A N 1
ATOM 1410 C CA . ILE A 1 181 ? 10.927 3.908 -31.159 1.00 86.69 181 ILE A CA 1
ATOM 1411 C C . ILE A 1 181 ? 9.631 3.239 -30.662 1.00 86.69 181 ILE A C 1
ATOM 1413 O O . ILE A 1 181 ? 9.463 2.976 -29.472 1.00 86.69 181 ILE A O 1
ATOM 1417 N N . ILE A 1 182 ? 8.668 3.036 -31.565 1.00 85.62 182 ILE A N 1
ATOM 1418 C CA . ILE A 1 182 ? 7.463 2.252 -31.273 1.00 85.62 182 ILE A CA 1
ATOM 1419 C C . ILE A 1 182 ? 7.805 0.767 -31.376 1.00 85.62 182 ILE A C 1
ATOM 1421 O O . ILE A 1 182 ? 8.320 0.293 -32.386 1.00 85.62 182 ILE A O 1
ATOM 1425 N N . GLU A 1 183 ? 7.462 0.033 -30.331 1.00 81.12 183 GLU A N 1
ATOM 1426 C CA . GLU A 1 183 ? 7.631 -1.405 -30.220 1.00 81.12 183 GLU A CA 1
ATOM 1427 C C . GLU A 1 183 ? 6.361 -2.135 -30.667 1.00 81.12 183 GLU A C 1
ATOM 1429 O O . GLU A 1 183 ? 5.250 -1.732 -30.320 1.00 81.12 183 GLU A O 1
ATOM 1434 N N . ASN A 1 184 ? 6.508 -3.256 -31.381 1.00 74.06 184 ASN A N 1
ATOM 1435 C CA . ASN A 1 184 ? 5.366 -4.090 -31.757 1.00 74.06 184 ASN A CA 1
ATOM 1436 C C . ASN A 1 184 ? 4.889 -4.886 -30.529 1.00 74.06 184 ASN A C 1
ATOM 1438 O O . ASN A 1 184 ? 5.329 -6.006 -30.262 1.00 74.06 184 ASN A O 1
ATOM 1442 N N . ALA A 1 185 ? 4.053 -4.242 -29.717 1.00 71.69 185 ALA A N 1
ATOM 1443 C CA . ALA A 1 185 ? 3.530 -4.749 -28.459 1.00 71.69 185 ALA A CA 1
ATOM 1444 C C . ALA A 1 185 ? 2.003 -4.866 -28.503 1.00 71.69 185 ALA A C 1
ATOM 1446 O O . ALA A 1 185 ? 1.309 -4.002 -29.040 1.00 71.69 185 ALA A O 1
ATOM 1447 N N . ASN A 1 186 ? 1.471 -5.912 -27.869 1.00 75.06 186 ASN A N 1
ATOM 1448 C CA . ASN A 1 186 ? 0.050 -5.987 -27.568 1.00 75.06 186 ASN A CA 1
ATOM 1449 C C . ASN A 1 186 ? -0.238 -5.169 -26.299 1.00 75.06 186 ASN A C 1
ATOM 1451 O O . ASN A 1 186 ? 0.109 -5.588 -25.197 1.00 75.06 186 ASN A O 1
ATOM 1455 N N . ASN A 1 187 ? -0.921 -4.032 -26.447 1.00 79.06 187 ASN A N 1
ATOM 1456 C CA . ASN A 1 187 ? -1.303 -3.155 -25.329 1.00 79.06 187 ASN A CA 1
ATOM 1457 C C . ASN A 1 187 ? -2.469 -3.734 -24.488 1.00 79.06 187 ASN A C 1
ATOM 1459 O O . ASN A 1 187 ? -3.007 -3.068 -23.604 1.00 79.06 187 ASN A O 1
ATOM 1463 N N . MET A 1 188 ? -2.904 -4.964 -24.796 1.00 83.88 188 MET A N 1
ATOM 1464 C CA . MET A 1 188 ? -3.959 -5.734 -24.128 1.00 83.88 188 MET A CA 1
ATOM 1465 C C . MET A 1 188 ? -5.315 -5.014 -24.035 1.00 83.88 188 MET A C 1
ATOM 1467 O O . MET A 1 188 ? -6.121 -5.320 -23.153 1.00 83.88 188 MET A O 1
ATOM 1471 N N . SER A 1 189 ? -5.581 -4.075 -24.949 1.00 86.44 189 SER A N 1
ATOM 1472 C CA . SER A 1 189 ? -6.772 -3.209 -24.954 1.00 86.44 189 SER A CA 1
ATOM 1473 C C . SER A 1 189 ? -6.970 -2.427 -23.643 1.00 86.44 189 SER A C 1
ATOM 1475 O O . SER A 1 189 ? -8.102 -2.186 -23.229 1.00 86.44 189 SER A O 1
ATOM 1477 N N . LEU A 1 190 ? -5.875 -2.065 -22.968 1.00 88.69 190 LEU A N 1
ATOM 1478 C CA . LEU A 1 190 ? -5.882 -1.261 -21.744 1.00 88.69 190 LEU A CA 1
ATOM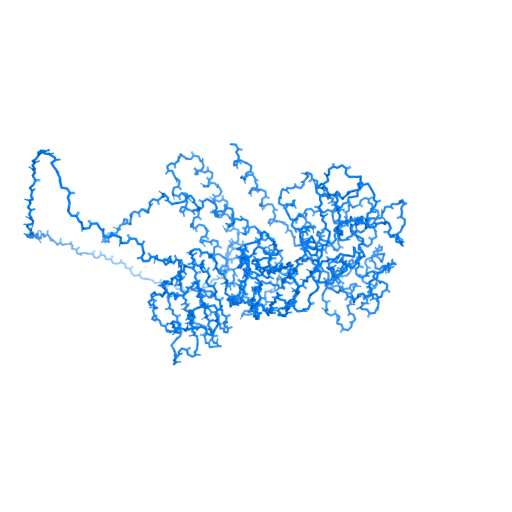 1479 C C . LEU A 1 190 ? -5.526 0.206 -22.052 1.00 88.69 190 LEU A C 1
ATOM 1481 O O . LEU A 1 190 ? -4.772 0.463 -22.998 1.00 88.69 190 LEU A O 1
ATOM 1485 N N . PRO A 1 191 ? -6.035 1.180 -21.272 1.00 93.19 191 PRO A N 1
ATOM 1486 C CA . PRO A 1 191 ? -5.708 2.596 -21.455 1.00 93.19 191 PRO A CA 1
ATOM 1487 C C . PRO A 1 191 ? -4.206 2.867 -21.286 1.00 93.19 191 PRO A C 1
ATOM 1489 O O . PRO A 1 191 ? -3.467 2.042 -20.743 1.00 93.19 191 PRO A O 1
ATOM 1492 N N . TYR A 1 192 ? -3.755 4.020 -21.777 1.00 93.38 192 TYR A N 1
ATOM 1493 C CA . TYR A 1 192 ? -2.385 4.496 -21.595 1.00 93.38 192 TYR A CA 1
ATOM 1494 C C . TYR A 1 192 ? -2.142 4.917 -20.144 1.00 93.38 192 TYR A C 1
ATOM 1496 O O . TYR A 1 192 ? -2.961 5.626 -19.557 1.00 93.38 192 TYR A O 1
ATOM 1504 N N . ASP A 1 193 ? -1.025 4.479 -19.569 1.00 94.00 193 ASP A N 1
ATOM 1505 C CA . ASP A 1 193 ? -0.745 4.624 -18.144 1.00 94.00 193 ASP A CA 1
ATOM 1506 C C . ASP A 1 193 ? 0.466 5.523 -17.860 1.00 94.00 193 ASP A C 1
ATOM 1508 O O . ASP A 1 193 ? 1.602 5.066 -17.738 1.00 94.00 193 ASP A O 1
ATOM 1512 N N . TYR A 1 194 ? 0.206 6.819 -17.682 1.00 93.56 194 TYR A N 1
ATOM 1513 C CA . TYR A 1 194 ? 1.212 7.793 -17.241 1.00 93.56 194 TYR A CA 1
ATOM 1514 C C . TYR A 1 194 ? 1.790 7.486 -15.843 1.00 93.56 194 TYR A C 1
ATOM 1516 O O . TYR A 1 194 ? 2.871 7.966 -15.509 1.00 93.56 194 TYR A O 1
ATOM 1524 N N . ALA A 1 195 ? 1.095 6.696 -15.016 1.00 91.94 195 ALA A N 1
ATOM 1525 C CA . ALA A 1 195 ? 1.578 6.283 -13.701 1.00 91.94 195 ALA A CA 1
ATOM 1526 C C . ALA A 1 195 ? 2.355 4.954 -13.740 1.00 91.94 195 ALA A C 1
ATOM 1528 O O . ALA A 1 195 ? 2.838 4.518 -12.691 1.00 91.94 195 ALA A O 1
ATOM 1529 N N . SER A 1 196 ? 2.487 4.318 -14.910 1.00 94.00 196 SER A N 1
ATOM 1530 C CA . SER A 1 196 ? 3.175 3.035 -15.059 1.00 94.00 196 SER A CA 1
ATOM 1531 C C . SER A 1 196 ? 4.614 3.138 -14.576 1.00 94.00 196 SER A C 1
ATOM 1533 O O . SER A 1 196 ? 5.343 4.067 -14.935 1.00 94.00 196 SER A O 1
ATOM 1535 N N . VAL A 1 197 ? 5.049 2.138 -13.813 1.00 93.31 197 VAL A N 1
ATOM 1536 C CA . VAL A 1 197 ? 6.460 1.977 -13.448 1.00 93.31 197 VAL A CA 1
ATOM 1537 C C . VAL A 1 197 ? 7.329 1.716 -14.688 1.00 93.31 197 VAL A C 1
ATOM 1539 O O . VAL A 1 197 ? 8.531 1.956 -14.655 1.00 93.31 197 VAL A O 1
ATOM 1542 N N . MET A 1 198 ? 6.720 1.295 -15.805 1.00 92.69 198 MET A N 1
ATOM 1543 C CA . MET A 1 198 ? 7.354 1.104 -17.114 1.00 92.69 198 MET A CA 1
ATOM 1544 C C . MET A 1 198 ? 7.336 2.361 -18.001 1.00 92.69 198 MET A C 1
ATOM 1546 O O . MET A 1 198 ? 7.706 2.278 -19.173 1.00 92.69 198 MET A O 1
ATOM 1550 N N . HIS A 1 199 ? 6.882 3.516 -17.506 1.00 93.38 199 HIS A N 1
ATOM 1551 C CA . HIS A 1 199 ? 6.940 4.777 -18.249 1.00 93.38 199 HIS A CA 1
ATOM 1552 C C . HIS A 1 199 ? 8.243 5.528 -17.930 1.00 93.38 199 HIS A C 1
ATOM 1554 O O . HIS A 1 199 ? 8.631 5.665 -16.774 1.00 93.38 199 HIS A O 1
ATOM 1560 N N . TYR A 1 200 ? 8.911 6.067 -18.948 1.00 91.19 200 TYR A N 1
ATOM 1561 C CA . TYR A 1 200 ? 10.031 7.003 -18.781 1.00 91.19 200 TYR A CA 1
ATOM 1562 C C . TYR A 1 200 ? 9.634 8.310 -18.092 1.00 91.19 200 TYR A C 1
ATOM 1564 O O . TYR A 1 200 ? 8.481 8.723 -18.170 1.00 91.19 200 TYR A O 1
ATOM 1572 N N . GLN A 1 201 ? 10.603 9.024 -17.517 1.00 90.81 201 GLN A N 1
ATOM 1573 C CA . GLN A 1 201 ? 10.403 10.402 -17.061 1.00 90.81 201 GLN A CA 1
ATOM 1574 C C . GLN A 1 201 ? 10.274 11.391 -18.227 1.00 90.81 201 GLN A C 1
ATOM 1576 O O . GLN A 1 201 ? 10.828 11.179 -19.306 1.00 90.81 201 GLN A O 1
ATOM 1581 N N . ASN A 1 202 ? 9.586 12.515 -17.997 1.00 92.75 202 ASN A N 1
ATOM 1582 C CA . ASN A 1 202 ? 9.384 13.586 -18.985 1.00 92.75 202 ASN A CA 1
ATOM 1583 C C . ASN A 1 202 ? 10.685 14.064 -19.657 1.00 92.75 202 ASN A C 1
ATOM 1585 O O . ASN A 1 202 ? 10.660 14.456 -20.820 1.00 92.75 202 ASN A O 1
ATOM 1589 N N . THR A 1 203 ? 11.809 14.049 -18.934 1.00 92.38 203 THR A N 1
ATOM 1590 C CA . THR A 1 203 ? 13.126 14.547 -19.376 1.00 92.38 203 THR A CA 1
ATOM 1591 C C . THR A 1 203 ? 14.093 13.439 -19.818 1.00 92.38 203 THR A C 1
ATOM 1593 O O . THR A 1 203 ? 15.287 13.704 -19.972 1.00 92.38 203 THR A O 1
ATOM 1596 N N . ALA A 1 204 ? 13.601 12.210 -20.032 1.00 89.38 204 ALA A N 1
ATOM 1597 C CA . ALA A 1 204 ? 14.409 11.054 -20.423 1.00 89.38 204 ALA A CA 1
ATOM 1598 C C . ALA A 1 204 ? 15.365 11.378 -21.583 1.00 89.38 204 ALA A C 1
ATOM 1600 O O . ALA A 1 204 ? 14.940 11.875 -22.624 1.00 89.38 204 ALA A O 1
ATOM 1601 N N . PHE A 1 205 ? 16.660 11.098 -21.411 1.00 91.06 205 PHE A N 1
ATOM 1602 C CA . PHE A 1 205 ? 17.714 11.334 -22.416 1.00 91.06 205 PHE A CA 1
ATOM 1603 C C . PHE A 1 205 ? 17.781 12.767 -22.991 1.00 91.06 205 PHE A C 1
ATOM 1605 O O . PHE A 1 205 ? 18.258 12.954 -24.118 1.00 91.06 205 PHE A O 1
ATOM 1612 N N . THR A 1 206 ? 17.324 13.781 -22.244 1.00 93.00 206 THR A N 1
ATOM 1613 C CA . THR A 1 206 ? 17.326 15.170 -22.723 1.00 93.00 206 THR A CA 1
ATOM 1614 C C . THR A 1 206 ? 18.736 15.717 -22.970 1.00 93.00 206 THR A C 1
ATOM 1616 O O . THR A 1 206 ? 19.650 15.495 -22.178 1.00 93.00 206 THR A O 1
ATOM 1619 N N . ASN A 1 207 ? 18.906 16.444 -24.075 1.00 93.19 207 ASN A N 1
ATOM 1620 C CA . ASN A 1 207 ? 20.123 17.175 -24.433 1.00 93.19 207 ASN A CA 1
ATOM 1621 C C . ASN A 1 207 ? 20.171 18.584 -23.809 1.00 93.19 207 ASN A C 1
ATOM 1623 O O . ASN A 1 207 ? 21.228 19.210 -23.781 1.00 93.19 207 ASN A O 1
ATOM 1627 N N . THR A 1 208 ? 19.034 19.077 -23.303 1.00 93.75 208 THR A N 1
ATOM 1628 C CA . THR A 1 208 ? 18.876 20.434 -22.773 1.00 93.75 208 THR A CA 1
ATOM 1629 C C . THR A 1 208 ? 18.318 20.353 -21.347 1.00 93.75 208 THR A C 1
ATOM 1631 O O . THR A 1 208 ? 17.178 19.912 -21.171 1.00 93.75 208 THR A O 1
ATOM 1634 N N . PRO A 1 209 ? 19.072 20.773 -20.311 1.00 89.62 209 PRO A N 1
ATOM 1635 C CA . PRO A 1 209 ? 18.624 20.703 -18.921 1.00 89.62 209 PRO A CA 1
ATOM 1636 C C . PRO A 1 209 ? 17.230 21.310 -18.704 1.00 89.62 209 PRO A C 1
ATOM 1638 O O . PRO A 1 209 ? 16.928 22.407 -19.171 1.00 89.62 209 PRO A O 1
ATOM 1641 N N . GLY A 1 210 ? 16.366 20.568 -18.009 1.00 85.88 210 GLY A N 1
ATOM 1642 C CA . GLY A 1 210 ? 14.981 20.962 -17.731 1.00 85.88 210 GLY A CA 1
ATOM 1643 C C . GLY A 1 210 ? 13.991 20.814 -18.896 1.00 85.88 210 GLY A C 1
ATOM 1644 O O . GLY A 1 210 ? 12.790 20.911 -18.656 1.00 85.88 210 GLY A O 1
ATOM 1645 N N . GLN A 1 211 ? 14.434 20.542 -20.131 1.00 93.69 211 GLN A N 1
ATOM 1646 C CA . GLN A 1 211 ? 13.516 20.319 -21.255 1.00 93.69 211 GLN A CA 1
ATOM 1647 C C . GLN A 1 211 ? 13.002 18.882 -21.298 1.00 93.69 211 GLN A C 1
ATOM 1649 O O . GLN A 1 211 ? 13.767 17.922 -21.185 1.00 93.69 211 GLN A O 1
ATOM 1654 N N . ALA A 1 212 ? 11.692 18.752 -21.505 1.00 94.62 212 ALA A N 1
ATOM 1655 C CA . ALA A 1 212 ? 11.017 17.473 -21.654 1.00 94.62 212 ALA A CA 1
ATOM 1656 C C . ALA A 1 212 ? 11.159 16.921 -23.084 1.00 94.62 212 ALA A C 1
ATOM 1658 O O . ALA A 1 212 ? 10.859 17.611 -24.062 1.00 94.62 212 ALA A O 1
ATOM 1659 N N . THR A 1 213 ? 11.568 15.658 -23.189 1.00 95.94 213 THR A N 1
ATOM 1660 C CA . THR A 1 213 ? 11.589 14.850 -24.419 1.00 95.94 213 THR A CA 1
ATOM 1661 C C . THR A 1 213 ? 10.264 14.125 -24.654 1.00 95.94 213 THR A C 1
ATOM 1663 O O . THR A 1 213 ? 9.957 13.787 -25.796 1.00 95.94 213 THR A O 1
ATOM 1666 N N . ILE A 1 214 ? 9.455 13.934 -23.606 1.00 95.81 214 ILE A N 1
ATOM 1667 C CA . ILE A 1 214 ? 8.100 13.373 -23.669 1.00 95.81 214 ILE A CA 1
ATOM 1668 C C . ILE A 1 214 ? 7.132 14.342 -22.984 1.00 95.81 214 ILE A C 1
ATOM 1670 O O . ILE A 1 214 ? 7.377 14.781 -21.858 1.00 95.81 214 ILE A O 1
ATOM 1674 N N . VAL A 1 215 ? 6.010 14.649 -23.635 1.00 96.44 215 VAL A N 1
ATOM 1675 C CA . VAL A 1 215 ? 4.971 15.552 -23.109 1.00 96.44 215 VAL A CA 1
ATOM 1676 C C . VAL A 1 215 ? 3.590 14.918 -23.279 1.00 96.44 215 VAL A C 1
ATOM 1678 O O . VAL A 1 215 ? 3.279 14.410 -24.353 1.00 96.44 215 VAL A O 1
ATOM 1681 N N . ALA A 1 216 ? 2.743 14.939 -22.245 1.00 96.81 216 ALA A N 1
ATOM 1682 C CA . ALA A 1 216 ? 1.378 14.417 -22.347 1.00 96.81 216 ALA A CA 1
ATOM 1683 C C . ALA A 1 216 ? 0.468 15.367 -23.143 1.00 96.81 216 ALA A C 1
ATOM 1685 O O . ALA A 1 216 ? 0.409 16.574 -22.887 1.00 96.81 216 ALA A O 1
ATOM 1686 N N . LYS A 1 217 ? -0.282 14.811 -24.099 1.00 96.38 217 LYS A N 1
ATOM 1687 C CA . LYS A 1 217 ? -1.262 15.559 -24.894 1.00 96.38 217 LYS A CA 1
ATOM 1688 C C . LYS A 1 217 ? -2.445 15.965 -24.013 1.00 96.38 217 LYS A C 1
ATOM 1690 O O . LYS A 1 217 ? -2.903 15.197 -23.175 1.00 96.38 217 LYS A O 1
ATOM 1695 N N . GLY A 1 218 ? -2.906 17.206 -24.161 1.00 92.81 218 GLY A N 1
ATOM 1696 C CA . GLY A 1 218 ? -3.962 17.793 -23.325 1.00 92.81 218 GLY A CA 1
ATOM 1697 C C . GLY A 1 218 ? -3.522 18.259 -21.928 1.00 92.81 218 GLY A C 1
ATOM 1698 O O . GLY A 1 218 ? -4.168 19.144 -21.377 1.00 92.81 218 GLY A O 1
ATOM 1699 N N . ASN A 1 219 ? -2.412 17.755 -21.371 1.00 93.12 219 ASN A N 1
ATOM 1700 C CA . ASN A 1 219 ? -1.841 18.254 -20.112 1.00 93.12 219 ASN A CA 1
ATOM 1701 C C . ASN A 1 219 ? -0.295 18.256 -20.135 1.00 93.12 219 ASN A C 1
ATOM 1703 O O . ASN A 1 219 ? 0.331 17.359 -19.565 1.00 93.12 219 ASN A O 1
ATOM 1707 N N . PRO A 1 220 ? 0.344 19.273 -20.747 1.00 90.50 220 PRO A N 1
ATOM 1708 C CA . PRO A 1 220 ? 1.803 19.335 -20.870 1.00 90.50 220 PRO A CA 1
ATOM 1709 C C . PRO A 1 220 ? 2.578 19.391 -19.545 1.00 90.50 220 PRO A C 1
ATOM 1711 O O . PRO A 1 220 ? 3.777 19.123 -19.535 1.00 90.50 220 PRO A O 1
ATOM 1714 N N . SER A 1 221 ? 1.917 19.746 -18.439 1.00 90.12 221 SER A N 1
ATOM 1715 C CA . SER A 1 221 ? 2.519 19.834 -17.103 1.00 90.12 221 SER A CA 1
ATOM 1716 C C . SER A 1 221 ? 2.503 18.507 -16.333 1.00 90.12 221 SER A C 1
ATOM 1718 O O . SER A 1 221 ? 3.134 18.419 -15.278 1.00 90.12 221 SER A O 1
ATOM 1720 N N . LEU A 1 222 ? 1.805 17.478 -16.830 1.00 92.25 222 LEU A N 1
ATOM 1721 C CA . LEU A 1 222 ? 1.716 16.169 -16.181 1.00 92.25 222 LEU A CA 1
ATOM 1722 C C . LEU A 1 222 ? 3.101 15.519 -16.056 1.00 92.25 222 LEU A C 1
ATOM 1724 O O . LEU A 1 222 ? 3.758 15.257 -17.063 1.00 92.25 222 LEU A O 1
ATOM 1728 N N . GLN A 1 223 ? 3.516 15.236 -14.821 1.00 89.88 223 GLN A N 1
ATOM 1729 C CA . GLN A 1 223 ? 4.738 14.484 -14.535 1.00 89.88 223 GLN A CA 1
ATOM 1730 C C . GLN A 1 223 ? 4.452 12.978 -14.530 1.00 89.88 223 GLN A C 1
ATOM 1732 O O . GLN A 1 223 ? 3.412 12.543 -14.033 1.00 89.88 223 GLN A O 1
ATOM 1737 N N . PHE A 1 224 ? 5.382 12.193 -15.066 1.00 89.12 224 PHE A N 1
ATOM 1738 C CA . PHE A 1 224 ? 5.308 10.733 -15.153 1.00 89.12 224 PHE A CA 1
ATOM 1739 C C . PHE A 1 224 ? 6.709 10.099 -15.033 1.00 89.12 224 PHE A C 1
ATOM 1741 O O . PHE A 1 224 ? 7.712 10.809 -14.978 1.00 89.12 224 PHE A O 1
ATOM 1748 N N . GLY A 1 225 ? 6.784 8.767 -14.943 1.00 82.69 225 GLY A N 1
ATOM 1749 C CA . GLY A 1 225 ? 8.033 8.029 -14.684 1.00 82.69 225 GLY A CA 1
ATOM 1750 C C . GLY A 1 225 ? 8.411 7.941 -13.201 1.00 82.69 225 GLY A C 1
ATOM 1751 O O . GLY A 1 225 ? 9.509 8.314 -12.779 1.00 82.69 225 GLY A O 1
ATOM 1752 N N . GLN A 1 226 ? 7.458 7.469 -12.398 1.00 86.25 226 GLN A N 1
ATOM 1753 C CA . GLN A 1 226 ? 7.585 7.294 -10.949 1.00 86.25 226 GLN A CA 1
ATOM 1754 C C . GLN A 1 226 ? 8.324 5.996 -10.568 1.00 86.25 226 GLN A C 1
ATOM 1756 O O . GLN A 1 226 ? 8.213 4.983 -11.253 1.00 86.25 226 GLN A O 1
ATOM 1761 N N . SER A 1 227 ? 9.033 6.011 -9.435 1.00 84.06 227 SER A N 1
ATOM 1762 C CA . SER A 1 227 ? 9.831 4.885 -8.910 1.00 84.06 227 SER A CA 1
ATOM 1763 C C . SER A 1 227 ? 9.305 4.312 -7.581 1.00 84.06 227 SER A C 1
ATOM 1765 O O . SER A 1 227 ? 10.023 3.610 -6.865 1.00 84.06 227 SER A O 1
ATOM 1767 N N . THR A 1 228 ? 8.039 4.574 -7.242 1.00 86.00 228 THR A N 1
ATOM 1768 C CA . THR A 1 228 ? 7.402 4.148 -5.979 1.00 86.00 228 THR A CA 1
ATOM 1769 C C . THR A 1 228 ? 6.926 2.689 -5.996 1.00 86.00 228 THR A C 1
ATOM 1771 O O . THR A 1 228 ? 6.897 2.039 -4.950 1.00 86.00 228 THR A O 1
ATOM 1774 N N . GLY A 1 229 ? 6.579 2.162 -7.175 1.00 90.69 229 GLY A N 1
ATOM 1775 C CA . GLY A 1 229 ? 6.116 0.785 -7.387 1.00 90.69 229 GLY A CA 1
ATOM 1776 C C . GLY A 1 229 ? 5.087 0.678 -8.517 1.00 90.69 229 GLY A C 1
ATOM 1777 O O . GLY A 1 229 ? 4.633 1.693 -9.034 1.00 90.69 229 GLY A O 1
ATOM 1778 N N . MET A 1 230 ? 4.683 -0.541 -8.882 1.00 94.00 230 MET A N 1
ATOM 1779 C CA . MET A 1 230 ? 3.670 -0.801 -9.923 1.00 94.00 230 MET A CA 1
ATOM 1780 C C . MET A 1 230 ? 2.392 0.037 -9.740 1.00 94.00 230 MET A C 1
ATOM 1782 O O . MET A 1 230 ? 1.853 0.126 -8.629 1.00 94.00 230 MET A O 1
ATOM 1786 N N . SER A 1 231 ? 1.863 0.596 -10.828 1.00 94.25 231 SER A N 1
ATOM 1787 C CA . SER A 1 231 ? 0.557 1.262 -10.855 1.00 94.25 231 SER A CA 1
ATOM 1788 C C . SER A 1 231 ? -0.610 0.253 -10.718 1.00 94.25 231 SER A C 1
ATOM 1790 O O . SER A 1 231 ? -0.411 -0.962 -10.833 1.00 94.25 231 SER A O 1
ATOM 1792 N N . PRO A 1 232 ? -1.862 0.711 -10.516 1.00 94.69 232 PRO A N 1
ATOM 1793 C CA . PRO A 1 232 ? -3.038 -0.153 -10.640 1.00 94.69 232 PRO A CA 1
ATOM 1794 C C . PRO A 1 232 ? -3.183 -0.790 -12.034 1.00 94.69 232 PRO A C 1
ATOM 1796 O O . PRO A 1 232 ? -3.606 -1.941 -12.141 1.00 94.69 232 PRO A O 1
ATOM 1799 N N . LEU A 1 233 ? -2.800 -0.078 -13.099 1.00 93.38 233 LEU A N 1
ATOM 1800 C CA . LEU A 1 233 ? -2.839 -0.590 -14.470 1.00 93.38 233 LEU A CA 1
ATOM 1801 C C . LEU A 1 233 ? -1.673 -1.543 -14.767 1.00 93.38 233 LEU A C 1
ATOM 1803 O O . LEU A 1 233 ? -1.886 -2.497 -15.505 1.00 93.38 233 LEU A O 1
ATOM 1807 N N . ASP A 1 234 ? -0.497 -1.376 -14.154 1.00 95.81 234 ASP A N 1
ATOM 1808 C CA . ASP A 1 234 ? 0.598 -2.359 -14.214 1.00 95.81 234 ASP A CA 1
ATOM 1809 C C . ASP A 1 234 ? 0.176 -3.699 -13.596 1.00 95.81 234 ASP A C 1
ATOM 1811 O O . ASP A 1 234 ? 0.403 -4.754 -14.187 1.00 95.81 234 ASP A O 1
ATOM 1815 N N . VAL A 1 235 ? -0.515 -3.669 -12.449 1.00 95.31 235 VAL A N 1
ATOM 1816 C CA . VAL A 1 235 ? -1.089 -4.872 -11.815 1.00 95.31 235 VAL A CA 1
ATOM 1817 C C . VAL A 1 235 ? -2.117 -5.548 -12.732 1.00 95.31 235 VAL A C 1
ATOM 1819 O O . VAL A 1 235 ? -2.097 -6.770 -12.887 1.00 95.31 235 VAL A O 1
ATOM 1822 N N . ILE A 1 236 ? -2.993 -4.773 -13.380 1.00 92.62 236 ILE A N 1
ATOM 1823 C CA . ILE A 1 236 ? -3.983 -5.304 -14.334 1.00 92.62 236 ILE A CA 1
ATOM 1824 C C . ILE A 1 236 ? -3.292 -5.876 -15.584 1.00 92.62 236 ILE A C 1
ATOM 1826 O O . ILE A 1 236 ? -3.643 -6.972 -16.019 1.00 92.62 236 ILE A O 1
ATOM 1830 N N . LYS A 1 237 ? -2.279 -5.190 -16.131 1.00 92.88 237 LYS A N 1
ATOM 1831 C CA . LYS A 1 237 ? -1.448 -5.663 -17.252 1.00 92.88 237 LYS A CA 1
ATOM 1832 C C . LYS A 1 237 ? -0.753 -6.983 -16.904 1.00 92.88 237 LYS A C 1
ATOM 1834 O O . LYS A 1 237 ? -0.839 -7.927 -17.684 1.00 92.88 237 LYS A O 1
ATOM 1839 N N . LEU A 1 238 ? -0.120 -7.079 -15.732 1.00 94.56 238 LEU A N 1
ATOM 1840 C CA . LEU A 1 238 ? 0.573 -8.283 -15.263 1.00 94.56 238 LEU A CA 1
ATOM 1841 C C . LEU A 1 238 ? -0.381 -9.476 -15.124 1.00 94.56 238 LEU A C 1
ATOM 1843 O O . LEU A 1 238 ? -0.110 -10.549 -15.665 1.00 94.56 238 LEU A O 1
ATOM 1847 N N . ASN A 1 239 ? -1.520 -9.277 -14.457 1.00 94.19 239 ASN A N 1
ATOM 1848 C CA . ASN A 1 239 ? -2.513 -10.334 -14.276 1.00 94.19 239 ASN A CA 1
ATOM 1849 C C . ASN A 1 239 ? -3.173 -10.750 -15.598 1.00 94.19 239 ASN A C 1
ATOM 1851 O O . ASN A 1 239 ? -3.433 -11.936 -15.794 1.00 94.19 239 ASN A O 1
ATOM 1855 N N . LYS A 1 240 ? -3.388 -9.814 -16.532 1.00 91.69 240 LYS A N 1
ATOM 1856 C CA . LYS A 1 240 ? -3.942 -10.113 -17.860 1.00 91.69 240 LYS A CA 1
ATOM 1857 C C . LYS A 1 240 ? -2.949 -10.842 -18.770 1.00 91.69 240 LYS A C 1
ATOM 1859 O O . LYS A 1 240 ? -3.374 -11.730 -19.503 1.00 91.69 240 LYS A O 1
ATOM 1864 N N . LEU A 1 241 ? -1.654 -10.524 -18.696 1.00 90.81 241 LEU A N 1
ATOM 1865 C CA . LEU A 1 241 ? -0.609 -11.191 -19.484 1.00 90.81 241 LEU A CA 1
ATOM 1866 C C . LEU A 1 241 ? -0.493 -12.684 -19.141 1.00 90.81 241 LEU A C 1
ATOM 1868 O O . LEU A 1 241 ? -0.372 -13.514 -20.036 1.00 90.81 241 LEU A O 1
ATOM 1872 N N . TYR A 1 242 ? -0.565 -13.014 -17.850 1.00 92.62 242 TYR A N 1
ATOM 1873 C CA . TYR A 1 242 ? -0.420 -14.382 -17.342 1.00 92.62 242 TYR A CA 1
ATOM 1874 C C . TYR A 1 242 ? -1.751 -15.093 -17.044 1.00 92.62 242 TYR A C 1
ATOM 1876 O O . TYR A 1 242 ? -1.747 -16.200 -16.512 1.00 92.62 242 TYR A O 1
ATOM 1884 N N . ASN A 1 243 ? -2.888 -14.475 -17.389 1.00 91.75 243 ASN A N 1
ATOM 1885 C CA . ASN A 1 243 ? -4.239 -14.972 -17.099 1.00 91.75 243 ASN A CA 1
ATOM 1886 C C . ASN A 1 243 ? -4.443 -15.359 -15.612 1.00 91.75 243 ASN A C 1
ATOM 1888 O O . ASN A 1 243 ? -5.061 -16.375 -15.288 1.00 91.75 243 ASN A O 1
ATOM 1892 N N . CYS A 1 244 ? -3.893 -14.552 -14.700 1.00 92.69 244 CYS A N 1
ATOM 1893 C CA . CYS A 1 244 ? -3.934 -14.802 -13.263 1.00 92.69 244 CYS A CA 1
ATOM 1894 C C . CYS A 1 244 ? -5.371 -14.710 -12.723 1.00 92.69 244 CYS A C 1
ATOM 1896 O O . CYS A 1 244 ? -5.924 -13.616 -12.604 1.00 92.69 244 CYS A O 1
ATOM 1898 N N . ASN A 1 245 ? -5.952 -15.840 -12.314 1.00 91.50 245 ASN A N 1
ATOM 1899 C CA . ASN A 1 245 ? -7.263 -15.878 -11.662 1.00 91.50 245 ASN A CA 1
ATOM 1900 C C . ASN A 1 245 ? -7.148 -15.509 -10.167 1.00 91.50 245 ASN A C 1
ATOM 1902 O O . ASN A 1 245 ? -7.204 -16.368 -9.283 1.00 91.50 245 ASN A O 1
ATOM 1906 N N . VAL A 1 246 ? -6.917 -14.219 -9.899 1.00 91.06 246 VAL A N 1
ATOM 1907 C CA . VAL A 1 246 ? -6.701 -13.649 -8.560 1.00 91.06 246 VAL A CA 1
ATOM 1908 C C . VAL A 1 246 ? -7.542 -12.388 -8.348 1.00 91.06 246 VAL A C 1
ATOM 1910 O O . VAL A 1 246 ? -7.561 -11.489 -9.185 1.00 91.06 246 VAL A O 1
ATOM 1913 N N . CYS A 1 247 ? -8.196 -12.276 -7.192 1.00 92.06 247 CYS A N 1
ATOM 1914 C CA . CYS A 1 247 ? -8.950 -11.079 -6.821 1.00 92.06 247 CYS A CA 1
ATOM 1915 C C . CYS A 1 247 ? -8.009 -10.057 -6.162 1.00 92.06 247 CYS A C 1
ATOM 1917 O O . CYS A 1 247 ? -7.639 -10.213 -4.993 1.00 92.06 247 CYS A O 1
ATOM 1919 N N . ARG A 1 248 ? -7.533 -9.060 -6.921 1.00 92.62 248 ARG A N 1
ATOM 1920 C CA . ARG A 1 248 ? -6.490 -8.107 -6.490 1.00 92.62 248 ARG A CA 1
ATOM 1921 C C . ARG A 1 248 ? -6.779 -6.692 -6.991 1.00 92.62 248 ARG A C 1
ATOM 1923 O O . ARG A 1 248 ? -6.952 -6.487 -8.189 1.00 92.62 248 ARG A O 1
ATOM 1930 N N . THR A 1 249 ? -6.748 -5.703 -6.100 1.00 93.44 249 THR A N 1
ATOM 1931 C CA . THR A 1 249 ? -6.978 -4.289 -6.448 1.00 93.44 249 THR A CA 1
ATOM 1932 C C . THR A 1 249 ? -5.961 -3.384 -5.756 1.00 93.44 249 THR A C 1
ATOM 1934 O O . THR A 1 249 ? -5.814 -3.432 -4.536 1.00 93.44 249 THR A O 1
ATOM 1937 N N . LYS A 1 250 ? -5.260 -2.536 -6.521 1.00 94.62 250 LYS A N 1
ATOM 1938 C CA . LYS A 1 250 ? -4.419 -1.462 -5.969 1.00 94.62 250 LYS A CA 1
ATOM 1939 C C . LYS A 1 250 ? -5.184 -0.139 -6.005 1.00 94.62 250 LYS A C 1
ATOM 1941 O O . LYS A 1 250 ? -5.772 0.196 -7.030 1.00 94.62 250 LYS A O 1
ATOM 1946 N N . LEU A 1 251 ? -5.160 0.604 -4.903 1.00 94.69 251 LEU A N 1
ATOM 1947 C CA . LEU A 1 251 ? -5.889 1.858 -4.711 1.00 94.69 251 LEU A CA 1
ATOM 1948 C C . LEU A 1 251 ? -4.898 2.975 -4.356 1.00 94.69 251 LEU A C 1
ATOM 1950 O O . LEU A 1 251 ? -4.238 2.915 -3.322 1.00 94.69 251 LEU A O 1
ATOM 1954 N N . THR A 1 252 ? -4.775 3.982 -5.222 1.00 93.31 252 THR A N 1
ATOM 1955 C CA . THR A 1 252 ? -3.764 5.056 -5.099 1.00 93.31 252 THR A CA 1
ATOM 1956 C C . THR A 1 252 ? -4.351 6.451 -4.871 1.00 93.31 252 THR A C 1
ATOM 1958 O O . THR A 1 252 ? -3.621 7.378 -4.525 1.00 93.31 252 THR A O 1
ATOM 1961 N N . ASN A 1 253 ? -5.665 6.618 -5.046 1.00 93.38 253 ASN A N 1
ATOM 1962 C CA . ASN A 1 253 ? -6.356 7.893 -4.838 1.00 93.38 253 ASN A CA 1
ATOM 1963 C C . ASN A 1 253 ? -6.365 8.281 -3.352 1.00 93.38 253 ASN A C 1
ATOM 1965 O O . ASN A 1 253 ? -6.419 7.407 -2.490 1.00 93.38 253 ASN A O 1
ATOM 1969 N N . LEU A 1 254 ? -6.396 9.585 -3.051 1.00 94.62 254 LEU A N 1
ATOM 1970 C CA . LEU A 1 254 ? -6.440 10.110 -1.673 1.00 94.62 254 LEU A CA 1
ATOM 1971 C C . LEU A 1 254 ? -7.736 9.760 -0.912 1.00 94.62 254 LEU A C 1
ATOM 1973 O O . LEU A 1 254 ? -7.801 9.900 0.309 1.00 94.62 254 LEU A O 1
ATOM 1977 N N . SER A 1 255 ? -8.765 9.301 -1.618 1.00 96.88 255 SER A N 1
ATOM 1978 C CA . SER A 1 255 ? -9.968 8.691 -1.061 1.00 96.88 255 SER A CA 1
ATOM 1979 C C . SER A 1 255 ? -10.610 7.753 -2.084 1.00 96.88 255 SER A C 1
ATOM 1981 O O . SER A 1 255 ? -10.296 7.802 -3.277 1.00 96.88 255 SER A O 1
ATOM 1983 N N . GLY A 1 256 ? -11.509 6.891 -1.618 1.00 96.38 256 GLY A N 1
ATOM 1984 C CA . GLY A 1 256 ? -12.257 5.974 -2.471 1.00 96.38 256 GLY A CA 1
ATOM 1985 C C . GLY A 1 256 ? -13.153 5.031 -1.675 1.00 96.38 256 GLY A C 1
ATOM 1986 O O . GLY A 1 256 ? -13.297 5.154 -0.458 1.00 96.38 256 GLY A O 1
ATOM 1987 N N . SER A 1 257 ? -13.755 4.071 -2.372 1.00 96.62 257 SER A N 1
ATOM 1988 C CA . SER A 1 257 ? -14.557 3.006 -1.768 1.00 96.62 257 SER A CA 1
ATOM 1989 C C . SER A 1 257 ? -14.388 1.694 -2.533 1.00 96.62 257 SER A C 1
ATOM 1991 O O . SER A 1 257 ? -13.937 1.700 -3.678 1.00 96.62 257 SER A O 1
ATOM 1993 N N . PHE A 1 258 ? -14.698 0.581 -1.874 1.00 95.12 258 PHE A N 1
ATOM 1994 C CA . PHE A 1 258 ? -14.709 -0.767 -2.446 1.00 95.12 258 PHE A CA 1
ATOM 1995 C C . PHE A 1 258 ? -15.666 -1.663 -1.649 1.00 95.12 258 PHE A C 1
ATOM 1997 O O . PHE A 1 258 ? -16.020 -1.342 -0.511 1.00 95.12 258 PHE A O 1
ATOM 2004 N N . SER A 1 259 ? -16.105 -2.782 -2.226 1.00 93.31 259 SER A N 1
ATOM 2005 C CA . SER A 1 259 ? -16.976 -3.734 -1.535 1.00 93.31 259 SER A CA 1
ATOM 2006 C C . SER A 1 259 ? -16.697 -5.187 -1.917 1.00 93.31 259 SER A C 1
ATOM 2008 O O . SER A 1 259 ? -15.980 -5.478 -2.874 1.00 93.31 259 SER A O 1
ATOM 2010 N N . SER A 1 260 ? -17.290 -6.096 -1.147 1.00 89.31 260 SER A N 1
ATOM 2011 C CA . SER A 1 260 ? -17.422 -7.523 -1.459 1.00 89.31 260 SER A CA 1
ATOM 2012 C C . SER A 1 260 ? -18.384 -7.840 -2.605 1.00 89.31 260 SER A C 1
ATOM 2014 O O . SER A 1 260 ? -18.335 -8.938 -3.150 1.00 89.31 260 SER A O 1
ATOM 2016 N N . ASP A 1 261 ? -19.302 -6.928 -2.926 1.00 82.94 261 ASP A N 1
ATOM 2017 C CA . ASP A 1 261 ? -20.378 -7.185 -3.889 1.00 82.94 261 ASP A CA 1
ATOM 2018 C C . ASP A 1 261 ? -19.835 -7.160 -5.331 1.00 82.94 261 ASP A C 1
ATOM 2020 O O . ASP A 1 261 ? -20.373 -7.815 -6.221 1.00 82.94 261 ASP A O 1
ATOM 2024 N N . ASP A 1 262 ? -18.736 -6.427 -5.539 1.00 73.38 262 ASP A N 1
ATOM 2025 C CA . ASP A 1 262 ? -18.123 -6.144 -6.840 1.00 73.38 262 ASP A CA 1
ATOM 2026 C C . ASP A 1 262 ? -17.043 -7.168 -7.256 1.00 73.38 262 ASP A C 1
ATOM 2028 O O . ASP A 1 262 ? -16.380 -6.982 -8.280 1.00 73.38 262 ASP A O 1
ATOM 2032 N N . VAL A 1 263 ? -16.804 -8.227 -6.465 1.00 77.69 263 VAL A N 1
ATOM 2033 C CA . VAL A 1 263 ? -15.663 -9.142 -6.661 1.00 77.69 263 VAL A CA 1
ATOM 2034 C C . VAL A 1 263 ? -16.041 -10.574 -7.033 1.00 77.69 263 VAL A C 1
ATOM 2036 O O . VAL A 1 263 ? -16.887 -11.221 -6.423 1.00 77.69 263 VAL A O 1
ATOM 2039 N N . SER A 1 264 ? -15.304 -11.115 -8.004 1.00 76.69 264 SER A N 1
ATOM 2040 C CA . SER A 1 264 ? -15.162 -12.559 -8.202 1.00 76.69 264 SER A CA 1
ATOM 2041 C C . SER A 1 264 ? -13.915 -13.034 -7.457 1.00 76.69 264 SER A C 1
ATOM 2043 O O . SER A 1 264 ? -12.822 -12.531 -7.717 1.00 76.69 264 SER A O 1
ATOM 2045 N N . PHE A 1 265 ? -14.063 -13.983 -6.530 1.00 80.00 265 PHE A N 1
ATOM 2046 C CA . PHE A 1 265 ? -12.924 -14.571 -5.818 1.00 80.00 265 PHE A CA 1
ATOM 2047 C C . PHE A 1 265 ? -11.981 -15.303 -6.782 1.00 80.00 265 PHE A C 1
ATOM 2049 O O . PHE A 1 265 ? -12.426 -15.960 -7.724 1.00 80.00 265 PHE A O 1
ATOM 2056 N N . GLY A 1 266 ? -10.675 -15.203 -6.519 1.00 73.81 266 GLY A N 1
ATOM 2057 C CA . GLY A 1 266 ? -9.656 -15.949 -7.255 1.00 73.81 266 GLY A CA 1
ATOM 2058 C C . GLY A 1 266 ? -9.599 -17.428 -6.866 1.00 73.81 266 GLY A C 1
ATOM 2059 O O . GLY A 1 266 ? -10.272 -17.875 -5.936 1.00 73.81 266 GLY A O 1
ATOM 2060 N N . GLN A 1 267 ? -8.718 -18.183 -7.530 1.00 79.69 267 GLN A N 1
ATOM 2061 C CA . GLN A 1 267 ? -8.462 -19.605 -7.232 1.00 79.69 267 GLN A CA 1
ATOM 2062 C C . GLN A 1 267 ? -7.983 -19.866 -5.793 1.00 79.69 267 GLN A C 1
ATOM 2064 O O . GLN A 1 267 ? -8.072 -20.992 -5.313 1.00 79.69 267 GLN A O 1
ATOM 2069 N N . ASP A 1 268 ? -7.483 -18.840 -5.104 1.00 82.56 268 ASP A N 1
ATOM 2070 C CA . ASP A 1 268 ? -7.020 -18.894 -3.717 1.00 82.56 268 ASP A CA 1
ATOM 2071 C C . ASP A 1 268 ? -8.108 -18.552 -2.680 1.00 82.56 268 ASP A C 1
ATOM 2073 O O . ASP A 1 268 ? -7.810 -18.494 -1.487 1.00 82.56 268 ASP A O 1
ATOM 2077 N N . GLY A 1 269 ? -9.347 -18.281 -3.111 1.00 86.62 269 GLY A N 1
ATOM 2078 C CA . GLY A 1 269 ? -10.450 -17.894 -2.224 1.00 86.62 269 GLY A CA 1
ATOM 2079 C C . GLY A 1 269 ? -10.238 -16.557 -1.501 1.00 86.62 269 GLY A C 1
ATOM 2080 O O . GLY A 1 269 ? -10.941 -16.276 -0.527 1.00 86.62 269 GLY A O 1
ATOM 2081 N N . SER A 1 270 ? -9.273 -15.733 -1.943 1.00 90.25 270 SER A N 1
ATOM 2082 C CA . SER A 1 270 ? -8.930 -14.467 -1.288 1.00 90.25 270 SER A CA 1
ATOM 2083 C C . SER A 1 270 ? -9.018 -13.260 -2.218 1.00 90.25 270 SER A C 1
ATOM 2085 O O . SER A 1 270 ? -8.588 -13.296 -3.373 1.00 90.25 270 SER A O 1
ATOM 2087 N N . CYS A 1 271 ? -9.541 -12.165 -1.674 1.00 92.88 271 CYS A N 1
ATOM 2088 C CA . CYS A 1 271 ? -9.505 -10.831 -2.248 1.00 92.88 271 CYS A CA 1
ATOM 2089 C C . CYS A 1 271 ? -8.555 -9.940 -1.442 1.00 92.88 271 CYS A C 1
ATOM 2091 O O . CYS A 1 271 ? -8.601 -9.918 -0.210 1.00 92.88 271 CYS A O 1
ATOM 2093 N N . ILE A 1 272 ? -7.695 -9.199 -2.146 1.00 94.94 272 ILE A N 1
ATOM 2094 C CA . ILE A 1 272 ? -6.742 -8.260 -1.544 1.00 94.94 272 ILE A CA 1
ATOM 2095 C C . ILE A 1 272 ? -6.959 -6.861 -2.118 1.00 94.94 272 ILE A C 1
ATOM 2097 O O . ILE A 1 272 ? -6.830 -6.662 -3.330 1.00 94.94 272 ILE A O 1
ATOM 2101 N N . TRP A 1 273 ? -7.175 -5.886 -1.234 1.00 96.69 273 TRP A N 1
ATOM 2102 C CA . TRP A 1 273 ? -7.103 -4.463 -1.566 1.00 96.69 273 TRP A CA 1
ATOM 2103 C C . TRP A 1 273 ? -5.860 -3.862 -0.919 1.00 96.69 273 TRP A C 1
ATOM 2105 O O . TRP A 1 273 ? -5.711 -3.882 0.303 1.00 96.69 273 TRP A O 1
ATOM 2115 N N . PHE A 1 274 ? -4.965 -3.323 -1.743 1.00 96.94 274 PHE A N 1
ATOM 2116 C CA . PHE A 1 274 ? -3.775 -2.611 -1.290 1.00 96.94 274 PHE A CA 1
ATOM 2117 C C . PHE A 1 274 ? -3.956 -1.113 -1.540 1.00 96.94 274 PHE A C 1
ATOM 2119 O O . PHE A 1 274 ? -3.894 -0.653 -2.681 1.00 96.94 274 PHE A O 1
ATOM 2126 N N . ILE A 1 275 ? -4.187 -0.361 -0.465 1.00 97.31 275 ILE A N 1
ATOM 2127 C CA . ILE A 1 275 ? -4.210 1.100 -0.479 1.00 97.31 275 ILE A CA 1
ATOM 2128 C C . ILE A 1 275 ? -2.767 1.589 -0.320 1.00 97.31 275 ILE A C 1
ATOM 2130 O O . ILE A 1 275 ? -2.105 1.238 0.657 1.00 97.31 275 ILE A O 1
ATOM 2134 N N . GLN A 1 276 ? -2.290 2.399 -1.265 1.00 93.06 276 GLN A N 1
ATOM 2135 C CA . GLN A 1 276 ? -0.982 3.056 -1.223 1.00 93.06 276 GLN A CA 1
ATOM 2136 C C . GLN A 1 276 ? -1.108 4.472 -1.799 1.00 93.06 276 GLN A C 1
ATOM 2138 O O . GLN A 1 276 ? -1.072 4.659 -3.016 1.00 93.06 276 GLN A O 1
ATOM 2143 N N . THR A 1 277 ? -1.288 5.469 -0.934 1.00 89.94 277 THR A N 1
ATOM 2144 C CA . THR A 1 277 ? -1.489 6.871 -1.339 1.00 89.94 277 THR A CA 1
ATOM 2145 C C . THR A 1 277 ? -0.169 7.637 -1.451 1.00 89.94 277 THR A C 1
ATOM 2147 O O . THR A 1 277 ? 0.866 7.212 -0.938 1.00 89.94 277 THR A O 1
ATOM 2150 N N . THR A 1 278 ? -0.185 8.796 -2.106 1.00 79.88 278 THR A N 1
ATOM 2151 C CA . THR A 1 278 ? 0.989 9.678 -2.202 1.00 79.88 278 THR A CA 1
ATOM 2152 C C . THR A 1 278 ? 1.209 10.504 -0.926 1.00 79.88 278 THR A C 1
ATOM 2154 O O . THR A 1 278 ? 0.266 10.828 -0.200 1.00 79.88 278 THR A O 1
ATOM 2157 N N . GLY A 1 279 ? 2.471 10.859 -0.658 1.00 78.69 279 GLY A N 1
ATOM 2158 C CA . GLY A 1 279 ? 2.880 11.644 0.513 1.00 78.69 279 GLY A CA 1
ATOM 2159 C C . GLY A 1 279 ? 2.771 10.897 1.850 1.00 78.69 279 GLY A C 1
ATOM 2160 O O . GLY A 1 279 ? 2.546 9.691 1.898 1.00 78.69 279 GLY A O 1
ATOM 2161 N N . PHE A 1 280 ? 2.929 11.633 2.953 1.00 78.50 280 PHE A N 1
ATOM 2162 C CA . PHE A 1 280 ? 3.093 11.076 4.308 1.00 78.50 280 PHE A CA 1
ATOM 2163 C C . PHE A 1 280 ? 1.793 10.928 5.122 1.00 78.50 280 PHE A C 1
ATOM 2165 O O . PHE A 1 280 ? 1.848 10.655 6.320 1.00 78.50 280 PHE A O 1
ATOM 2172 N N . LYS A 1 281 ? 0.618 11.126 4.509 1.00 89.12 281 LYS A N 1
ATOM 2173 C CA . LYS A 1 281 ? -0.671 11.028 5.216 1.00 89.12 281 LYS A CA 1
ATOM 2174 C C . LYS A 1 281 ? -0.992 9.587 5.625 1.00 89.12 281 LYS A C 1
ATOM 2176 O O . LYS A 1 281 ? -0.616 8.638 4.943 1.00 89.12 281 LYS A O 1
ATOM 2181 N N . LEU A 1 282 ? -1.735 9.438 6.717 1.00 95.25 282 LEU A N 1
ATOM 2182 C CA . LEU A 1 282 ? -2.277 8.164 7.188 1.00 95.25 282 LEU A CA 1
ATOM 2183 C C . LEU A 1 282 ? -3.494 7.766 6.341 1.00 95.25 282 LEU A C 1
ATOM 2185 O O . LEU A 1 282 ? -4.206 8.633 5.832 1.00 95.25 282 LEU A O 1
ATOM 2189 N N . VAL A 1 283 ? -3.782 6.470 6.241 1.00 97.75 283 VAL A N 1
ATOM 2190 C CA . VAL A 1 283 ? -5.019 5.947 5.645 1.00 97.75 283 VAL A CA 1
ATOM 2191 C C . VAL A 1 283 ? -6.035 5.725 6.761 1.00 97.75 283 VAL A C 1
ATOM 2193 O O . VAL A 1 283 ? -5.805 4.922 7.662 1.00 97.75 283 VAL A O 1
ATOM 2196 N N . HIS A 1 284 ? -7.162 6.430 6.689 1.00 97.62 284 HIS A N 1
ATOM 2197 C CA . HIS A 1 284 ? -8.361 6.200 7.497 1.00 97.62 284 HIS A CA 1
ATOM 2198 C C . HIS A 1 284 ? -9.323 5.319 6.695 1.00 97.62 284 HIS A C 1
ATOM 2200 O O . HIS A 1 284 ? -9.658 5.654 5.558 1.00 97.62 284 HIS A O 1
ATOM 2206 N N . LEU A 1 285 ? -9.728 4.187 7.268 1.00 98.31 285 LEU A N 1
ATOM 2207 C CA . LEU A 1 285 ? -10.616 3.186 6.684 1.00 98.31 285 LEU A CA 1
ATOM 2208 C C . LEU A 1 285 ? -11.846 3.009 7.583 1.00 98.31 285 LEU A C 1
ATOM 2210 O O . LEU A 1 285 ? -11.733 2.580 8.733 1.00 98.31 285 LEU A O 1
ATOM 2214 N N . GLN A 1 286 ? -13.025 3.269 7.023 1.00 97.06 286 GLN A N 1
ATOM 2215 C CA . GLN A 1 286 ? -14.311 2.918 7.612 1.00 97.06 286 GLN A CA 1
ATOM 2216 C C . GLN A 1 286 ? -14.855 1.662 6.929 1.00 97.06 286 GLN A C 1
ATOM 2218 O O . GLN A 1 286 ? -14.970 1.615 5.704 1.00 97.06 286 GLN A O 1
ATOM 2223 N N . LEU A 1 287 ? -15.240 0.669 7.730 1.00 96.56 287 LEU A N 1
ATOM 2224 C CA . LEU A 1 287 ? -15.985 -0.507 7.278 1.00 96.56 287 LEU A CA 1
ATOM 2225 C C . LEU A 1 287 ? -17.463 -0.382 7.685 1.00 96.56 287 LEU A C 1
ATOM 2227 O O . LEU A 1 287 ? -17.779 0.179 8.736 1.00 96.56 287 LEU A O 1
ATOM 2231 N N . SER A 1 288 ? -18.363 -0.889 6.846 1.00 94.44 288 SER A N 1
ATOM 2232 C CA . SER A 1 288 ? -19.813 -0.953 7.080 1.00 94.44 288 SER A CA 1
ATOM 2233 C C . SER A 1 288 ? -20.424 -2.185 6.396 1.00 94.44 288 SER A C 1
ATOM 2235 O O . SER A 1 288 ? -19.728 -2.914 5.689 1.00 94.44 288 SER A O 1
ATOM 2237 N N . ASP A 1 289 ? -21.706 -2.473 6.649 1.00 92.56 289 ASP A N 1
ATOM 2238 C CA . ASP A 1 289 ? -22.435 -3.648 6.130 1.00 92.56 289 ASP A CA 1
ATOM 2239 C C . ASP A 1 289 ? -21.752 -5.015 6.379 1.00 92.56 289 ASP A C 1
ATOM 2241 O O . ASP A 1 289 ? -22.049 -5.988 5.683 1.00 92.56 289 ASP A O 1
ATOM 2245 N N . VAL A 1 290 ? -20.852 -5.100 7.367 1.00 93.38 290 VAL A N 1
ATOM 2246 C CA . VAL A 1 290 ? -19.995 -6.267 7.631 1.00 93.38 290 VAL A CA 1
ATOM 2247 C C . VAL A 1 290 ? -20.829 -7.436 8.153 1.00 93.38 290 VAL A C 1
ATOM 2249 O O . VAL A 1 290 ? -21.227 -7.458 9.317 1.00 93.38 290 VAL A O 1
ATOM 2252 N N . LYS A 1 291 ? -21.077 -8.417 7.282 1.00 92.50 291 LYS A N 1
ATOM 2253 C CA . LYS A 1 291 ? -21.787 -9.663 7.587 1.00 92.50 291 LYS A CA 1
ATOM 2254 C C . LYS A 1 291 ? -21.011 -10.821 6.970 1.00 92.50 291 LYS A C 1
ATOM 2256 O O . LYS A 1 291 ? -21.031 -11.005 5.757 1.00 92.50 291 LYS A O 1
ATOM 2261 N N . ILE A 1 292 ? -20.291 -11.565 7.802 1.00 92.56 292 ILE A N 1
ATOM 2262 C CA . ILE A 1 292 ? -19.403 -12.662 7.393 1.00 92.56 292 ILE A CA 1
ATOM 2263 C C . ILE A 1 292 ? -19.797 -13.924 8.182 1.00 92.56 292 ILE A C 1
ATOM 2265 O O . ILE A 1 292 ? -19.971 -13.814 9.398 1.00 92.56 292 ILE A O 1
ATOM 2269 N N . PRO A 1 293 ? -19.913 -15.116 7.561 1.00 91.19 293 PRO A N 1
ATOM 2270 C CA . PRO A 1 293 ? -20.262 -16.350 8.265 1.00 91.19 293 PRO A CA 1
ATOM 2271 C C . PRO A 1 293 ? -19.327 -16.645 9.445 1.00 91.19 293 PRO A C 1
ATOM 2273 O O . PRO A 1 293 ? -18.105 -16.536 9.331 1.00 91.19 293 PRO A O 1
ATOM 2276 N N . THR A 1 294 ? -19.895 -17.024 10.590 1.00 91.25 294 THR A N 1
ATOM 2277 C CA . THR A 1 294 ? -19.126 -17.334 11.800 1.00 91.25 294 THR A CA 1
ATOM 2278 C C . THR A 1 294 ? -18.548 -18.749 11.756 1.00 91.25 294 THR A C 1
ATOM 2280 O O . THR A 1 294 ? -19.232 -19.717 11.439 1.00 91.25 294 THR A O 1
ATOM 2283 N N . SER A 1 295 ? -17.273 -18.877 12.124 1.00 91.75 295 SER A N 1
ATOM 2284 C CA . SER A 1 295 ? -16.584 -20.156 12.349 1.00 91.75 295 SER A CA 1
ATOM 2285 C C . SER A 1 295 ? -15.648 -20.035 13.555 1.00 91.75 295 SER A C 1
ATOM 2287 O O . SER A 1 295 ? -15.386 -18.929 14.039 1.00 91.75 295 SER A O 1
ATOM 2289 N N . ALA A 1 296 ? -15.147 -21.161 14.068 1.00 91.69 296 ALA A N 1
ATOM 2290 C CA . ALA A 1 296 ? -14.244 -21.172 15.216 1.00 91.69 296 ALA A CA 1
ATOM 2291 C C . ALA A 1 296 ? -12.954 -20.384 14.907 1.00 91.69 296 ALA A C 1
ATOM 2293 O O . ALA A 1 296 ? -12.166 -20.768 14.048 1.00 91.69 296 ALA A O 1
ATOM 2294 N N . GLY A 1 297 ? -12.751 -19.252 15.591 1.00 89.50 297 GLY A N 1
ATOM 2295 C CA . GLY A 1 297 ? -11.616 -18.355 15.331 1.00 89.50 297 GLY A CA 1
ATOM 2296 C C . GLY A 1 297 ? -11.626 -17.697 13.942 1.00 89.50 297 GLY A C 1
ATOM 2297 O O . GLY A 1 297 ? -10.566 -17.292 13.465 1.00 89.50 297 GLY A O 1
ATOM 2298 N N . CYS A 1 298 ? -12.790 -17.623 13.283 1.00 93.50 298 CYS A N 1
ATOM 2299 C CA . CYS A 1 298 ? -12.942 -17.110 11.917 1.00 93.50 298 CYS A CA 1
ATOM 2300 C C . CYS A 1 298 ? -11.976 -17.788 10.920 1.00 93.50 298 CYS A C 1
ATOM 2302 O O . CYS A 1 298 ? -11.313 -17.138 10.109 1.00 93.50 298 CYS A O 1
ATOM 2304 N N . SER A 1 299 ? -11.856 -19.116 11.012 1.00 90.81 299 SER A N 1
ATOM 2305 C CA . SER A 1 299 ? -11.010 -19.943 10.148 1.00 90.81 299 SER A CA 1
ATOM 2306 C C . SER A 1 299 ? -11.394 -19.853 8.670 1.00 90.81 299 SER A C 1
ATOM 2308 O O . SER A 1 299 ? -10.505 -19.728 7.825 1.00 90.81 299 SER A O 1
ATOM 2310 N N . ASP A 1 300 ? -12.700 -19.885 8.404 1.00 89.50 300 ASP A N 1
ATOM 2311 C CA . ASP A 1 300 ? -13.309 -20.262 7.120 1.00 89.50 300 ASP A CA 1
ATOM 2312 C C . ASP A 1 300 ? -13.584 -19.072 6.194 1.00 89.50 300 ASP A C 1
ATOM 2314 O O . ASP A 1 300 ? -13.344 -19.118 4.988 1.00 89.50 300 ASP A O 1
ATOM 2318 N N . SER A 1 301 ? -14.109 -17.999 6.778 1.00 91.88 301 SER A N 1
ATOM 2319 C CA . SER A 1 301 ? -14.384 -16.726 6.123 1.00 91.88 301 SER A CA 1
ATOM 2320 C C . SER A 1 301 ? -14.059 -15.610 7.108 1.00 91.88 301 SER A C 1
ATOM 2322 O O . SER A 1 301 ? -14.477 -15.670 8.266 1.00 91.88 301 SER A O 1
ATOM 2324 N N . TYR A 1 302 ? -13.283 -14.617 6.678 1.00 94.69 302 TYR A N 1
ATOM 2325 C CA . TYR A 1 302 ? -12.837 -13.526 7.542 1.00 94.69 302 TYR A CA 1
ATOM 2326 C C . TYR A 1 302 ? -12.402 -12.292 6.748 1.00 94.69 302 TYR A C 1
ATOM 2328 O O . TYR A 1 302 ? -11.909 -12.400 5.624 1.00 94.69 302 TYR A O 1
ATOM 2336 N N . ILE A 1 303 ? -12.504 -11.124 7.382 1.00 95.94 303 ILE A N 1
ATOM 2337 C CA . ILE A 1 303 ? -11.755 -9.920 7.005 1.00 95.94 303 ILE A CA 1
ATOM 2338 C C . ILE A 1 303 ? -10.580 -9.721 7.973 1.00 95.94 303 ILE A C 1
ATOM 2340 O O . ILE A 1 303 ? -10.672 -10.073 9.152 1.00 95.94 303 ILE A O 1
ATOM 2344 N N . LYS A 1 304 ? -9.460 -9.201 7.465 1.00 97.62 304 LYS A N 1
ATOM 2345 C CA . LYS A 1 304 ? -8.233 -8.895 8.212 1.00 97.62 304 LYS A CA 1
ATOM 2346 C C . LYS A 1 304 ? -7.567 -7.650 7.621 1.00 97.62 304 LYS A C 1
ATOM 2348 O O . LYS A 1 304 ? -7.500 -7.502 6.404 1.00 97.62 304 LYS A O 1
ATOM 2353 N N . VAL A 1 305 ? -7.063 -6.753 8.469 1.00 98.50 305 VAL A N 1
ATOM 2354 C CA . VAL A 1 305 ? -6.463 -5.476 8.044 1.00 98.50 305 VAL A CA 1
ATOM 2355 C C . VAL A 1 305 ? -5.063 -5.319 8.624 1.00 98.50 305 VAL A C 1
ATOM 2357 O O . VAL A 1 305 ? -4.862 -5.360 9.841 1.00 98.50 305 VAL A O 1
ATOM 2360 N N . TYR A 1 306 ? -4.093 -5.102 7.739 1.00 98.12 306 TYR A N 1
ATOM 2361 C CA . TYR A 1 306 ? -2.685 -4.902 8.053 1.00 98.12 306 TYR A CA 1
ATOM 2362 C C . TYR A 1 306 ? -2.292 -3.424 7.916 1.00 98.12 306 TYR A C 1
ATOM 2364 O O . TYR A 1 306 ? -2.651 -2.723 6.968 1.00 98.12 306 TYR A O 1
ATOM 2372 N N . ASN A 1 307 ? -1.492 -2.977 8.874 1.00 96.00 307 ASN A N 1
ATOM 2373 C CA . ASN A 1 307 ? -0.984 -1.627 9.072 1.00 96.00 307 ASN A CA 1
ATOM 2374 C C . ASN A 1 307 ? 0.262 -1.354 8.208 1.00 96.00 307 ASN A C 1
ATOM 2376 O O . ASN A 1 307 ? 1.353 -1.122 8.735 1.00 96.00 307 ASN A O 1
ATOM 2380 N N . GLY A 1 308 ? 0.133 -1.495 6.890 1.00 92.19 308 GLY A N 1
ATOM 2381 C CA . GLY A 1 308 ? 1.249 -1.344 5.959 1.00 92.19 308 GLY A CA 1
ATOM 2382 C C . GLY A 1 308 ? 0.974 -1.952 4.587 1.00 92.19 308 GLY A C 1
ATOM 2383 O O . GLY A 1 308 ? -0.171 -2.081 4.165 1.00 92.19 308 GLY A O 1
ATOM 2384 N N . ASN A 1 309 ? 2.046 -2.319 3.887 1.00 89.44 309 ASN A N 1
ATOM 2385 C CA . ASN A 1 309 ? 2.044 -2.775 2.491 1.00 89.44 309 ASN A CA 1
ATOM 2386 C C . ASN A 1 309 ? 2.214 -4.299 2.322 1.00 89.44 309 ASN A C 1
ATOM 2388 O O . ASN A 1 309 ? 2.389 -4.779 1.203 1.00 89.44 309 ASN A O 1
ATOM 2392 N N . SER A 1 310 ? 2.192 -5.071 3.413 1.00 90.69 310 SER A N 1
ATOM 2393 C CA . SER A 1 310 ? 2.518 -6.502 3.399 1.00 90.69 310 SER A CA 1
ATOM 2394 C C . SER A 1 310 ? 1.729 -7.306 4.436 1.00 90.69 310 SER A C 1
ATOM 2396 O O . SER A 1 310 ? 1.350 -6.791 5.488 1.00 90.69 310 SER A O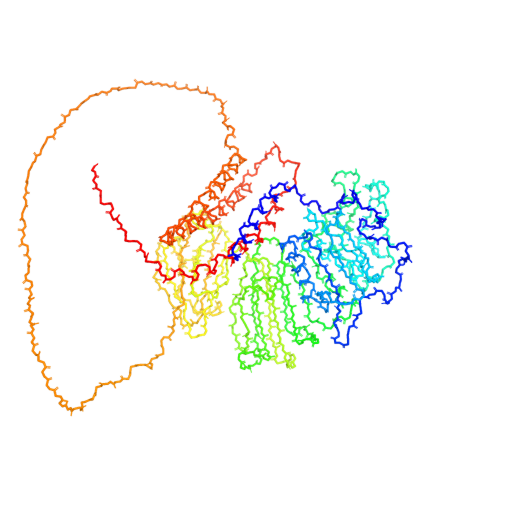 1
ATOM 2398 N N . LYS A 1 311 ? 1.580 -8.620 4.208 1.00 91.31 311 LYS A N 1
ATOM 2399 C CA . LYS A 1 311 ? 1.030 -9.557 5.212 1.00 91.31 311 LYS A CA 1
ATOM 2400 C C . LYS A 1 311 ? 1.980 -9.817 6.403 1.00 91.31 311 LYS A C 1
ATOM 2402 O O . LYS A 1 311 ? 1.611 -10.534 7.328 1.00 91.31 311 LYS A O 1
ATOM 2407 N N . SER A 1 312 ? 3.191 -9.248 6.385 1.00 90.56 312 SER A N 1
ATOM 2408 C CA . SER A 1 312 ? 4.148 -9.214 7.505 1.00 90.56 312 SER A CA 1
ATOM 2409 C C . SER A 1 312 ? 4.083 -7.915 8.324 1.00 90.56 312 SER A C 1
ATOM 2411 O O . SER A 1 312 ? 4.732 -7.817 9.365 1.00 90.56 312 SER A O 1
ATOM 2413 N N . SER A 1 313 ? 3.306 -6.921 7.877 1.00 92.31 313 SER A N 1
ATOM 2414 C CA . SER A 1 313 ? 3.061 -5.679 8.615 1.00 92.31 313 SER A CA 1
ATOM 2415 C C . SER A 1 313 ? 2.253 -5.947 9.894 1.00 92.31 313 SER A C 1
ATOM 2417 O O . SER A 1 313 ? 1.531 -6.940 9.990 1.00 92.31 313 SER A O 1
ATOM 2419 N N . SER A 1 314 ? 2.347 -5.052 10.887 1.00 94.38 314 SER A N 1
ATOM 2420 C CA . SER A 1 314 ? 1.537 -5.172 12.114 1.00 94.38 314 SER A CA 1
ATOM 2421 C C . SER A 1 314 ? 0.032 -5.165 11.803 1.00 94.38 314 SER A C 1
ATOM 2423 O O . SER A 1 314 ? -0.390 -4.601 10.800 1.00 94.38 314 SER A O 1
ATOM 2425 N N . VAL A 1 315 ? -0.789 -5.809 12.629 1.00 96.44 315 VAL A N 1
ATOM 2426 C CA . VAL A 1 315 ? -2.225 -6.006 12.359 1.00 96.44 315 VAL A CA 1
ATOM 2427 C C . VAL A 1 315 ? -3.054 -4.922 13.061 1.00 96.44 315 VAL A C 1
ATOM 2429 O O . VAL A 1 315 ? -2.823 -4.655 14.239 1.00 96.44 315 VAL A O 1
ATOM 2432 N N . LEU A 1 316 ? -4.005 -4.302 12.348 1.00 96.50 316 LEU A N 1
ATOM 2433 C CA . LEU A 1 316 ? -5.012 -3.387 12.921 1.00 96.50 316 LEU A CA 1
ATOM 2434 C C . LEU A 1 316 ? -6.288 -4.126 13.333 1.00 96.50 316 LEU A C 1
ATOM 2436 O O . LEU A 1 316 ? -6.889 -3.806 14.353 1.00 96.50 316 LEU A O 1
ATOM 2440 N N . LEU A 1 317 ? -6.679 -5.117 12.531 1.00 96.56 317 LEU A N 1
ATOM 2441 C CA . LEU A 1 317 ? -7.823 -5.992 12.753 1.00 96.56 317 LEU A CA 1
ATOM 2442 C C . LEU A 1 317 ? -7.399 -7.407 12.361 1.00 96.56 317 LEU A C 1
ATOM 2444 O O . LEU A 1 317 ? -7.018 -7.616 11.210 1.00 96.56 317 LEU A O 1
ATOM 2448 N N . ASP A 1 318 ? -7.413 -8.358 13.297 1.00 95.12 318 ASP A N 1
ATOM 2449 C CA . ASP A 1 318 ? -7.097 -9.762 12.996 1.00 95.12 318 ASP A CA 1
ATOM 2450 C C . ASP A 1 318 ? -8.297 -10.474 12.337 1.00 95.12 318 ASP A C 1
ATOM 2452 O O . ASP A 1 318 ? -9.295 -9.827 12.024 1.00 95.12 318 ASP A O 1
ATOM 2456 N N . LYS A 1 319 ? -8.212 -11.789 12.100 1.00 95.06 319 LYS A N 1
ATOM 2457 C CA . LYS A 1 319 ? -9.290 -12.598 11.512 1.00 95.06 319 LYS A CA 1
ATOM 2458 C C . LYS A 1 319 ? -10.627 -12.343 12.213 1.00 95.06 319 LYS A C 1
ATOM 2460 O O . LYS A 1 319 ? -10.831 -12.762 13.349 1.00 95.06 319 LYS A O 1
ATOM 2465 N N . THR A 1 320 ? -11.529 -11.668 11.509 1.00 94.44 320 THR A N 1
ATOM 2466 C CA . THR A 1 320 ? -12.791 -11.174 12.062 1.00 94.44 320 THR A CA 1
ATOM 2467 C C . THR A 1 320 ? -13.969 -11.602 11.189 1.00 94.44 320 THR A C 1
ATOM 2469 O O . THR A 1 320 ? -13.902 -11.534 9.961 1.00 94.44 320 THR A O 1
ATOM 2472 N N . CYS A 1 321 ? -15.049 -12.048 11.831 1.00 94.31 321 CYS A N 1
ATOM 2473 C CA . CYS A 1 321 ? -16.271 -12.552 11.209 1.00 94.31 321 CYS A CA 1
ATOM 2474 C C . CYS A 1 321 ? -17.497 -12.297 12.111 1.00 94.31 321 CYS A C 1
ATOM 2476 O O . CYS A 1 321 ? -17.347 -11.876 13.259 1.00 94.31 321 CYS A O 1
ATOM 2478 N N . GLY A 1 322 ? -18.702 -12.550 11.596 1.00 93.12 322 GLY A N 1
ATOM 2479 C CA . GLY A 1 322 ? -19.981 -12.226 12.233 1.00 93.12 322 GLY A CA 1
ATOM 2480 C C . GLY A 1 322 ? -20.711 -11.051 11.578 1.00 93.12 322 GLY A C 1
ATOM 2481 O O . GLY A 1 322 ? -20.288 -10.531 10.546 1.00 93.12 322 GLY A O 1
ATOM 2482 N N . ASP A 1 323 ? -21.823 -10.654 12.195 1.00 93.50 323 ASP A N 1
ATOM 2483 C CA . ASP A 1 323 ? -22.569 -9.425 11.908 1.00 93.50 323 ASP A CA 1
ATOM 2484 C C . ASP A 1 323 ? -22.182 -8.397 12.981 1.00 93.50 323 ASP A C 1
ATOM 2486 O O . ASP A 1 323 ? -22.617 -8.507 14.130 1.00 93.50 323 ASP A O 1
ATOM 2490 N N . ILE A 1 324 ? -21.243 -7.502 12.660 1.00 89.88 324 ILE A N 1
ATOM 2491 C CA . ILE A 1 324 ? -20.500 -6.725 13.666 1.00 89.88 324 ILE A CA 1
ATOM 2492 C C . ILE A 1 324 ? -20.208 -5.282 13.237 1.00 89.88 324 ILE A C 1
ATOM 2494 O O . ILE A 1 324 ? -20.108 -4.960 12.055 1.00 89.88 324 ILE A O 1
ATOM 2498 N N . ILE A 1 325 ? -19.982 -4.414 14.226 1.00 92.50 325 ILE A N 1
ATOM 2499 C CA . ILE A 1 325 ? -19.476 -3.052 14.021 1.00 92.50 325 ILE A CA 1
ATOM 2500 C C . ILE A 1 325 ? -17.958 -3.063 14.223 1.00 92.50 325 ILE A C 1
ATOM 2502 O O . ILE A 1 325 ? -17.478 -3.346 15.321 1.00 92.50 325 ILE A O 1
ATOM 2506 N N . ILE A 1 326 ? -17.207 -2.736 13.170 1.00 95.00 326 ILE A N 1
ATOM 2507 C CA . ILE A 1 326 ? -15.753 -2.547 13.229 1.00 95.00 326 ILE A CA 1
ATOM 2508 C C . ILE A 1 326 ? -15.471 -1.045 13.421 1.00 95.00 326 ILE A C 1
ATOM 2510 O O . ILE A 1 326 ? -16.015 -0.241 12.658 1.00 95.00 326 ILE A O 1
ATOM 2514 N N . PRO A 1 327 ? -14.640 -0.643 14.404 1.00 95.31 327 PRO A N 1
ATOM 2515 C CA . PRO A 1 327 ? -14.276 0.759 14.594 1.00 95.31 327 PRO A CA 1
ATOM 2516 C C . PRO A 1 327 ? -13.439 1.305 13.429 1.00 95.31 327 PRO A C 1
ATOM 2518 O O . PRO A 1 327 ? -12.812 0.522 12.712 1.00 95.31 327 PRO A O 1
ATOM 2521 N N . PRO A 1 328 ? -13.357 2.638 13.263 1.00 96.50 328 PRO A N 1
ATOM 2522 C CA . PRO A 1 328 ? -12.484 3.249 12.267 1.00 96.50 328 PRO A CA 1
ATOM 2523 C C . PRO A 1 328 ? -11.039 2.761 12.427 1.00 96.50 328 PRO A C 1
ATOM 2525 O O . PRO A 1 328 ? -10.494 2.758 13.537 1.00 96.50 328 PRO A O 1
ATOM 2528 N N . LEU A 1 329 ? -10.418 2.344 11.324 1.00 98.00 329 LEU A N 1
ATOM 2529 C CA . LEU A 1 329 ? -9.044 1.848 11.301 1.00 98.00 329 LEU A CA 1
ATOM 2530 C C . LEU A 1 329 ? -8.134 2.901 10.663 1.00 98.00 329 LEU A C 1
ATOM 2532 O O . LEU A 1 329 ? -8.337 3.286 9.516 1.00 98.00 329 LEU A O 1
ATOM 2536 N N . ILE A 1 330 ? -7.126 3.368 11.398 1.00 97.44 330 ILE A N 1
ATOM 2537 C CA . ILE A 1 330 ? -6.172 4.387 10.957 1.00 97.44 330 ILE A CA 1
ATOM 2538 C C . ILE A 1 330 ? -4.763 3.792 10.986 1.00 97.44 330 ILE A C 1
ATOM 2540 O O . ILE A 1 330 ? -4.294 3.346 12.039 1.00 97.44 330 ILE A O 1
ATOM 2544 N N . SER A 1 331 ? -4.094 3.778 9.833 1.00 96.69 331 SER A N 1
ATOM 2545 C CA . SER A 1 331 ? -2.728 3.263 9.687 1.00 96.69 331 SER A CA 1
ATOM 2546 C C . SER A 1 331 ? -1.659 4.209 10.257 1.00 96.69 331 SER A C 1
ATOM 2548 O O . SER A 1 331 ? -1.926 5.360 10.589 1.00 96.69 331 SER A O 1
ATOM 2550 N N . ILE A 1 332 ? -0.412 3.732 10.331 1.00 90.81 332 ILE A N 1
ATOM 2551 C CA . ILE A 1 332 ? 0.773 4.518 10.739 1.00 90.81 332 ILE A CA 1
ATOM 2552 C C . ILE A 1 332 ? 1.487 5.231 9.572 1.00 90.81 332 ILE A C 1
ATOM 2554 O O . ILE A 1 332 ? 2.593 5.736 9.747 1.00 90.81 332 ILE A O 1
ATOM 2558 N N . GLY A 1 333 ? 0.885 5.248 8.380 1.00 92.56 333 GLY A N 1
ATOM 2559 C CA . GLY A 1 333 ? 1.444 5.851 7.166 1.00 92.56 333 GLY A CA 1
ATOM 2560 C C . GLY A 1 333 ? 0.563 5.613 5.936 1.00 92.56 333 GLY A C 1
ATOM 2561 O O . GLY A 1 333 ? -0.532 5.064 6.046 1.00 92.56 333 GLY A O 1
ATOM 2562 N N . ASN A 1 334 ? 1.058 5.973 4.753 1.00 92.88 334 ASN A N 1
ATOM 2563 C CA . ASN A 1 334 ? 0.314 6.004 3.480 1.00 92.88 334 ASN A CA 1
ATOM 2564 C C . ASN A 1 334 ? -0.162 4.652 2.912 1.00 92.88 334 ASN A C 1
ATOM 2566 O O . ASN A 1 334 ? -0.680 4.604 1.796 1.00 92.88 334 ASN A O 1
ATOM 2570 N N . SER A 1 335 ? 0.062 3.555 3.632 1.00 94.81 335 SER A N 1
ATOM 2571 C CA . SER A 1 335 ? -0.151 2.189 3.161 1.00 94.81 335 SER A CA 1
ATOM 2572 C C . SER A 1 335 ? -1.050 1.409 4.117 1.00 94.81 335 SER A C 1
ATOM 2574 O O . SER A 1 335 ? -0.805 1.390 5.326 1.00 94.81 335 SER A O 1
ATOM 2576 N N . MET A 1 336 ? -2.060 0.732 3.573 1.00 97.69 336 MET A N 1
ATOM 2577 C CA . MET A 1 336 ? -2.916 -0.205 4.304 1.00 97.69 336 MET A CA 1
ATOM 2578 C C . MET A 1 336 ? -3.312 -1.368 3.390 1.00 97.69 336 MET A C 1
ATOM 2580 O O . MET A 1 336 ? -3.637 -1.169 2.219 1.00 97.69 336 MET A O 1
ATOM 2584 N N . LEU A 1 337 ? -3.306 -2.584 3.931 1.00 98.00 337 LEU A N 1
ATOM 2585 C CA . LEU A 1 337 ? -3.589 -3.806 3.185 1.00 98.00 337 LEU A CA 1
ATOM 2586 C C . LEU A 1 337 ? -4.767 -4.547 3.822 1.00 98.00 337 LEU A C 1
ATOM 2588 O O . LEU A 1 337 ? -4.713 -4.915 4.995 1.00 98.00 337 LEU A O 1
ATOM 2592 N N . ILE A 1 338 ? -5.817 -4.781 3.039 1.00 98.00 338 ILE A N 1
ATOM 2593 C CA . ILE A 1 338 ? -7.024 -5.493 3.455 1.00 98.00 338 ILE A CA 1
ATOM 2594 C C . ILE A 1 338 ? -7.011 -6.872 2.797 1.00 98.00 338 ILE A C 1
ATOM 2596 O O . ILE A 1 338 ? -6.914 -6.979 1.574 1.00 98.00 338 ILE A O 1
ATOM 2600 N N . GLU A 1 339 ? -7.122 -7.918 3.612 1.00 96.31 339 GLU A N 1
ATOM 2601 C CA . GLU A 1 339 ? -7.357 -9.297 3.191 1.00 96.31 339 GLU A CA 1
ATOM 2602 C C . GLU A 1 339 ? -8.796 -9.693 3.526 1.00 96.31 339 GLU A C 1
ATOM 2604 O O . GLU A 1 339 ? -9.248 -9.536 4.661 1.00 96.31 339 GLU A O 1
ATOM 2609 N N . PHE A 1 340 ? -9.495 -10.249 2.542 1.00 94.62 340 PHE A N 1
ATOM 2610 C CA . PHE A 1 340 ? -10.787 -10.895 2.713 1.00 94.62 340 PHE A CA 1
ATOM 2611 C C . PHE A 1 340 ? -10.700 -12.311 2.159 1.00 94.62 340 PHE A C 1
ATOM 2613 O O . PHE A 1 340 ? -10.321 -12.501 1.004 1.00 94.62 340 PHE A O 1
ATOM 2620 N N . VAL A 1 341 ? -11.041 -13.302 2.972 1.00 92.62 341 VAL A N 1
ATOM 2621 C CA . VAL A 1 341 ? -11.104 -14.711 2.570 1.00 92.62 341 VAL A CA 1
ATOM 2622 C C . VAL A 1 341 ? -12.535 -15.185 2.743 1.00 92.62 341 VAL A C 1
ATOM 2624 O O . VAL A 1 341 ? -13.155 -14.893 3.768 1.00 92.62 341 VAL A O 1
ATOM 2627 N N . SER A 1 342 ? -13.051 -15.946 1.778 1.00 87.62 342 SER A N 1
ATOM 2628 C CA . SER A 1 342 ? -14.275 -16.714 1.989 1.00 87.62 342 SER A CA 1
ATOM 2629 C C . SER A 1 342 ? -14.269 -18.033 1.226 1.00 87.62 342 SER A C 1
ATOM 2631 O O . SER A 1 342 ? -13.889 -18.104 0.060 1.00 87.62 342 SER A O 1
ATOM 2633 N N . ASN A 1 343 ? -14.729 -19.080 1.908 1.00 79.06 343 ASN A N 1
ATOM 2634 C CA . ASN A 1 343 ? -14.986 -20.409 1.361 1.00 79.06 343 ASN A CA 1
ATOM 2635 C C . ASN A 1 343 ? -16.465 -20.636 0.979 1.00 79.06 343 ASN A C 1
ATOM 2637 O O . ASN A 1 343 ? -16.827 -21.748 0.598 1.00 79.06 343 ASN A O 1
ATOM 2641 N N . GLN A 1 344 ? -17.323 -19.614 1.099 1.00 67.38 344 GLN A N 1
ATOM 2642 C CA . GLN A 1 344 ? -18.753 -19.685 0.778 1.00 67.38 344 GLN A CA 1
ATOM 2643 C C . GLN A 1 344 ? -19.124 -18.764 -0.393 1.00 67.38 344 GLN A C 1
ATOM 2645 O O . GLN A 1 344 ? -18.329 -17.943 -0.846 1.00 67.38 344 GLN A O 1
ATOM 2650 N N . ALA A 1 345 ? -20.348 -18.914 -0.908 1.00 60.50 345 ALA A N 1
ATOM 2651 C CA . ALA A 1 345 ? -20.846 -18.088 -2.004 1.00 60.50 345 ALA A CA 1
ATOM 2652 C C . ALA A 1 345 ? -20.867 -16.589 -1.615 1.00 60.50 345 ALA A C 1
ATOM 2654 O O . ALA A 1 345 ? -21.299 -16.273 -0.501 1.00 60.50 345 ALA A O 1
ATOM 2655 N N . PRO A 1 346 ? -20.500 -15.655 -2.524 1.00 59.16 346 PRO A N 1
ATOM 2656 C CA . PRO A 1 346 ? -20.377 -14.223 -2.213 1.00 59.16 346 PRO A CA 1
ATOM 2657 C C . PRO A 1 346 ? -21.603 -13.593 -1.535 1.00 59.16 346 PRO A C 1
ATOM 2659 O O . PRO A 1 346 ? -21.464 -12.696 -0.713 1.00 59.16 346 PRO A O 1
ATOM 2662 N N . ALA A 1 347 ? -22.806 -14.104 -1.816 1.00 60.09 347 ALA A N 1
ATOM 2663 C CA . ALA A 1 347 ? -24.064 -13.611 -1.255 1.00 60.09 347 ALA A CA 1
ATOM 2664 C C . ALA A 1 347 ? -24.182 -13.690 0.287 1.00 60.09 347 ALA A C 1
ATOM 2666 O O . ALA A 1 347 ? -25.059 -13.031 0.847 1.00 60.09 347 ALA A O 1
ATOM 2667 N N . LEU A 1 348 ? -23.345 -14.482 0.972 1.00 69.25 348 LEU A N 1
ATOM 2668 C CA . LEU A 1 348 ? -23.361 -14.625 2.439 1.00 69.25 348 LEU A CA 1
ATOM 2669 C C . LEU A 1 348 ? -22.226 -13.877 3.153 1.00 69.25 348 LEU A C 1
ATOM 2671 O O . LEU A 1 348 ? -22.321 -13.652 4.359 1.00 69.25 348 LEU A O 1
ATOM 2675 N N . SER A 1 349 ? -21.176 -13.495 2.426 1.00 84.62 349 SER A N 1
ATOM 2676 C CA . SER A 1 349 ? -19.943 -12.923 2.973 1.00 84.62 349 SER A CA 1
ATOM 2677 C C . SER A 1 349 ? -19.737 -11.525 2.403 1.00 84.62 349 SER A C 1
ATOM 2679 O O . SER A 1 349 ? -19.176 -11.384 1.317 1.00 84.62 349 SER A O 1
ATOM 2681 N N . LYS A 1 350 ? -20.172 -10.486 3.127 1.00 88.38 350 LYS A N 1
ATOM 2682 C CA . LYS A 1 350 ? -20.146 -9.108 2.623 1.00 88.38 350 LYS A CA 1
ATOM 2683 C C . LYS A 1 350 ? -19.611 -8.039 3.576 1.00 88.38 350 LYS A C 1
ATOM 2685 O O . LYS A 1 350 ? -19.675 -8.176 4.796 1.00 88.38 350 LYS A O 1
ATOM 2690 N N . PHE A 1 351 ? -19.113 -6.955 2.984 1.00 93.19 351 PHE A N 1
ATOM 2691 C CA . PHE A 1 351 ? -18.749 -5.694 3.626 1.00 93.19 351 PHE A CA 1
ATOM 2692 C C . PHE A 1 351 ? -18.696 -4.556 2.588 1.00 93.19 351 PHE A C 1
ATOM 2694 O O . PHE A 1 351 ? -18.473 -4.782 1.396 1.00 93.19 351 PHE A O 1
ATOM 2701 N N . ARG A 1 352 ? -18.804 -3.311 3.057 1.00 95.31 352 ARG A N 1
ATOM 2702 C CA . ARG A 1 352 ? -18.410 -2.106 2.315 1.00 95.31 352 ARG A CA 1
ATOM 2703 C C . ARG A 1 352 ? -17.262 -1.409 3.024 1.00 95.31 352 ARG A C 1
ATOM 2705 O O . ARG A 1 352 ? -17.164 -1.445 4.249 1.00 95.31 352 ARG A O 1
ATOM 2712 N N . ALA A 1 353 ? -16.408 -0.766 2.243 1.00 97.38 353 ALA A N 1
ATOM 2713 C CA . ALA A 1 353 ? -15.275 0.008 2.713 1.00 97.38 353 ALA A CA 1
ATOM 2714 C C . ALA A 1 353 ? -15.278 1.398 2.074 1.00 97.38 353 ALA A C 1
ATOM 2716 O O . ALA A 1 353 ? -15.431 1.534 0.860 1.00 97.38 353 ALA A O 1
ATOM 2717 N N . VAL A 1 354 ? -15.043 2.425 2.887 1.00 98.12 354 VAL A N 1
ATOM 2718 C CA . VAL A 1 354 ? -14.743 3.792 2.443 1.00 98.12 354 VAL A CA 1
ATOM 2719 C C . VAL A 1 354 ? -13.427 4.200 3.086 1.00 98.12 354 VAL A C 1
ATOM 2721 O O . VAL A 1 354 ? -13.239 3.991 4.283 1.00 98.12 354 VAL A O 1
ATOM 2724 N N . TYR A 1 355 ? -12.513 4.778 2.311 1.00 98.06 355 TYR A N 1
ATOM 2725 C CA . TYR A 1 355 ? -11.213 5.210 2.816 1.00 98.06 355 TYR A CA 1
ATOM 2726 C C . TYR A 1 355 ? -10.882 6.650 2.405 1.00 98.06 355 TYR A C 1
ATOM 2728 O O . TYR A 1 355 ? -11.334 7.140 1.366 1.00 98.06 355 TYR A O 1
ATOM 2736 N N . LYS A 1 356 ? -10.078 7.330 3.227 1.00 97.19 356 LYS A N 1
ATOM 2737 C CA . LYS A 1 356 ? -9.569 8.691 2.992 1.00 97.19 356 LYS A CA 1
ATOM 2738 C C . LYS A 1 356 ? -8.186 8.880 3.620 1.00 97.19 356 LYS A C 1
ATOM 2740 O O . LYS A 1 356 ? -7.865 8.240 4.617 1.00 97.19 356 LYS A O 1
ATOM 2745 N N . THR A 1 357 ? -7.380 9.797 3.094 1.00 95.81 357 THR A N 1
ATOM 2746 C CA . THR A 1 357 ? -6.141 10.223 3.762 1.00 95.81 357 THR A CA 1
ATOM 2747 C C . THR A 1 357 ? -6.418 11.217 4.889 1.00 95.81 357 THR A C 1
ATOM 2749 O O . THR A 1 357 ? -7.136 12.194 4.666 1.00 95.81 357 THR A O 1
ATOM 2752 N N . VAL A 1 358 ? -5.788 11.035 6.051 1.00 94.38 358 VAL A N 1
ATOM 2753 C CA . VAL A 1 358 ? -5.824 11.966 7.198 1.00 94.38 358 VAL A CA 1
ATOM 2754 C C . VAL A 1 358 ? -4.405 12.309 7.663 1.00 94.38 358 VAL A C 1
ATOM 2756 O O . VAL A 1 358 ? -3.478 11.531 7.453 1.00 94.38 358 VAL A O 1
ATOM 2759 N N . SER A 1 359 ? -4.207 13.483 8.265 1.00 92.69 359 SER A N 1
ATOM 2760 C CA . SER A 1 359 ? -2.874 13.920 8.722 1.00 92.69 359 SER A CA 1
ATOM 2761 C C . SER A 1 359 ? -2.499 13.381 10.108 1.00 92.69 359 SER A C 1
ATOM 2763 O O . SER A 1 359 ? -1.322 13.184 10.388 1.00 92.69 359 SER A O 1
ATOM 2765 N N . TYR A 1 360 ? -3.493 13.131 10.966 1.00 93.69 360 TYR A N 1
ATOM 2766 C CA . TYR A 1 360 ? -3.314 12.803 12.382 1.00 93.69 360 TYR A CA 1
ATOM 2767 C C . TYR A 1 360 ? -4.303 11.713 12.824 1.00 93.69 360 TYR A C 1
ATOM 2769 O O . TYR A 1 360 ? -5.291 11.448 12.138 1.00 93.69 360 TYR A O 1
ATOM 2777 N N . GLY A 1 361 ? -4.044 11.090 13.977 1.00 94.44 361 GLY A N 1
ATOM 2778 C CA . GLY A 1 361 ? -4.838 9.979 14.512 1.00 94.44 361 GLY A CA 1
ATOM 2779 C C . GLY A 1 361 ? -4.025 8.692 14.678 1.00 94.44 361 GLY A C 1
ATOM 2780 O O . GLY A 1 361 ? -2.796 8.735 14.771 1.00 94.44 361 GLY A O 1
ATOM 2781 N N . GLY A 1 362 ? -4.708 7.546 14.724 1.00 95.50 362 GLY A N 1
ATOM 2782 C CA . GLY A 1 362 ? -4.078 6.218 14.714 1.00 95.50 362 GLY A CA 1
ATOM 2783 C C . GLY A 1 362 ? -4.867 5.145 15.470 1.00 95.50 362 GLY A C 1
ATOM 2784 O O . GLY A 1 362 ? -5.382 5.395 16.559 1.00 95.50 362 GLY A O 1
ATOM 2785 N N . THR A 1 363 ? -4.918 3.922 14.940 1.00 97.56 363 THR A N 1
ATOM 2786 C CA . THR A 1 363 ? -5.462 2.760 15.667 1.00 97.56 363 THR A CA 1
ATOM 2787 C C . THR A 1 363 ? -4.386 2.093 16.524 1.00 97.56 363 THR A C 1
ATOM 2789 O O . THR A 1 363 ? -3.236 1.957 16.102 1.00 97.56 363 THR A O 1
ATOM 2792 N N . SER A 1 364 ? -4.755 1.616 17.717 1.00 95.81 364 SER A N 1
ATOM 2793 C CA . SER A 1 364 ? -3.870 0.795 18.547 1.00 95.81 364 SER A CA 1
ATOM 2794 C C . SER A 1 364 ? -4.564 -0.415 19.163 1.00 95.81 364 SER A C 1
ATOM 2796 O O . SER A 1 364 ? -5.609 -0.299 19.799 1.00 95.81 364 SER A O 1
ATOM 2798 N N . VAL A 1 365 ? -3.888 -1.557 19.032 1.00 95.50 365 VAL A N 1
ATOM 2799 C CA . VAL A 1 365 ? -4.203 -2.857 19.649 1.00 95.50 365 VAL A CA 1
ATOM 2800 C C . VAL A 1 365 ? -3.210 -3.231 20.768 1.00 95.50 365 VAL A C 1
ATOM 2802 O O . VAL A 1 365 ? -3.131 -4.380 21.198 1.00 95.50 365 VAL A O 1
ATOM 2805 N N . LYS A 1 366 ? -2.373 -2.281 21.214 1.00 94.44 366 LYS A N 1
ATOM 2806 C CA . LYS A 1 366 ? -1.326 -2.510 22.229 1.00 94.44 366 LYS A CA 1
ATOM 2807 C C . LYS A 1 366 ? -1.906 -2.417 23.641 1.00 94.44 366 LYS A C 1
ATOM 2809 O O . LYS A 1 366 ? -2.639 -1.481 23.928 1.00 94.44 366 LYS A O 1
ATOM 2814 N N . SER A 1 367 ? -1.484 -3.314 24.538 1.00 95.44 367 SER A N 1
ATOM 2815 C CA . SER A 1 367 ? -1.958 -3.412 25.934 1.00 95.44 367 SER A CA 1
ATOM 2816 C C . SER A 1 367 ? -1.817 -2.139 26.774 1.00 95.44 367 SER A C 1
ATOM 2818 O O . SER A 1 367 ? -2.491 -1.989 27.792 1.00 95.44 367 SER A O 1
ATOM 2820 N N . SER A 1 368 ? -0.934 -1.235 26.364 1.00 96.94 368 SER A N 1
ATOM 2821 C CA . SER A 1 368 ? -0.863 0.137 26.845 1.00 96.94 368 SER A CA 1
ATOM 2822 C C . SER A 1 368 ? -0.234 1.040 25.787 1.00 96.94 368 SER A C 1
ATOM 2824 O O . SER A 1 368 ? 0.414 0.582 24.837 1.00 96.94 368 SER A O 1
ATOM 2826 N N . GLY A 1 369 ? -0.422 2.343 25.953 1.00 96.69 369 GLY A N 1
ATOM 2827 C CA . GLY A 1 369 ? 0.149 3.345 25.072 1.00 96.69 369 GLY A CA 1
ATOM 2828 C C . GLY A 1 369 ? -0.241 4.754 25.484 1.00 96.69 369 GLY A C 1
ATOM 2829 O O . GLY A 1 369 ? -0.655 5.001 26.613 1.00 96.69 369 GLY A O 1
ATOM 2830 N N . ARG A 1 370 ? -0.039 5.697 24.565 1.00 97.12 370 ARG A N 1
ATOM 2831 C CA . ARG A 1 370 ? -0.197 7.131 24.807 1.00 97.12 370 ARG A CA 1
ATOM 2832 C C . ARG A 1 370 ? -0.920 7.773 23.630 1.00 97.12 370 ARG A C 1
ATOM 2834 O O . ARG A 1 370 ? -0.692 7.362 22.493 1.00 97.12 370 ARG A O 1
ATOM 2841 N N . VAL A 1 371 ? -1.754 8.764 23.917 1.00 97.31 371 VAL A N 1
ATOM 2842 C CA . VAL A 1 371 ? -2.415 9.637 22.943 1.00 97.31 371 VAL A CA 1
ATOM 2843 C C . VAL A 1 371 ? -2.039 11.078 23.292 1.00 97.31 371 VAL A C 1
ATOM 2845 O O . VAL A 1 371 ? -1.962 11.449 24.464 1.00 97.31 371 VAL A O 1
ATOM 2848 N N . MET A 1 372 ? -1.737 11.868 22.269 1.00 96.31 372 MET A N 1
ATOM 2849 C CA . MET A 1 372 ? -1.308 13.263 22.365 1.00 96.31 372 MET A CA 1
ATOM 2850 C C . MET A 1 372 ? -2.066 14.070 21.317 1.00 96.31 372 MET A C 1
ATOM 2852 O O . MET A 1 372 ? -2.379 13.531 20.253 1.00 96.31 372 MET A O 1
ATOM 2856 N N . SER A 1 373 ? -2.307 15.353 21.578 1.00 94.94 373 SER A N 1
ATOM 2857 C CA . SER A 1 373 ? -2.677 16.280 20.505 1.00 94.94 373 SER A CA 1
ATOM 2858 C C . SER A 1 373 ? -1.562 16.324 19.445 1.00 94.94 373 SER A C 1
ATOM 2860 O O . SER A 1 373 ? -0.393 16.087 19.781 1.00 94.94 373 SER A O 1
ATOM 2862 N N . PRO A 1 374 ? -1.865 16.652 18.176 1.00 93.19 374 PRO A N 1
ATOM 2863 C CA . PRO A 1 374 ? -0.834 17.024 17.212 1.00 93.19 374 PRO A CA 1
ATOM 2864 C C . PRO A 1 374 ? 0.099 18.086 17.785 1.00 93.19 374 PRO A C 1
ATOM 2866 O O . PRO A 1 374 ? -0.347 18.932 18.558 1.00 93.19 374 PRO A O 1
ATOM 2869 N N . GLU A 1 375 ? 1.387 18.005 17.446 1.00 89.38 375 GLU A N 1
ATOM 2870 C CA . GLU A 1 375 ? 2.390 19.013 17.826 1.00 89.38 375 GLU A CA 1
ATOM 2871 C C . GLU A 1 375 ? 2.359 19.363 19.339 1.00 89.38 375 GLU A C 1
ATOM 2873 O O . GLU A 1 375 ? 2.625 20.489 19.755 1.00 89.38 375 GLU A O 1
ATOM 2878 N N . TYR A 1 376 ? 2.029 18.381 20.196 1.00 90.19 376 TYR A N 1
ATOM 2879 C CA . TYR A 1 376 ? 1.913 18.552 21.650 1.00 90.19 376 TYR A CA 1
ATOM 2880 C C . TYR A 1 376 ? 3.162 19.231 22.241 1.00 90.19 376 TYR A C 1
ATOM 2882 O O . TYR A 1 376 ? 4.282 18.755 22.054 1.00 90.19 376 TYR A O 1
ATOM 2890 N N . ARG A 1 377 ? 2.935 20.320 22.998 1.00 86.25 377 ARG A N 1
ATOM 2891 C CA . ARG A 1 377 ? 3.915 21.297 23.543 1.00 86.25 377 ARG A CA 1
ATOM 2892 C C . ARG A 1 377 ? 4.425 22.378 22.585 1.00 86.25 377 ARG A C 1
ATOM 2894 O O . ARG A 1 377 ? 5.011 23.337 23.075 1.00 86.25 377 ARG A O 1
ATOM 2901 N N . MET A 1 378 ? 4.173 22.268 21.284 1.00 83.62 378 MET A N 1
ATOM 2902 C CA . MET A 1 378 ? 4.384 23.349 20.307 1.00 83.62 378 MET A CA 1
ATOM 2903 C C . MET A 1 378 ? 3.090 24.136 20.018 1.00 83.62 378 MET A C 1
ATOM 2905 O O . MET A 1 378 ? 3.155 25.229 19.464 1.00 83.62 378 MET A O 1
ATOM 2909 N N . GLY A 1 379 ? 1.937 23.585 20.417 1.00 85.56 379 GLY A N 1
ATOM 2910 C CA . GLY A 1 379 ? 0.603 24.036 20.017 1.00 85.56 379 GLY A CA 1
ATOM 2911 C C . GLY A 1 379 ? 0.112 23.214 18.825 1.00 85.56 379 GLY A C 1
ATOM 2912 O O . GLY A 1 379 ? 0.853 23.000 17.869 1.00 85.56 379 GLY A O 1
ATOM 2913 N N . TYR A 1 380 ? -1.118 22.707 18.893 1.00 90.00 380 TYR A N 1
ATOM 2914 C CA . TYR A 1 380 ? -1.708 21.938 17.794 1.00 90.00 380 TYR A CA 1
ATOM 2915 C C . TYR A 1 380 ? -2.188 22.880 16.673 1.00 90.00 380 TYR A C 1
ATOM 2917 O O . TYR A 1 380 ? -2.626 23.993 16.969 1.00 90.00 380 TYR A O 1
ATOM 2925 N N . PRO A 1 381 ? -2.168 22.466 15.393 1.00 90.81 381 PRO A N 1
ATOM 2926 C CA . PRO A 1 381 ? -2.691 23.296 14.312 1.00 90.81 381 PRO A CA 1
ATOM 2927 C C . PRO A 1 381 ? -4.209 23.517 14.367 1.00 90.81 381 PRO A C 1
ATOM 2929 O O . PRO A 1 381 ? -4.964 22.741 14.954 1.00 90.81 381 PRO A O 1
ATOM 2932 N N . ASN A 1 382 ? -4.642 24.561 13.667 1.00 90.56 382 ASN A N 1
ATOM 2933 C CA . ASN A 1 382 ? -6.035 24.857 13.336 1.00 90.56 382 ASN A CA 1
ATOM 2934 C C . ASN A 1 382 ? -6.599 23.814 12.347 1.00 90.56 382 ASN A C 1
ATOM 2936 O O . ASN A 1 382 ? -5.839 23.238 11.563 1.00 90.56 382 ASN A O 1
ATOM 2940 N N . ASN A 1 383 ? -7.927 23.670 12.279 1.00 91.62 383 ASN A N 1
ATOM 2941 C CA . ASN A 1 383 ? -8.643 22.782 11.348 1.00 91.62 383 ASN A CA 1
ATOM 2942 C C . ASN A 1 383 ? -8.179 21.309 11.426 1.00 91.62 383 ASN A C 1
ATOM 2944 O O . ASN A 1 383 ? -8.034 20.624 10.406 1.00 91.62 383 ASN A O 1
ATOM 2948 N N . VAL A 1 384 ? -7.899 20.817 12.634 1.00 92.44 384 VAL A N 1
ATOM 2949 C CA . VAL A 1 384 ? -7.500 19.425 12.876 1.00 92.44 384 VAL A CA 1
ATOM 2950 C C . VAL A 1 384 ? -8.726 18.584 13.193 1.00 92.44 384 VAL A C 1
ATOM 2952 O O . VAL A 1 384 ? -9.320 18.740 14.249 1.00 92.44 384 VAL A O 1
ATOM 2955 N N . ASP A 1 385 ? -9.012 17.595 12.347 1.00 94.06 385 ASP A N 1
ATOM 2956 C CA . ASP A 1 385 ? -9.811 16.424 12.720 1.00 94.06 385 ASP A CA 1
ATOM 2957 C C . ASP A 1 385 ? -8.873 15.226 12.938 1.00 94.06 385 ASP A C 1
ATOM 2959 O O . ASP A 1 385 ? -8.358 14.638 11.979 1.00 94.06 385 ASP A O 1
ATOM 2963 N N . ALA A 1 386 ? -8.638 14.856 14.199 1.00 95.56 386 ALA A N 1
ATOM 2964 C CA . ALA A 1 386 ? -7.791 13.726 14.584 1.00 95.56 386 ALA A CA 1
ATOM 2965 C C . ALA A 1 386 ? -8.598 12.654 15.334 1.00 95.56 386 ALA A C 1
ATOM 2967 O O . ALA A 1 386 ? -9.374 12.957 16.240 1.00 95.56 386 ALA A O 1
ATOM 2968 N N . GLU A 1 387 ? -8.403 11.385 14.972 1.00 96.56 387 GLU A N 1
ATOM 2969 C CA . GLU A 1 387 ? -9.169 10.262 15.524 1.00 96.56 387 GLU A CA 1
ATOM 2970 C C . GLU A 1 387 ? -8.262 9.094 15.923 1.00 96.56 387 GLU A C 1
ATOM 2972 O O . GLU A 1 387 ? -7.448 8.617 15.126 1.00 96.56 387 GLU A O 1
ATOM 2977 N N . TRP A 1 388 ? -8.426 8.606 17.154 1.00 97.31 388 TRP A N 1
ATOM 2978 C CA . TRP A 1 388 ? -7.714 7.439 17.671 1.00 97.31 388 TRP A CA 1
ATOM 2979 C C . TRP A 1 388 ? -8.692 6.356 18.113 1.00 97.31 388 TRP A C 1
ATOM 2981 O O . TRP A 1 388 ? -9.521 6.583 18.995 1.00 97.31 388 TRP A O 1
ATOM 2991 N N . SER A 1 389 ? -8.543 5.162 17.544 1.00 97.50 389 SER A N 1
ATOM 2992 C CA . SER A 1 389 ? -9.317 3.973 17.917 1.00 97.50 389 SER A CA 1
ATOM 2993 C C . SER A 1 389 ? -8.463 3.062 18.792 1.00 97.50 389 SER A C 1
ATOM 2995 O O . SER A 1 389 ? -7.496 2.460 18.314 1.00 97.50 389 SER A O 1
ATOM 2997 N N . ILE A 1 390 ? -8.811 2.949 20.072 1.00 97.88 390 ILE A N 1
ATOM 2998 C CA . ILE A 1 390 ? -8.147 2.049 21.017 1.00 97.88 390 ILE A CA 1
ATOM 2999 C C . ILE A 1 390 ? -8.978 0.768 21.109 1.00 97.88 390 ILE A C 1
ATOM 3001 O O . ILE A 1 390 ? -10.140 0.802 21.514 1.00 97.88 390 ILE A O 1
ATOM 3005 N N . ILE A 1 391 ? -8.380 -0.356 20.712 1.00 96.81 391 ILE A N 1
ATOM 3006 C CA . ILE A 1 391 ? -9.053 -1.650 20.563 1.00 96.81 391 ILE A CA 1
ATOM 3007 C C . ILE A 1 391 ? -8.380 -2.658 21.498 1.00 96.81 391 ILE A C 1
ATOM 3009 O O . ILE A 1 391 ? -7.291 -3.161 21.218 1.00 96.81 391 ILE A O 1
ATOM 3013 N N . ALA A 1 392 ? -9.032 -2.951 22.618 1.00 96.19 392 ALA A N 1
ATOM 3014 C CA . ALA A 1 392 ? -8.633 -4.007 23.537 1.00 96.19 392 ALA A CA 1
ATOM 3015 C C . ALA A 1 392 ? -9.140 -5.387 23.063 1.00 96.19 392 ALA A C 1
ATOM 3017 O O . ALA A 1 392 ? -10.098 -5.459 22.283 1.00 96.19 392 ALA A O 1
ATOM 3018 N N . PRO A 1 393 ? -8.542 -6.499 23.536 1.00 93.19 393 PRO A N 1
ATOM 3019 C CA . PRO A 1 393 ? -9.081 -7.838 23.318 1.00 93.19 393 PRO A CA 1
ATOM 3020 C C . PRO A 1 393 ? -10.536 -7.968 23.804 1.00 93.19 393 PRO A C 1
ATOM 3022 O O . PRO A 1 393 ? -10.956 -7.220 24.694 1.00 93.19 393 PRO A O 1
ATOM 3025 N N . PRO A 1 394 ? -11.305 -8.948 23.293 1.00 89.12 394 PRO A N 1
ATOM 3026 C CA . PRO A 1 394 ? -12.583 -9.328 23.892 1.00 89.12 394 PRO A CA 1
ATOM 3027 C C . PRO A 1 394 ? -12.444 -9.544 25.409 1.00 89.12 394 PRO A C 1
ATOM 3029 O O . PRO A 1 394 ? -11.405 -10.012 25.873 1.00 89.12 394 PRO A O 1
ATOM 3032 N N . GLN A 1 395 ? -13.477 -9.188 26.181 1.00 88.50 395 GLN A N 1
ATOM 3033 C CA . GLN A 1 395 ? -13.480 -9.270 27.658 1.00 88.50 395 GLN A CA 1
ATOM 3034 C C . GLN A 1 395 ? -12.389 -8.418 28.358 1.00 88.50 395 GLN A C 1
ATOM 3036 O O . GLN A 1 395 ? -12.086 -8.595 29.536 1.00 88.50 395 GLN A O 1
ATOM 3041 N N . SER A 1 396 ? -11.811 -7.443 27.653 1.00 94.81 396 SER A N 1
ATOM 3042 C CA . SER A 1 396 ? -11.010 -6.363 28.243 1.00 94.81 396 SER A CA 1
ATOM 3043 C C . SER A 1 396 ? -11.736 -5.022 28.117 1.00 94.81 396 SER A C 1
ATOM 3045 O O . SER A 1 396 ? -12.644 -4.870 27.303 1.00 94.81 396 SER A O 1
ATOM 3047 N N . LYS A 1 397 ? -11.317 -4.035 28.907 1.00 96.88 397 LYS A N 1
ATOM 3048 C CA . LYS A 1 397 ? -11.771 -2.639 28.862 1.00 96.88 397 LYS A CA 1
ATOM 3049 C C . LYS A 1 397 ? -10.587 -1.709 28.631 1.00 96.88 397 LYS A C 1
ATOM 3051 O O . LYS A 1 397 ? -9.474 -2.009 29.057 1.00 96.88 397 LYS A O 1
ATOM 3056 N N . VAL A 1 398 ? -10.826 -0.569 27.995 1.00 98.06 398 VAL A N 1
ATOM 3057 C CA . VAL A 1 398 ? -9.850 0.514 27.854 1.00 98.06 398 VAL A CA 1
ATOM 3058 C C . VAL A 1 398 ? -9.995 1.448 29.051 1.00 98.06 398 VAL A C 1
ATOM 3060 O O . VAL A 1 398 ? -11.083 1.962 29.306 1.00 98.06 398 VAL A O 1
ATOM 3063 N N . HIS A 1 399 ? -8.901 1.677 29.771 1.00 97.94 399 HIS A N 1
ATOM 3064 C CA . HIS A 1 399 ? -8.805 2.691 30.818 1.00 97.94 399 HIS A CA 1
ATOM 3065 C C . HIS A 1 399 ? -7.933 3.854 30.326 1.00 97.94 399 HIS A C 1
ATOM 3067 O O . HIS A 1 399 ? -6.870 3.620 29.746 1.00 97.94 399 HIS A O 1
ATOM 3073 N N . LEU A 1 400 ? -8.383 5.094 30.539 1.00 98.19 400 LEU A N 1
ATOM 3074 C CA . LEU A 1 400 ? -7.661 6.327 30.217 1.00 98.19 400 LEU A CA 1
ATOM 3075 C C . LEU A 1 400 ? -7.249 7.062 31.490 1.00 98.19 400 LEU A C 1
ATOM 3077 O O . LEU A 1 400 ? -8.068 7.266 32.386 1.00 98.19 400 LEU A O 1
ATOM 3081 N N . GLN A 1 401 ? -6.022 7.575 31.499 1.00 98.00 401 GLN A N 1
ATOM 3082 C CA . GLN A 1 401 ? -5.531 8.515 32.498 1.00 98.00 401 GLN A CA 1
ATOM 3083 C C . GLN A 1 401 ? -5.021 9.783 31.805 1.00 98.00 401 GLN A C 1
ATOM 3085 O O . GLN A 1 401 ? -4.093 9.731 30.995 1.00 98.00 401 GLN A O 1
ATOM 3090 N N . PHE A 1 402 ? -5.623 10.922 32.140 1.00 97.94 402 PHE A N 1
ATOM 3091 C CA . PHE A 1 402 ? -5.195 12.242 31.683 1.00 97.94 402 PHE A CA 1
ATOM 3092 C C . PHE A 1 402 ? -4.045 12.744 32.568 1.00 97.94 402 PHE A C 1
ATOM 3094 O O . PHE A 1 402 ? -4.071 12.579 33.787 1.00 97.94 402 PHE A O 1
ATOM 3101 N N . PHE A 1 403 ? -3.026 13.338 31.946 1.00 96.00 403 PHE A N 1
ATOM 3102 C CA . PHE A 1 403 ? -1.840 13.892 32.619 1.00 96.00 403 PHE A CA 1
ATOM 3103 C C . PHE A 1 403 ? -1.621 15.375 32.307 1.00 96.00 403 PHE A C 1
ATOM 3105 O O . PHE A 1 403 ? -0.997 16.082 33.092 1.00 96.00 403 PHE A O 1
ATOM 3112 N N . ASP A 1 404 ? -2.108 15.826 31.154 1.00 95.44 404 ASP A N 1
ATOM 3113 C CA . ASP A 1 404 ? -2.089 17.215 30.707 1.00 95.44 404 ASP A CA 1
ATOM 3114 C C . ASP A 1 404 ? -3.334 17.436 29.843 1.00 95.44 404 ASP A C 1
ATOM 3116 O O . ASP A 1 404 ? -3.695 16.553 29.056 1.00 95.44 404 ASP A O 1
ATOM 3120 N N . PHE A 1 405 ? -4.002 18.573 30.004 1.00 95.38 405 PHE A N 1
ATOM 3121 C CA . PHE A 1 405 ? -5.185 18.933 29.228 1.00 95.38 405 PHE A CA 1
ATOM 3122 C C . PHE A 1 405 ? -5.387 20.448 29.251 1.00 95.38 405 PHE A C 1
ATOM 3124 O O . PHE A 1 405 ? -5.556 21.043 30.317 1.00 95.38 405 PHE A O 1
ATOM 3131 N N . ARG A 1 406 ? -5.351 21.075 28.076 1.00 93.88 406 ARG A N 1
ATOM 3132 C CA . ARG A 1 406 ? -5.556 22.511 27.911 1.00 93.88 406 ARG A CA 1
ATOM 3133 C C . ARG A 1 406 ? -6.022 22.818 26.491 1.00 93.88 406 ARG A C 1
ATOM 3135 O O . ARG A 1 406 ? -5.209 22.815 25.570 1.00 93.88 406 ARG A O 1
ATOM 3142 N N . LEU A 1 407 ? -7.307 23.111 26.339 1.00 93.56 407 LEU A N 1
ATOM 3143 C CA . LEU A 1 407 ? -7.912 23.667 25.123 1.00 93.56 407 LEU A CA 1
ATOM 3144 C C . LEU A 1 407 ? -8.515 25.056 25.452 1.00 93.56 407 LEU A C 1
ATOM 3146 O O . LEU A 1 407 ? -8.611 25.397 26.638 1.00 93.56 407 LEU A O 1
ATOM 3150 N N . PRO A 1 408 ? -8.925 25.861 24.455 1.00 91.12 408 PRO A N 1
ATOM 3151 C CA . PRO A 1 408 ? -9.774 27.036 24.643 1.00 91.12 408 PRO A CA 1
ATOM 3152 C C . PRO A 1 408 ? -11.030 26.777 25.488 1.00 91.12 408 PRO A C 1
ATOM 3154 O O . PRO A 1 408 ? -11.491 25.642 25.623 1.00 91.12 408 PRO A O 1
ATOM 3157 N N . ASP A 1 409 ? -11.590 27.850 26.049 1.00 90.44 409 ASP A N 1
ATOM 3158 C CA . ASP A 1 409 ? -12.901 27.838 26.705 1.00 90.44 409 ASP A CA 1
ATOM 3159 C C . ASP A 1 409 ? -13.980 28.328 25.731 1.00 90.44 409 ASP A C 1
ATOM 3161 O O . ASP A 1 409 ? -13.805 29.358 25.076 1.00 90.44 409 ASP A O 1
ATOM 3165 N N . CYS A 1 410 ? -15.089 27.600 25.626 1.00 87.81 410 CYS A N 1
ATOM 3166 C CA . CYS A 1 410 ? -16.216 27.945 24.762 1.00 87.81 410 CYS A CA 1
ATOM 3167 C C . CYS A 1 410 ? -17.476 27.168 25.173 1.00 87.81 410 CYS A C 1
ATOM 3169 O O . CYS A 1 410 ? -17.392 26.036 25.659 1.00 87.81 410 CYS A O 1
ATOM 3171 N N . SER A 1 411 ? -18.661 27.754 24.944 1.00 90.88 411 SER A N 1
ATOM 3172 C CA . SER A 1 411 ? -19.941 27.127 25.313 1.00 90.88 411 SER A CA 1
ATOM 3173 C C . SER A 1 411 ? -20.049 25.727 24.718 1.00 90.88 411 SER A C 1
ATOM 3175 O O . SER A 1 411 ? -19.816 25.541 23.518 1.00 90.88 411 SER A O 1
ATOM 3177 N N . ASP A 1 412 ? -20.371 24.752 25.571 1.00 88.56 412 ASP A N 1
ATOM 3178 C CA . ASP A 1 412 ? -20.612 23.350 25.205 1.00 88.56 412 ASP A CA 1
ATOM 3179 C C . ASP A 1 412 ? -19.438 22.699 24.443 1.00 88.56 412 ASP A C 1
ATOM 3181 O O . ASP A 1 412 ? -19.604 21.738 23.677 1.00 88.56 412 ASP A O 1
ATOM 3185 N N . CYS A 1 413 ? -18.232 23.252 24.634 1.00 92.31 413 CYS A N 1
ATOM 3186 C CA . CYS A 1 413 ? -17.022 22.926 23.889 1.00 92.31 413 CYS A CA 1
ATOM 3187 C C . CYS A 1 413 ? -17.233 22.978 22.360 1.00 92.31 413 CYS A C 1
ATOM 3189 O O . CYS A 1 413 ? -16.813 22.077 21.640 1.00 92.31 413 CYS A O 1
ATOM 3191 N N . SER A 1 414 ? -18.005 23.950 21.861 1.00 91.25 414 SER A N 1
ATOM 3192 C CA . SER A 1 414 ? -18.384 24.081 20.437 1.00 91.25 414 SER A CA 1
ATOM 3193 C C . SER A 1 414 ? -17.219 24.374 19.481 1.00 91.25 414 SER A C 1
ATOM 3195 O O . SER A 1 414 ? -17.342 24.085 18.295 1.00 91.25 414 SER A O 1
ATOM 3197 N N . CYS A 1 415 ? -16.119 24.899 20.016 1.00 90.38 415 CYS A N 1
ATOM 3198 C CA . CYS A 1 415 ? -14.824 25.097 19.376 1.00 90.38 415 CYS A CA 1
ATOM 3199 C C . CYS A 1 415 ? -13.942 23.829 19.497 1.00 90.38 415 CYS A C 1
ATOM 3201 O O . CYS A 1 415 ? -14.443 22.698 19.571 1.00 90.38 415 CYS A O 1
ATOM 3203 N N . ASP A 1 416 ? -12.624 24.025 19.565 1.00 94.19 416 ASP A N 1
ATOM 3204 C CA . ASP A 1 416 ? -11.622 23.061 20.022 1.00 94.19 416 ASP A CA 1
ATOM 3205 C C . ASP A 1 416 ? -12.124 22.129 21.139 1.00 94.19 416 ASP A C 1
ATOM 3207 O O . ASP A 1 416 ? -12.435 22.554 22.258 1.00 94.19 416 ASP A O 1
ATOM 3211 N N . SER A 1 417 ? -12.181 20.825 20.859 1.00 95.94 417 SER A N 1
ATOM 3212 C CA . SER A 1 417 ? -12.694 19.855 21.828 1.00 95.94 417 SER A CA 1
ATOM 3213 C C . SER A 1 417 ? -12.181 18.432 21.634 1.00 95.94 417 SER A C 1
ATOM 3215 O O . SER A 1 417 ? -11.961 17.954 20.520 1.00 95.94 417 SER A O 1
ATOM 3217 N N . LEU A 1 418 ? -12.027 17.721 22.755 1.00 97.38 418 LEU A N 1
ATOM 3218 C CA . LEU A 1 418 ? -11.757 16.286 22.800 1.00 97.38 418 LEU A CA 1
ATOM 3219 C C . LEU A 1 418 ? -13.026 15.539 23.231 1.00 97.38 418 LEU A C 1
ATOM 3221 O O . LEU A 1 418 ? -13.485 15.683 24.362 1.00 97.38 418 LEU A O 1
ATOM 3225 N N . THR A 1 419 ? -13.574 14.708 22.347 1.00 97.69 419 THR A N 1
ATOM 3226 C CA . THR A 1 419 ? -14.726 13.838 22.631 1.00 97.69 419 THR A CA 1
ATOM 3227 C C . THR A 1 419 ? -14.262 12.397 22.838 1.00 97.69 419 THR A C 1
ATOM 3229 O O . THR A 1 419 ? -13.528 11.855 22.009 1.00 97.69 419 THR A O 1
ATOM 3232 N N . ILE A 1 420 ? -14.710 11.768 23.927 1.00 98.19 420 ILE A N 1
ATOM 3233 C CA . ILE A 1 420 ? -14.415 10.373 24.278 1.00 98.19 420 ILE A CA 1
ATOM 3234 C C . ILE A 1 420 ? -15.682 9.529 24.099 1.00 98.19 420 ILE A C 1
ATOM 3236 O O . ILE A 1 420 ? -16.715 9.827 24.701 1.00 98.19 420 ILE A O 1
ATOM 3240 N N . ILE A 1 421 ? -15.603 8.474 23.287 1.00 98.38 421 ILE A N 1
ATOM 3241 C CA . ILE A 1 421 ? -16.738 7.641 22.866 1.00 98.38 421 ILE A CA 1
ATOM 3242 C C . ILE A 1 421 ? -16.541 6.191 23.333 1.00 98.38 421 ILE A C 1
ATOM 3244 O O . ILE A 1 421 ? -15.507 5.574 23.064 1.00 98.38 421 ILE A O 1
ATOM 3248 N N . ASP A 1 422 ? -17.553 5.640 24.003 1.00 97.38 422 ASP A N 1
ATOM 3249 C CA . ASP A 1 422 ? -17.585 4.291 24.575 1.00 97.38 422 ASP A CA 1
ATOM 3250 C C . ASP A 1 422 ? -18.139 3.253 23.590 1.00 97.38 422 ASP A C 1
ATOM 3252 O O . ASP A 1 422 ? -19.285 2.806 23.685 1.00 97.38 422 ASP A O 1
ATOM 3256 N N . GLY A 1 423 ? -17.330 2.887 22.599 1.00 95.38 423 GLY A N 1
ATOM 3257 C CA . GLY A 1 423 ? -17.640 1.776 21.708 1.00 95.38 423 GLY A CA 1
ATOM 3258 C C . GLY A 1 423 ? -17.003 1.878 20.329 1.00 95.38 423 GLY A C 1
ATOM 3259 O O . GLY A 1 423 ? -16.129 2.702 20.072 1.00 95.38 423 GLY A O 1
ATOM 3260 N N . ALA A 1 424 ? -17.455 0.995 19.438 1.00 92.69 424 ALA A N 1
ATOM 3261 C CA . ALA A 1 424 ? -16.932 0.854 18.081 1.00 92.69 424 ALA A CA 1
ATOM 3262 C C . ALA A 1 424 ? -17.625 1.743 17.030 1.00 92.69 424 ALA A C 1
ATOM 3264 O O . ALA A 1 424 ? -17.185 1.764 15.885 1.00 92.69 424 ALA A O 1
ATOM 3265 N N . SER A 1 425 ? -18.693 2.467 17.381 1.00 90.12 425 SER A N 1
ATOM 3266 C CA . SER A 1 425 ? -19.363 3.402 16.470 1.00 90.12 425 SER A CA 1
ATOM 3267 C C . SER A 1 425 ? -19.068 4.847 16.858 1.00 90.12 425 SER A C 1
ATOM 3269 O O . SER A 1 425 ? -18.994 5.180 18.037 1.00 90.12 425 SER A O 1
ATOM 3271 N N . THR A 1 426 ? -19.029 5.749 15.877 1.00 79.62 426 THR A N 1
ATOM 3272 C CA . THR A 1 426 ? -19.086 7.201 16.125 1.00 79.62 426 THR A CA 1
ATOM 3273 C C . THR A 1 426 ? -20.423 7.649 16.735 1.00 79.62 426 THR A C 1
ATOM 3275 O O . THR A 1 426 ? -20.516 8.768 17.229 1.00 79.62 426 THR A O 1
ATOM 3278 N N . THR A 1 427 ? -21.435 6.772 16.728 1.00 88.44 427 THR A N 1
ATOM 3279 C CA . THR A 1 427 ? -22.748 6.938 17.374 1.00 88.44 427 THR A CA 1
ATOM 3280 C C . THR A 1 427 ? -22.870 6.196 18.714 1.00 88.44 427 THR A C 1
ATOM 3282 O O . THR A 1 427 ? -23.974 6.087 19.247 1.00 88.44 427 THR A O 1
ATOM 3285 N N . SER A 1 428 ? -21.785 5.611 19.233 1.00 95.12 428 SER A N 1
ATOM 3286 C CA . SER A 1 428 ? -21.767 5.008 20.573 1.00 95.12 428 SER A CA 1
ATOM 3287 C C . SER A 1 428 ? -21.856 6.091 21.670 1.00 95.12 428 SER A C 1
ATOM 3289 O O . SER A 1 428 ? -21.603 7.264 21.383 1.00 95.12 428 SER A O 1
ATOM 3291 N N . PRO A 1 429 ? -22.222 5.745 22.922 1.00 97.06 429 PRO A N 1
ATOM 3292 C CA . PRO A 1 429 ? -22.362 6.722 24.002 1.00 97.06 429 PRO A CA 1
ATOM 3293 C C . PRO A 1 429 ? -21.093 7.553 24.232 1.00 97.06 429 PRO A C 1
ATOM 3295 O O . PRO A 1 429 ? -19.982 7.029 24.226 1.00 97.06 429 PRO A O 1
ATOM 3298 N N . ILE A 1 430 ? -21.257 8.854 24.469 1.00 97.38 430 ILE A N 1
ATOM 3299 C CA . ILE A 1 430 ? -20.154 9.764 24.798 1.00 97.38 430 ILE A CA 1
ATOM 3300 C C . ILE A 1 430 ? -19.902 9.697 26.312 1.00 97.38 430 ILE A C 1
ATOM 3302 O O . ILE A 1 430 ? -20.813 9.961 27.094 1.00 97.38 430 ILE A O 1
ATOM 3306 N N . LEU A 1 431 ? -18.672 9.372 26.730 1.00 96.75 431 LEU A N 1
ATOM 3307 C CA . LEU A 1 431 ? -18.251 9.434 28.143 1.00 96.75 431 LEU A CA 1
ATOM 3308 C C . LEU A 1 431 ? -18.021 10.876 28.603 1.00 96.75 431 LEU A C 1
ATOM 3310 O O . LEU A 1 431 ? -18.222 11.203 29.769 1.00 96.75 431 LEU A O 1
ATOM 3314 N N . GLY A 1 432 ? -17.602 11.732 27.674 1.00 95.00 432 GLY A N 1
ATOM 3315 C CA . GLY A 1 432 ? -17.488 13.165 27.884 1.00 95.00 432 GLY A CA 1
ATOM 3316 C C . GLY A 1 432 ? -16.970 13.889 26.648 1.00 95.00 432 GLY A C 1
ATOM 3317 O O . GLY A 1 432 ? -16.314 13.302 25.782 1.00 95.00 432 GLY A O 1
ATOM 3318 N N . LYS A 1 433 ? -17.279 15.182 26.588 1.00 96.56 433 LYS A N 1
ATOM 3319 C CA . LYS A 1 433 ? -16.709 16.152 25.655 1.00 96.56 433 LYS A CA 1
ATOM 3320 C C . LYS A 1 433 ? -15.995 17.204 26.497 1.00 96.56 433 LYS A C 1
ATOM 3322 O O . LYS A 1 433 ? -16.589 17.730 27.434 1.00 96.56 433 LYS A O 1
ATOM 3327 N N . TYR A 1 434 ? -14.727 17.455 26.196 1.00 96.12 434 TYR A N 1
ATOM 3328 C CA . TYR A 1 434 ? -13.826 18.225 27.048 1.00 96.12 434 TYR A CA 1
ATOM 3329 C C . TYR A 1 434 ? -13.183 19.377 26.276 1.00 96.12 434 TYR A C 1
ATOM 3331 O O . TYR A 1 434 ? -12.755 19.208 25.134 1.00 96.12 434 TYR A O 1
ATOM 3339 N N . CYS A 1 435 ? -13.092 20.523 26.941 1.00 93.88 435 CYS A N 1
ATOM 3340 C CA . CYS A 1 435 ? -12.395 21.742 26.542 1.00 93.88 435 CYS A CA 1
ATOM 3341 C C . CYS A 1 435 ? -11.909 22.459 27.819 1.00 93.88 435 CYS A C 1
ATOM 3343 O O . CYS A 1 435 ? -12.004 21.890 28.913 1.00 93.88 435 CYS A O 1
ATOM 3345 N N . TYR A 1 436 ? -11.383 23.679 27.698 1.00 91.88 436 TYR A N 1
ATOM 3346 C CA . TYR A 1 436 ? -10.771 24.436 28.793 1.00 91.88 436 TYR A CA 1
ATOM 3347 C C . TYR A 1 436 ? -9.549 23.724 29.427 1.00 91.88 436 TYR A C 1
ATOM 3349 O O . TYR A 1 436 ? -8.928 22.843 28.826 1.00 91.88 436 TYR A O 1
ATOM 3357 N N . ILE A 1 437 ? -9.145 24.155 30.628 1.00 91.75 437 ILE A N 1
ATOM 3358 C CA . ILE A 1 437 ? -7.892 23.770 31.309 1.00 91.75 437 ILE A CA 1
ATOM 3359 C C . ILE A 1 437 ? -8.076 22.705 32.407 1.00 91.75 437 ILE A C 1
ATOM 3361 O O . ILE A 1 437 ? -7.129 22.359 33.113 1.00 91.75 437 ILE A O 1
ATOM 3365 N N . ASN A 1 438 ? -9.304 22.219 32.600 1.00 90.50 438 ASN A N 1
ATOM 3366 C CA . ASN A 1 438 ? -9.635 21.264 33.655 1.00 90.50 438 ASN A CA 1
ATOM 3367 C C . ASN A 1 438 ? -9.239 19.846 33.222 1.00 90.50 438 ASN A C 1
ATOM 3369 O O . ASN A 1 438 ? -9.911 19.245 32.386 1.00 90.50 438 ASN A O 1
ATOM 3373 N N . VAL A 1 439 ? -8.171 19.299 33.811 1.00 94.50 439 VAL A N 1
ATOM 3374 C CA . VAL A 1 439 ? -7.717 17.923 33.545 1.00 94.50 439 VAL A CA 1
ATOM 3375 C C . VAL A 1 439 ? -8.825 16.921 33.912 1.00 94.50 439 VAL A C 1
ATOM 3377 O O . VAL A 1 439 ? -9.220 16.878 35.080 1.00 94.50 439 VAL A O 1
ATOM 3380 N N . PRO A 1 440 ? -9.340 16.116 32.960 1.00 95.44 440 PRO A N 1
ATOM 3381 C CA . PRO A 1 440 ? -10.422 15.181 33.249 1.00 95.44 440 PRO A CA 1
ATOM 3382 C C . PRO A 1 440 ? -10.007 14.053 34.202 1.00 95.44 440 PRO A C 1
ATOM 3384 O O . PRO A 1 440 ? -8.858 13.606 34.216 1.00 95.44 440 PRO A O 1
ATOM 3387 N N . ASN A 1 441 ? -10.978 13.538 34.960 1.00 96.00 441 ASN A N 1
ATOM 3388 C CA . ASN A 1 441 ? -10.811 12.303 35.729 1.00 96.00 441 ASN A CA 1
ATOM 3389 C C . ASN A 1 441 ? -10.514 11.110 34.804 1.00 96.00 441 ASN A C 1
ATOM 3391 O O . ASN A 1 441 ? -10.840 11.127 33.616 1.00 96.00 441 ASN A O 1
ATOM 3395 N N . SER A 1 442 ? -9.928 10.045 35.355 1.00 96.25 442 SER A N 1
ATOM 3396 C CA . SER A 1 442 ? -9.718 8.809 34.602 1.00 96.25 442 SER A CA 1
ATOM 3397 C C . SER A 1 442 ? -11.045 8.170 34.173 1.00 96.25 442 SER A C 1
ATOM 3399 O O . SER A 1 442 ? -12.037 8.185 34.904 1.00 96.25 442 SER A O 1
ATOM 3401 N N . LEU A 1 443 ? -11.057 7.608 32.964 1.00 97.19 443 LEU A N 1
ATOM 3402 C CA . LEU A 1 443 ? -12.238 7.013 32.333 1.00 97.19 443 LEU A CA 1
ATOM 3403 C C . LEU A 1 443 ? -12.005 5.524 32.082 1.00 97.19 443 LEU A C 1
ATOM 3405 O O . LEU A 1 443 ? -10.875 5.102 31.854 1.00 97.19 443 LEU A O 1
ATOM 3409 N N . THR A 1 444 ? -13.073 4.730 32.068 1.00 97.00 444 THR A N 1
ATOM 3410 C CA . THR A 1 444 ? -13.019 3.310 31.688 1.00 97.00 444 THR A CA 1
ATOM 3411 C C . THR A 1 444 ? -14.216 2.981 30.806 1.00 97.00 444 THR A C 1
ATOM 3413 O O . THR A 1 444 ? -15.337 3.344 31.157 1.00 97.00 444 THR A O 1
ATOM 3416 N N . SER A 1 445 ? -14.000 2.287 29.689 1.00 97.38 445 SER A N 1
ATOM 3417 C CA . SER A 1 445 ? -15.076 1.874 28.779 1.00 97.38 445 SER A CA 1
ATOM 3418 C C . SER A 1 445 ? -16.017 0.822 29.391 1.00 97.38 445 SER A C 1
ATOM 3420 O O . SER A 1 445 ? -15.651 0.038 30.283 1.00 97.38 445 SER A O 1
ATOM 3422 N N . SER A 1 446 ? -17.250 0.753 28.888 1.00 95.25 446 SER A N 1
ATOM 3423 C CA . SER A 1 446 ? -18.148 -0.376 29.147 1.00 95.25 446 SER A CA 1
ATOM 3424 C C . SER A 1 446 ? -17.684 -1.631 28.401 1.00 95.25 446 SER A C 1
ATOM 3426 O O . SER A 1 446 ? -17.635 -2.699 29.017 1.00 95.25 446 SER A O 1
ATOM 3428 N N . GLY A 1 447 ? -17.279 -1.483 27.133 1.00 94.94 447 GLY A N 1
ATOM 3429 C CA . GLY A 1 447 ? -16.777 -2.548 26.254 1.00 94.94 447 GLY A CA 1
ATOM 3430 C C . GLY A 1 447 ? -15.262 -2.511 26.007 1.00 94.94 447 GLY A C 1
ATOM 3431 O O . GLY A 1 447 ? -14.516 -1.838 26.716 1.00 94.94 447 GLY A O 1
ATOM 3432 N N . ASN A 1 448 ? -14.801 -3.224 24.975 1.00 95.56 448 ASN A N 1
ATOM 3433 C CA . ASN A 1 448 ? -13.378 -3.359 24.629 1.00 95.56 448 ASN A CA 1
ATOM 3434 C C . ASN A 1 448 ? -12.856 -2.323 23.617 1.00 95.56 448 ASN A C 1
ATOM 3436 O O . ASN A 1 448 ? -11.693 -2.390 23.230 1.00 95.56 448 ASN A O 1
ATOM 3440 N N . VAL A 1 449 ? -13.683 -1.377 23.170 1.00 97.06 449 VAL A N 1
ATOM 3441 C CA . VAL A 1 449 ? -13.291 -0.340 22.204 1.00 97.06 449 VAL A CA 1
ATOM 3442 C C . VAL A 1 449 ? -13.615 1.033 22.771 1.00 97.06 449 VAL A C 1
ATOM 3444 O O . VAL A 1 449 ? -14.695 1.228 23.323 1.00 97.06 449 VAL A O 1
ATOM 3447 N N . MET A 1 450 ? -12.690 1.977 22.610 1.00 97.69 450 MET A N 1
ATOM 3448 C CA . MET A 1 450 ? -12.907 3.389 22.913 1.00 97.69 450 MET A CA 1
ATOM 3449 C C . MET A 1 450 ? -12.328 4.247 21.784 1.00 97.69 450 MET A C 1
ATOM 3451 O O . MET A 1 450 ? -11.203 4.008 21.334 1.00 97.69 450 MET A O 1
ATOM 3455 N N . ILE A 1 451 ? -13.090 5.243 21.331 1.00 98.00 451 ILE A N 1
ATOM 3456 C CA . ILE A 1 451 ? -12.678 6.173 20.272 1.00 98.00 451 ILE A CA 1
ATOM 3457 C C . ILE A 1 451 ? -12.476 7.561 20.883 1.00 98.00 451 ILE A C 1
ATOM 3459 O O . ILE A 1 451 ? -13.323 8.054 21.627 1.00 98.00 451 ILE A O 1
ATOM 3463 N N . LEU A 1 452 ? -11.351 8.195 20.558 1.00 97.94 452 LEU A N 1
ATOM 3464 C CA . LEU A 1 452 ? -11.039 9.572 20.928 1.00 97.94 452 LEU A CA 1
ATOM 3465 C C . LEU A 1 452 ? -11.056 10.427 19.660 1.00 97.94 452 LEU A C 1
ATOM 3467 O O . LEU A 1 452 ? -10.336 10.123 18.709 1.00 97.94 452 LEU A O 1
ATOM 3471 N N . LYS A 1 453 ? -11.853 11.497 19.653 1.00 97.25 453 LYS A N 1
ATOM 3472 C CA . LYS A 1 453 ? -11.916 12.486 18.567 1.00 97.25 453 LYS A CA 1
ATOM 3473 C C . LYS A 1 453 ? -11.449 13.836 19.082 1.00 97.25 453 LYS A C 1
ATOM 3475 O O . LYS A 1 453 ? -12.071 14.368 19.999 1.00 97.25 453 LYS A O 1
ATOM 3480 N N . PHE A 1 454 ? -10.402 14.389 18.487 1.00 97.31 454 PHE A N 1
ATOM 3481 C CA . PHE A 1 454 ? -10.009 15.778 18.687 1.00 97.31 454 PHE A CA 1
ATOM 3482 C C . PHE A 1 454 ? -10.387 16.598 17.455 1.00 97.31 454 PHE A C 1
ATOM 3484 O O . PHE A 1 454 ? -10.066 16.200 16.334 1.00 97.31 454 PHE A O 1
ATOM 3491 N N . HIS A 1 455 ? -11.061 17.716 17.696 1.00 95.69 455 HIS A N 1
ATOM 3492 C CA . HIS A 1 455 ? -11.386 18.739 16.712 1.00 95.69 455 HIS A CA 1
ATOM 3493 C C . HIS A 1 455 ? -10.707 20.053 17.121 1.00 95.69 455 HIS A C 1
ATOM 3495 O O . HIS A 1 455 ? -10.732 20.377 18.311 1.00 95.69 455 HIS A O 1
ATOM 3501 N N . SER A 1 456 ? -10.154 20.804 16.165 1.00 94.19 456 SER A N 1
ATOM 3502 C CA . SER A 1 456 ? -9.830 22.229 16.322 1.00 94.19 456 SER A CA 1
ATOM 3503 C C . SER A 1 456 ? -10.433 23.065 15.196 1.00 94.19 456 SER A C 1
ATOM 3505 O O . SER A 1 456 ? -10.501 22.610 14.049 1.00 94.19 456 SER A O 1
ATOM 3507 N N . ASP A 1 457 ? -10.862 24.284 15.526 1.00 90.44 457 ASP A N 1
ATOM 3508 C CA . ASP A 1 457 ? -11.485 25.208 14.573 1.00 90.44 457 ASP A CA 1
ATOM 3509 C C . ASP A 1 457 ? -10.448 26.051 13.795 1.00 90.44 457 ASP A C 1
ATOM 3511 O O . ASP A 1 457 ? -9.267 25.693 13.710 1.00 90.44 457 ASP A O 1
ATOM 3515 N N . ASP A 1 458 ? -10.878 27.125 13.126 1.00 85.19 458 ASP A N 1
ATOM 3516 C CA . ASP A 1 458 ? -10.003 27.995 12.334 1.00 85.19 458 ASP A CA 1
ATOM 3517 C C . ASP A 1 458 ? -9.373 29.162 13.119 1.00 85.19 458 ASP A C 1
ATOM 3519 O O . ASP A 1 458 ? -8.530 29.875 12.560 1.00 85.19 458 ASP A O 1
ATOM 3523 N N . SER A 1 459 ? -9.703 29.319 14.406 1.00 77.75 459 SER A N 1
ATOM 3524 C CA . SER A 1 459 ? -9.283 30.432 15.266 1.00 77.75 459 SER A CA 1
ATOM 3525 C C . SER A 1 459 ? -7.809 30.367 15.707 1.00 77.75 459 SER A C 1
ATOM 3527 O O . SER A 1 459 ? -7.035 29.511 15.293 1.00 77.75 459 SER A O 1
ATOM 3529 N N . GLN A 1 460 ? -7.334 31.356 16.467 1.00 69.12 460 GLN A N 1
ATOM 3530 C CA . GLN A 1 460 ? -5.896 31.556 16.688 1.00 69.12 460 GLN A CA 1
ATOM 3531 C C . GLN A 1 460 ? -5.231 30.383 17.440 1.00 69.12 460 GLN A C 1
ATOM 3533 O O . GLN A 1 460 ? -5.618 30.061 18.559 1.00 69.12 460 GLN A O 1
ATOM 3538 N N . THR A 1 461 ? -4.190 29.798 16.830 1.00 65.25 461 THR A N 1
ATOM 3539 C CA . THR A 1 461 ? -3.457 28.607 17.303 1.00 65.25 461 THR A CA 1
ATOM 3540 C C . THR A 1 461 ? -3.122 28.671 18.797 1.00 65.25 461 THR A C 1
ATOM 3542 O O . THR A 1 461 ? -2.415 29.575 19.245 1.00 65.25 461 THR A O 1
ATOM 3545 N N . PHE A 1 462 ? -3.605 27.694 19.564 1.00 71.88 462 PHE A N 1
ATOM 3546 C CA . PHE A 1 462 ? -3.547 27.703 21.024 1.00 71.88 462 PHE A CA 1
ATOM 3547 C C . PHE A 1 462 ? -2.331 26.929 21.570 1.00 71.88 462 PHE A C 1
ATOM 3549 O O . PHE A 1 462 ? -2.107 25.766 21.227 1.00 71.88 462 PHE A O 1
ATOM 3556 N N . GLU A 1 463 ? -1.558 27.548 22.473 1.00 75.06 463 GLU A N 1
ATOM 3557 C CA . GLU A 1 463 ? -0.367 26.960 23.123 1.00 75.06 463 GLU A CA 1
ATOM 3558 C C . GLU A 1 463 ? -0.740 25.946 24.231 1.00 75.06 463 GLU A C 1
ATOM 3560 O O . GLU A 1 463 ? -0.420 26.093 25.418 1.00 75.06 463 GLU A O 1
ATOM 3565 N N . GLY A 1 464 ? -1.468 24.902 23.837 1.00 85.50 464 GLY A N 1
ATOM 3566 C CA . GLY A 1 464 ? -1.969 23.845 24.708 1.00 85.50 464 GLY A CA 1
ATOM 3567 C C . GLY A 1 464 ? -1.900 22.463 24.062 1.00 85.50 464 GLY A C 1
ATOM 3568 O O . GLY A 1 464 ? -0.921 22.104 23.403 1.00 85.50 464 GLY A O 1
ATOM 3569 N N . GLY A 1 465 ? -2.937 21.664 24.301 1.00 93.62 465 GLY A N 1
ATOM 3570 C CA . GLY A 1 465 ? -3.054 20.282 23.853 1.00 93.62 465 GLY A CA 1
ATOM 3571 C C . GLY A 1 465 ? -3.428 19.342 24.991 1.00 93.62 465 GLY A C 1
ATOM 3572 O O . GLY A 1 465 ? -3.961 19.755 26.019 1.00 93.62 465 GLY A O 1
ATOM 3573 N N . PHE A 1 466 ? -3.141 18.056 24.818 1.00 96.06 466 PHE A N 1
ATOM 3574 C CA . PHE A 1 466 ? -3.387 17.051 25.850 1.00 96.06 466 PHE A CA 1
ATOM 3575 C C . PHE A 1 466 ? -2.373 15.913 25.800 1.00 96.06 466 PHE A C 1
ATOM 3577 O O . PHE A 1 466 ? -1.822 15.585 24.747 1.00 96.06 466 PHE A O 1
ATOM 3584 N N . TYR A 1 467 ? -2.178 15.278 26.954 1.00 97.12 467 TYR A N 1
ATOM 3585 C CA . TYR A 1 467 ? -1.380 14.073 27.113 1.00 97.12 467 TYR A CA 1
ATOM 3586 C C . TYR A 1 467 ? -2.150 13.041 27.937 1.00 97.12 467 TYR A C 1
ATOM 3588 O O . TYR A 1 467 ? -2.498 13.270 29.098 1.00 97.12 467 TYR A O 1
ATOM 3596 N N . ILE A 1 468 ? -2.421 11.898 27.309 1.00 98.38 468 ILE A N 1
ATOM 3597 C CA . ILE A 1 468 ? -3.258 10.821 27.836 1.00 98.38 468 ILE A CA 1
ATOM 3598 C C . ILE A 1 468 ? -2.466 9.518 27.753 1.00 98.38 468 ILE A C 1
ATOM 3600 O O . ILE A 1 468 ? -1.885 9.196 26.715 1.00 98.38 468 ILE A O 1
ATOM 3604 N N . SER A 1 469 ? -2.458 8.744 28.833 1.00 98.19 469 SER A N 1
ATOM 3605 C CA . SER A 1 469 ? -2.018 7.347 28.816 1.00 98.19 469 SER A CA 1
ATOM 3606 C C . SER A 1 469 ? -3.237 6.434 28.795 1.00 98.19 469 SER A C 1
ATOM 3608 O O . SER A 1 469 ? -4.275 6.776 29.360 1.00 98.19 469 SER A O 1
ATOM 3610 N N . TYR A 1 470 ? -3.104 5.257 28.193 1.00 98.31 470 TYR A N 1
ATOM 3611 C CA . TYR A 1 470 ? -4.108 4.202 28.295 1.00 98.31 470 TYR A CA 1
ATOM 3612 C C . TYR A 1 470 ? -3.477 2.848 28.596 1.00 98.31 470 TYR A C 1
ATOM 3614 O O . TYR A 1 470 ? -2.319 2.581 28.256 1.00 98.31 470 TYR A O 1
ATOM 3622 N N . ASN A 1 471 ? -4.273 1.975 29.198 1.00 97.75 471 ASN A N 1
ATOM 3623 C CA . ASN A 1 471 ? -3.978 0.564 29.405 1.00 97.75 471 ASN A CA 1
ATOM 3624 C C . ASN A 1 471 ? -5.259 -0.273 29.293 1.00 97.75 471 ASN A C 1
ATOM 3626 O O . ASN A 1 471 ? -6.372 0.243 29.405 1.00 97.75 471 ASN A O 1
ATOM 3630 N N . PHE A 1 472 ? -5.101 -1.572 29.051 1.00 96.69 472 PHE A N 1
ATOM 3631 C CA . PHE A 1 472 ? -6.219 -2.510 29.078 1.00 96.69 472 PHE A CA 1
ATOM 3632 C C . PHE A 1 472 ? -6.406 -3.061 30.493 1.00 96.69 472 PHE A C 1
ATOM 3634 O O . PHE A 1 472 ? -5.469 -3.593 31.089 1.00 96.69 472 PHE A O 1
ATOM 3641 N N . ALA A 1 473 ? -7.624 -2.946 31.015 1.00 87.88 473 ALA A N 1
ATOM 3642 C CA . ALA A 1 473 ? -8.059 -3.597 32.242 1.00 87.88 473 ALA A CA 1
ATOM 3643 C C . ALA A 1 473 ? -8.814 -4.884 31.885 1.00 87.88 473 ALA A C 1
ATOM 3645 O O . ALA A 1 473 ? -9.719 -4.862 31.051 1.00 87.88 473 ALA A O 1
ATOM 3646 N N . LEU A 1 474 ? -8.463 -6.006 32.513 1.00 79.56 474 LEU A N 1
ATOM 3647 C CA . LEU A 1 474 ? -9.237 -7.244 32.391 1.00 79.56 474 LEU A CA 1
ATOM 3648 C C . LEU A 1 474 ? -10.572 -7.086 33.128 1.00 79.56 474 LEU A C 1
ATOM 3650 O O . LEU A 1 474 ? -10.603 -6.534 34.231 1.00 79.56 474 LEU A O 1
ATOM 3654 N N . THR A 1 475 ? -11.671 -7.605 32.574 1.00 70.88 475 THR A N 1
ATOM 3655 C CA . THR A 1 475 ? -12.876 -7.803 33.388 1.00 70.88 475 THR A CA 1
ATOM 3656 C C . THR A 1 475 ? -12.657 -9.016 34.285 1.00 70.88 475 THR A C 1
ATOM 3658 O O . THR A 1 475 ? -12.599 -10.138 33.788 1.00 70.88 475 THR A O 1
ATOM 3661 N N . HIS A 1 476 ? -12.524 -8.803 35.596 1.00 57.22 476 HIS A N 1
ATOM 3662 C CA . HIS A 1 476 ? -12.531 -9.908 36.554 1.00 57.22 476 HIS A CA 1
ATOM 3663 C C . HIS A 1 476 ? -13.871 -10.648 36.484 1.00 57.22 476 HIS A C 1
ATOM 3665 O O . HIS A 1 476 ? -14.929 -10.038 36.638 1.00 57.22 476 HIS A O 1
ATOM 3671 N N . ASP A 1 477 ? -13.805 -11.959 36.269 1.00 42.50 477 ASP A N 1
ATOM 3672 C CA . ASP A 1 477 ? -14.959 -12.849 36.338 1.00 42.50 477 ASP A CA 1
ATOM 3673 C C . ASP A 1 477 ? -15.396 -12.991 37.817 1.00 42.50 477 ASP A C 1
ATOM 3675 O O . ASP A 1 477 ? -14.539 -13.306 38.651 1.00 42.50 477 ASP A O 1
ATOM 3679 N N . PRO A 1 478 ? -16.667 -12.748 38.207 1.00 42.50 478 PRO A N 1
ATOM 3680 C CA . PRO A 1 478 ? -17.097 -12.729 39.617 1.00 42.50 478 PRO A CA 1
ATOM 3681 C C . PRO A 1 478 ? -17.087 -14.081 40.363 1.00 42.50 478 PRO A C 1
ATOM 3683 O O . PRO A 1 478 ? -17.757 -14.222 41.385 1.00 42.50 478 PRO A O 1
ATOM 3686 N N . LEU A 1 479 ? -16.368 -15.092 39.867 1.00 41.75 479 LEU A N 1
ATOM 3687 C CA . LEU A 1 479 ? -16.463 -16.493 40.292 1.00 41.75 479 LEU A CA 1
ATOM 3688 C C . LEU A 1 479 ? -15.139 -17.057 40.836 1.00 41.75 479 LEU A C 1
ATOM 3690 O O . LEU A 1 479 ? -14.650 -18.092 40.389 1.00 41.75 479 LEU A O 1
ATOM 3694 N N . SER A 1 480 ? -14.578 -16.414 41.867 1.00 34.41 480 SER A N 1
ATOM 3695 C CA . SER A 1 480 ? -13.526 -17.034 42.698 1.00 34.41 480 SER A CA 1
ATOM 3696 C C . SER A 1 480 ? -13.664 -16.820 44.212 1.00 34.41 480 SER A C 1
ATOM 3698 O O . SER A 1 480 ? -12.796 -17.255 44.966 1.00 34.41 480 SER A O 1
ATOM 3700 N N . THR A 1 481 ? -14.743 -16.194 44.691 1.00 36.22 481 THR A N 1
ATOM 3701 C CA . THR A 1 481 ? -15.081 -16.150 46.124 1.00 36.22 481 THR A CA 1
ATOM 3702 C C . THR A 1 481 ? -15.937 -17.360 46.500 1.00 36.22 481 THR A C 1
ATOM 3704 O O . THR A 1 481 ? -17.153 -17.241 46.641 1.00 36.22 481 THR A O 1
ATOM 3707 N N . GLN A 1 482 ? -15.320 -18.537 46.646 1.00 34.12 482 GLN A N 1
ATOM 3708 C CA . GLN A 1 482 ? -15.969 -19.632 47.374 1.00 34.12 482 GLN A CA 1
ATOM 3709 C C . GLN A 1 482 ? -15.759 -19.467 48.880 1.00 34.12 482 GLN A C 1
ATOM 3711 O O . GLN A 1 482 ? -14.636 -19.281 49.346 1.00 34.12 482 GLN A O 1
ATOM 3716 N N . ASP A 1 483 ? -16.852 -19.571 49.634 1.00 37.53 483 ASP A N 1
ATOM 3717 C CA . ASP A 1 483 ? -16.839 -19.633 51.092 1.00 37.53 483 ASP A CA 1
ATOM 3718 C C . ASP A 1 483 ? -16.016 -20.818 51.611 1.00 37.53 483 ASP A C 1
ATOM 3720 O O . ASP A 1 483 ? -16.303 -21.976 51.307 1.00 37.53 483 ASP A O 1
ATOM 3724 N N . THR A 1 484 ? -15.084 -20.545 52.525 1.00 32.22 484 THR A N 1
ATOM 3725 C CA . THR A 1 484 ? -14.494 -21.567 53.407 1.00 32.22 484 THR A CA 1
ATOM 3726 C C . THR A 1 484 ? -14.784 -21.272 54.878 1.00 32.22 484 THR A C 1
ATOM 3728 O O . THR A 1 484 ? -13.899 -21.338 55.728 1.00 32.22 484 THR A O 1
ATOM 3731 N N . ASN A 1 485 ? -16.045 -20.958 55.189 1.00 34.88 485 ASN A N 1
ATOM 3732 C CA . ASN A 1 485 ? -16.556 -20.867 56.559 1.00 34.88 485 ASN A CA 1
ATOM 3733 C C . ASN A 1 485 ? -17.344 -22.139 56.927 1.00 34.88 485 ASN A C 1
ATOM 3735 O O . ASN A 1 485 ? -18.573 -22.181 56.854 1.00 34.88 485 ASN A O 1
ATOM 3739 N N . LYS A 1 486 ? -16.637 -23.202 57.340 1.00 31.95 486 LYS A N 1
ATOM 3740 C CA . LYS A 1 486 ? -17.261 -24.354 58.017 1.00 31.95 486 LYS A CA 1
ATOM 3741 C C . LYS A 1 486 ? -16.286 -25.075 58.953 1.00 31.95 486 LYS A C 1
ATOM 3743 O O . LYS A 1 486 ? -15.181 -25.427 58.560 1.00 31.95 486 LYS A O 1
ATOM 3748 N N . HIS A 1 487 ? -16.705 -25.293 60.200 1.00 32.41 487 HIS A N 1
ATOM 3749 C CA . HIS A 1 487 ? -15.896 -25.939 61.238 1.00 32.41 487 HIS A CA 1
ATOM 3750 C C . HIS A 1 487 ? -15.945 -27.472 61.177 1.00 32.41 487 HIS A C 1
ATOM 3752 O O . HIS A 1 487 ? -17.037 -28.034 61.201 1.00 32.41 487 HIS A O 1
ATOM 3758 N N . GLN A 1 488 ? -14.769 -28.112 61.232 1.00 30.86 488 GLN A N 1
ATOM 3759 C CA . GLN A 1 488 ? -14.438 -29.407 61.871 1.00 30.86 488 GLN A CA 1
ATOM 3760 C C . GLN A 1 488 ? -12.944 -29.712 61.575 1.00 30.86 488 GLN A C 1
ATOM 3762 O O . GLN A 1 488 ? -12.506 -29.490 60.455 1.00 30.86 488 GLN A O 1
ATOM 3767 N N . GLY A 1 489 ? -12.083 -30.195 62.481 1.00 26.34 489 GLY A N 1
ATOM 3768 C CA . GLY A 1 489 ? -12.221 -30.350 63.934 1.00 26.34 489 GLY A CA 1
ATOM 3769 C C . GLY A 1 489 ? -11.414 -31.525 64.519 1.00 26.34 489 GLY A C 1
ATOM 3770 O O . GLY A 1 489 ? -12.018 -32.555 64.797 1.00 26.34 489 GLY A O 1
ATOM 3771 N N . SER A 1 490 ? -10.091 -31.393 64.738 1.00 27.39 490 SER A N 1
ATOM 3772 C CA . SER A 1 490 ? -9.308 -32.306 65.608 1.00 27.39 490 SER A CA 1
ATOM 3773 C C . SER A 1 490 ? -7.927 -31.745 66.035 1.00 27.39 490 SER A C 1
ATOM 3775 O O . SER A 1 490 ? -7.466 -30.736 65.511 1.00 27.39 490 SER A O 1
ATOM 3777 N N . SER A 1 491 ? -7.311 -32.413 67.017 1.00 26.56 491 SER A N 1
ATOM 3778 C CA . SER A 1 491 ? -6.037 -32.178 67.744 1.00 26.56 491 SER A CA 1
ATOM 3779 C C . SER A 1 491 ? -4.737 -32.210 66.888 1.00 26.56 491 SER A C 1
ATOM 3781 O O . SER A 1 491 ? -4.803 -32.676 65.757 1.00 26.56 491 SER A O 1
ATOM 3783 N N . HIS A 1 492 ? -3.517 -31.817 67.328 1.00 29.36 492 HIS A N 1
ATOM 3784 C CA . HIS A 1 492 ? -2.898 -31.817 68.681 1.00 29.36 492 HIS A CA 1
ATOM 3785 C C . HIS A 1 492 ? -1.714 -30.803 68.860 1.00 29.36 492 HIS A C 1
ATOM 3787 O O . HIS A 1 492 ? -0.963 -30.563 67.927 1.00 29.36 492 HIS A O 1
ATOM 3793 N N . HIS A 1 493 ? -1.506 -30.337 70.108 1.00 30.09 493 HIS A N 1
ATOM 3794 C CA . HIS A 1 493 ? -0.261 -29.892 70.809 1.00 30.09 493 HIS A CA 1
ATOM 3795 C C . HIS A 1 493 ? 0.757 -28.822 70.295 1.00 30.09 493 HIS A C 1
ATOM 3797 O O . HIS A 1 493 ? 1.486 -29.048 69.343 1.00 30.09 493 HIS A O 1
ATOM 3803 N N . ASN A 1 494 ? 0.987 -27.823 71.183 1.00 28.61 494 ASN A N 1
ATOM 3804 C CA . ASN A 1 494 ? 2.269 -27.193 71.624 1.00 28.61 494 ASN A CA 1
ATOM 3805 C C . ASN A 1 494 ? 3.146 -26.364 70.632 1.00 28.61 494 ASN A C 1
ATOM 3807 O O . ASN A 1 494 ? 3.264 -26.705 69.470 1.00 28.61 494 ASN A O 1
ATOM 3811 N N . THR A 1 495 ? 3.837 -25.265 71.017 1.00 28.53 495 THR A N 1
ATOM 3812 C CA . THR A 1 495 ? 3.980 -24.571 72.332 1.00 28.53 495 THR A CA 1
ATOM 3813 C C . THR A 1 495 ? 4.342 -23.069 72.216 1.00 28.53 495 THR A C 1
ATOM 3815 O O . THR A 1 495 ? 5.423 -22.753 71.744 1.00 28.53 495 THR A O 1
ATOM 3818 N N . ARG A 1 496 ? 3.498 -22.205 72.814 1.00 30.06 496 ARG A N 1
ATOM 3819 C CA . ARG A 1 496 ? 3.772 -20.955 73.593 1.00 30.06 496 ARG A CA 1
ATOM 3820 C C . ARG A 1 496 ? 4.583 -19.746 73.005 1.00 30.06 496 ARG A C 1
ATOM 3822 O O . ARG A 1 496 ? 5.230 -19.882 71.978 1.00 30.06 496 ARG A O 1
ATOM 3829 N N . PRO A 1 497 ? 4.443 -18.518 73.592 1.00 39.25 497 PRO A N 1
ATOM 3830 C CA . PRO A 1 497 ? 4.478 -17.253 72.818 1.00 39.25 497 PRO A CA 1
ATOM 3831 C C . PRO A 1 497 ? 5.303 -16.082 73.426 1.00 39.25 497 PRO A C 1
ATOM 3833 O O . PRO A 1 497 ? 5.767 -16.188 74.553 1.00 39.25 497 PRO A O 1
ATOM 3836 N N . HIS A 1 498 ? 5.311 -14.913 72.759 1.00 29.20 498 HIS A N 1
ATOM 3837 C CA . HIS A 1 498 ? 5.346 -13.546 73.348 1.00 29.20 498 HIS A CA 1
ATOM 3838 C C . HIS A 1 498 ? 4.635 -12.574 72.362 1.00 29.20 498 HIS A C 1
ATOM 3840 O O . HIS A 1 498 ? 4.918 -12.644 71.173 1.00 29.20 498 HIS A O 1
ATOM 3846 N N . ILE A 1 499 ? 3.527 -11.880 72.685 1.00 29.31 499 ILE A N 1
ATOM 3847 C CA . ILE A 1 499 ? 3.283 -10.699 73.561 1.00 29.31 499 ILE A CA 1
ATOM 3848 C C . ILE A 1 499 ? 3.525 -9.335 72.855 1.00 29.31 499 ILE A C 1
ATOM 3850 O O . ILE A 1 499 ? 4.567 -9.111 72.254 1.00 29.31 499 ILE A O 1
ATOM 3854 N N . TRP A 1 500 ? 2.525 -8.441 72.944 1.00 24.70 500 TRP A N 1
ATOM 3855 C CA . TRP A 1 500 ? 2.441 -7.084 72.356 1.00 24.70 500 TRP A CA 1
ATOM 3856 C C . TRP A 1 500 ? 2.781 -5.973 73.372 1.00 24.70 500 TRP A C 1
ATOM 3858 O O . TRP A 1 500 ? 2.705 -6.237 74.567 1.00 24.70 500 TRP A O 1
ATOM 3868 N N . HIS A 1 501 ? 3.010 -4.724 72.915 1.00 26.75 501 HIS A N 1
ATOM 3869 C CA . HIS A 1 501 ? 2.372 -3.493 73.457 1.00 26.75 501 HIS A CA 1
ATOM 3870 C C . HIS A 1 501 ? 2.613 -2.238 72.564 1.00 26.75 501 HIS A C 1
ATOM 3872 O O . HIS A 1 501 ? 3.282 -2.331 71.538 1.00 26.75 501 HIS A O 1
ATOM 3878 N N . HIS A 1 502 ? 2.003 -1.088 72.905 1.00 24.77 502 HIS A N 1
ATOM 3879 C CA . HIS A 1 502 ? 1.874 0.138 72.078 1.00 24.77 502 HIS A CA 1
ATOM 3880 C C . HIS A 1 502 ? 2.691 1.361 72.591 1.00 24.77 502 HIS A C 1
ATOM 3882 O O . HIS A 1 502 ? 3.034 1.389 73.766 1.00 24.77 502 HIS A O 1
ATOM 3888 N N . LEU A 1 503 ? 2.926 2.348 71.692 1.00 26.77 503 LEU A N 1
ATOM 3889 C CA . LEU A 1 503 ? 2.852 3.850 71.769 1.00 26.77 503 LEU A CA 1
ATOM 3890 C C . LEU A 1 503 ? 2.961 4.588 73.145 1.00 26.77 503 LEU A C 1
ATOM 3892 O O . LEU A 1 503 ? 2.469 4.040 74.125 1.00 26.77 503 LEU A O 1
ATOM 3896 N N . PRO A 1 504 ? 3.440 5.873 73.253 1.00 32.62 504 PRO A N 1
ATOM 3897 C CA . PRO A 1 504 ? 3.227 7.002 72.312 1.00 32.62 504 PRO A CA 1
ATOM 3898 C C . PRO A 1 504 ? 4.427 8.004 72.121 1.00 32.62 504 PRO A C 1
ATOM 3900 O O . PRO A 1 504 ? 5.528 7.561 71.819 1.00 32.62 504 PRO A O 1
ATOM 3903 N N . GLN A 1 505 ? 4.218 9.343 72.164 1.00 24.64 505 GLN A N 1
ATOM 3904 C CA . GLN A 1 505 ? 4.995 10.391 71.438 1.00 24.64 505 GLN A CA 1
ATOM 3905 C C . GLN A 1 505 ? 5.605 11.563 72.279 1.00 24.64 505 GLN A C 1
ATOM 3907 O O . GLN A 1 505 ? 4.920 12.081 73.153 1.00 24.64 505 GLN A O 1
ATOM 3912 N N . ALA A 1 506 ? 6.775 12.088 71.837 1.00 24.73 506 ALA A N 1
ATOM 3913 C CA . ALA A 1 506 ? 7.264 13.510 71.855 1.00 24.73 506 ALA A CA 1
ATOM 3914 C C . ALA A 1 506 ? 7.401 14.282 73.220 1.00 24.73 506 ALA A C 1
ATOM 3916 O O . ALA A 1 506 ? 7.100 13.684 74.249 1.00 24.73 506 ALA A O 1
ATOM 3917 N N . PRO A 1 507 ? 7.835 15.586 73.315 1.00 35.38 507 PRO A N 1
ATOM 3918 C CA . PRO A 1 507 ? 8.438 16.536 72.336 1.00 35.38 507 PRO A CA 1
ATOM 3919 C C . PRO A 1 507 ? 9.648 17.439 72.812 1.00 35.38 507 PRO A C 1
ATOM 3921 O O . PRO A 1 507 ? 9.887 17.622 74.003 1.00 35.38 507 PRO A O 1
ATOM 3924 N N . SER A 1 508 ? 10.259 18.202 71.872 1.00 25.00 508 SER A N 1
ATOM 3925 C CA . SER A 1 508 ? 11.048 19.475 72.050 1.00 25.00 508 SER A CA 1
ATOM 3926 C C . SER A 1 508 ? 12.496 19.403 72.628 1.00 25.00 508 SER A C 1
ATOM 3928 O O . SER A 1 508 ? 12.824 18.438 73.301 1.00 25.00 508 SER A O 1
ATOM 3930 N N . SER A 1 509 ? 13.454 20.346 72.436 1.00 25.22 509 SER A N 1
ATOM 3931 C CA . SER A 1 509 ? 13.525 21.731 71.858 1.00 25.22 509 SER A CA 1
ATOM 3932 C C . SER A 1 509 ? 14.947 22.003 71.211 1.00 25.22 509 SER A C 1
ATOM 3934 O O . SER A 1 509 ? 15.531 21.020 70.779 1.00 25.22 509 SER A O 1
ATOM 3936 N N . ARG A 1 510 ? 15.629 23.174 71.022 1.00 26.17 510 ARG A N 1
ATOM 3937 C CA . ARG A 1 510 ? 15.543 24.570 71.556 1.00 26.17 510 ARG A CA 1
ATOM 3938 C C . ARG A 1 510 ? 16.095 25.738 70.656 1.00 26.17 510 ARG A C 1
ATOM 3940 O O . ARG A 1 510 ? 15.309 26.257 69.873 1.00 26.17 510 ARG A O 1
ATOM 3947 N N . LYS A 1 511 ? 17.335 26.262 70.840 1.00 24.94 511 LYS A N 1
ATOM 3948 C CA . LYS A 1 511 ? 17.961 27.503 70.234 1.00 24.94 511 LYS A CA 1
ATOM 3949 C C . LYS A 1 511 ? 19.525 27.375 70.208 1.00 24.94 511 LYS A C 1
ATOM 3951 O O . LYS A 1 511 ? 19.970 26.335 70.679 1.00 24.94 511 LYS A O 1
ATOM 3956 N N . THR A 1 512 ? 20.450 28.253 69.741 1.00 24.05 512 THR A N 1
ATOM 3957 C CA . THR A 1 512 ? 20.639 29.737 69.498 1.00 24.05 512 THR A CA 1
ATOM 3958 C C . THR A 1 512 ? 21.993 29.965 68.725 1.00 24.05 512 THR A C 1
ATOM 3960 O O . THR A 1 512 ? 22.808 29.056 68.801 1.00 24.05 512 THR A O 1
ATOM 3963 N N . VAL A 1 513 ? 22.444 31.105 68.127 1.00 24.30 513 VAL A N 1
ATOM 3964 C CA . VAL A 1 513 ? 21.849 32.304 67.447 1.00 24.30 513 VAL A CA 1
ATOM 3965 C C . VAL A 1 513 ? 22.937 33.303 66.892 1.00 24.30 513 VAL A C 1
ATOM 3967 O O . VAL A 1 513 ? 23.947 33.525 67.552 1.00 24.30 513 VAL A O 1
ATOM 3970 N N . SER A 1 514 ? 22.653 34.025 65.784 1.00 22.56 514 SER A N 1
ATOM 3971 C CA . SER A 1 514 ? 23.177 35.367 65.338 1.00 22.56 514 SER A CA 1
ATOM 3972 C C . SER A 1 514 ? 24.547 35.597 64.616 1.00 22.56 514 SER A C 1
ATOM 3974 O O . SER A 1 514 ? 25.492 34.839 64.795 1.00 22.56 514 SER A O 1
ATOM 3976 N N . LYS A 1 515 ? 24.609 36.765 63.912 1.00 26.28 515 LYS A N 1
ATOM 3977 C CA . LYS A 1 515 ? 25.721 37.542 63.260 1.00 26.28 515 LYS A CA 1
ATOM 3978 C C . LYS A 1 515 ? 26.062 37.309 61.764 1.00 26.28 515 LYS A C 1
ATOM 3980 O O . LYS A 1 515 ? 26.007 36.176 61.318 1.00 26.28 515 LYS A O 1
ATOM 3985 N N . GLN A 1 516 ? 26.501 38.308 60.959 1.00 24.73 516 GLN A N 1
ATOM 3986 C CA . GLN A 1 516 ? 26.361 39.800 60.959 1.00 24.73 516 GLN A CA 1
ATOM 3987 C C . GLN A 1 516 ? 26.761 40.379 59.558 1.00 24.73 516 GLN A C 1
ATOM 3989 O O . GLN A 1 516 ? 27.433 39.695 58.797 1.00 24.73 516 GLN A O 1
ATOM 3994 N N . MET A 1 517 ? 26.358 41.613 59.200 1.00 23.00 517 MET A N 1
ATOM 3995 C CA . MET A 1 517 ? 26.569 42.257 57.873 1.00 23.00 517 MET A CA 1
ATOM 3996 C C . MET A 1 517 ? 27.897 43.038 57.721 1.00 23.00 517 MET A C 1
ATOM 3998 O O . MET A 1 517 ? 28.319 43.663 58.692 1.00 23.00 517 MET A O 1
ATOM 4002 N N . SER A 1 518 ? 28.444 43.139 56.490 1.00 24.25 518 SER A N 1
ATOM 4003 C CA . SER A 1 518 ? 29.178 44.324 55.969 1.00 24.25 518 SER A CA 1
ATOM 4004 C C . SER A 1 518 ? 29.473 44.254 54.446 1.00 24.25 518 SER A C 1
ATOM 4006 O O . SER A 1 518 ? 30.038 43.266 53.996 1.00 24.25 518 SER A O 1
ATOM 4008 N N . ALA A 1 519 ? 29.038 45.293 53.710 1.00 25.28 519 ALA A N 1
ATOM 4009 C CA . ALA A 1 519 ? 29.669 46.137 52.655 1.00 25.28 519 ALA A CA 1
ATOM 4010 C C . ALA A 1 519 ? 30.910 45.670 51.814 1.00 25.28 519 ALA A C 1
ATOM 4012 O O . ALA A 1 519 ? 31.643 44.788 52.235 1.00 25.28 519 ALA A O 1
ATOM 4013 N N . HIS A 1 520 ? 31.279 46.258 50.650 1.00 25.47 520 HIS A N 1
ATOM 4014 C CA . HIS A 1 520 ? 30.929 47.554 50.007 1.00 25.47 520 HIS A CA 1
ATOM 4015 C C . HIS A 1 520 ? 31.305 47.594 48.487 1.00 25.47 520 HIS A C 1
ATOM 4017 O O . HIS A 1 520 ? 32.351 47.062 48.135 1.00 25.47 520 HIS A O 1
ATOM 4023 N N . GLY A 1 521 ? 30.559 48.341 47.644 1.00 23.28 521 GLY A N 1
ATOM 4024 C CA . GLY A 1 521 ? 31.028 48.996 46.384 1.00 23.28 521 GLY A CA 1
ATOM 4025 C C . GLY A 1 521 ? 31.272 48.141 45.114 1.00 23.28 521 GLY A C 1
ATOM 4026 O O . GLY A 1 521 ? 31.414 46.930 45.212 1.00 23.28 521 GLY A O 1
ATOM 4027 N N . THR A 1 522 ? 31.328 48.687 43.881 1.00 23.83 522 THR A N 1
ATOM 4028 C CA . THR A 1 522 ? 30.974 50.042 43.360 1.00 23.83 522 THR A CA 1
ATOM 4029 C C . THR A 1 522 ? 30.810 50.043 41.818 1.00 23.83 522 THR A C 1
ATOM 4031 O O . THR A 1 522 ? 31.741 49.662 41.125 1.00 23.83 522 THR A O 1
ATOM 4034 N N . GLU A 1 523 ? 29.661 50.546 41.340 1.00 22.17 523 GLU A N 1
ATOM 4035 C CA . GLU A 1 523 ? 29.385 51.384 40.137 1.00 22.17 523 GLU A CA 1
ATOM 4036 C C . GLU A 1 523 ? 29.822 51.033 38.675 1.00 22.17 523 GLU A C 1
ATOM 4038 O O . GLU A 1 523 ? 30.575 50.112 38.383 1.00 22.17 523 GLU A O 1
ATOM 4043 N N . LEU A 1 524 ? 29.183 51.772 37.748 1.00 22.39 524 LEU A N 1
ATOM 4044 C CA . LEU A 1 524 ? 29.071 51.693 36.265 1.00 22.39 524 LEU A CA 1
ATOM 4045 C C . LEU A 1 524 ? 30.103 52.653 35.569 1.00 22.39 524 LEU A C 1
ATOM 4047 O O . LEU A 1 524 ? 30.898 53.204 36.333 1.00 22.39 524 LEU A O 1
ATOM 4051 N N . PRO A 1 525 ? 30.155 52.947 34.223 1.00 31.47 525 PRO A N 1
ATOM 4052 C CA . PRO A 1 525 ? 29.103 52.866 33.172 1.00 31.47 525 PRO A CA 1
ATOM 4053 C C . PRO A 1 525 ? 29.541 52.616 31.681 1.00 31.47 525 PRO A C 1
ATOM 4055 O O . PRO A 1 525 ? 30.673 52.236 31.409 1.00 31.47 525 PRO A O 1
ATOM 4058 N N . GLN A 1 526 ? 28.627 52.928 30.730 1.00 22.39 526 GLN A N 1
ATOM 4059 C CA . GLN A 1 526 ? 28.815 53.213 29.275 1.00 22.39 526 GLN A CA 1
ATOM 4060 C C . GLN A 1 526 ? 29.089 52.040 28.289 1.00 22.39 526 GLN A C 1
ATOM 4062 O O . GLN A 1 526 ? 29.481 50.955 28.699 1.00 22.39 526 GLN A O 1
ATOM 4067 N N . THR A 1 527 ? 29.001 52.231 26.956 1.00 22.16 527 THR A N 1
ATOM 4068 C CA . THR A 1 527 ? 27.805 52.409 26.069 1.00 22.16 527 THR A CA 1
ATOM 4069 C C . THR A 1 527 ? 28.202 52.282 24.575 1.00 22.16 527 THR A C 1
ATOM 4071 O O . THR A 1 527 ? 29.280 52.719 24.197 1.00 22.16 527 THR A O 1
ATOM 4074 N N . ASP A 1 528 ? 27.275 51.776 23.748 1.00 21.95 528 ASP A N 1
ATOM 4075 C CA . ASP A 1 528 ? 27.093 51.970 22.286 1.00 21.95 528 ASP A CA 1
ATOM 4076 C C . ASP A 1 528 ? 27.983 51.351 21.162 1.00 21.95 528 ASP A C 1
ATOM 4078 O O . ASP A 1 528 ? 29.204 51.436 21.117 1.00 21.95 528 ASP A O 1
ATOM 4082 N N . MET A 1 529 ? 27.231 50.865 20.152 1.00 20.86 529 MET A N 1
ATOM 4083 C CA . MET A 1 529 ? 27.453 50.783 18.688 1.00 20.86 529 MET A CA 1
ATOM 4084 C C . MET A 1 529 ? 28.392 49.754 17.991 1.00 20.86 529 MET A C 1
ATOM 4086 O O . MET A 1 529 ? 29.610 49.841 18.001 1.00 20.86 529 MET A O 1
ATOM 4090 N N . HIS A 1 530 ? 27.728 48.904 17.182 1.00 22.78 530 HIS A N 1
ATOM 4091 C CA . HIS A 1 530 ? 28.113 48.289 15.888 1.00 22.78 530 HIS A CA 1
ATOM 4092 C C . HIS A 1 530 ? 29.476 47.579 15.690 1.00 22.78 530 HIS A C 1
ATOM 4094 O O . HIS A 1 530 ? 30.511 48.219 15.571 1.00 22.78 530 HIS A O 1
ATOM 4100 N N . PHE A 1 531 ? 29.427 46.292 15.296 1.00 21.28 531 PHE A N 1
ATOM 4101 C CA . PHE A 1 531 ? 29.548 45.909 13.867 1.00 21.28 531 PHE A CA 1
ATOM 4102 C C . PHE A 1 531 ? 29.101 44.456 13.584 1.00 21.28 531 PHE A C 1
ATOM 4104 O O . PHE A 1 531 ? 29.007 43.623 14.482 1.00 21.28 531 PHE A O 1
ATOM 4111 N N . LEU A 1 532 ? 28.815 44.137 12.315 1.00 30.61 532 LEU A N 1
ATOM 4112 C CA . LEU A 1 532 ? 28.378 42.806 11.867 1.00 30.61 532 LEU A CA 1
ATOM 4113 C C . LEU A 1 532 ? 29.533 41.789 11.778 1.00 30.61 532 LEU A C 1
ATOM 4115 O O . LEU A 1 532 ? 30.371 41.879 10.881 1.00 30.61 532 LEU A O 1
ATOM 4119 N N . ARG A 1 533 ? 29.496 40.737 12.608 1.00 21.62 533 ARG A N 1
ATOM 4120 C CA . ARG A 1 533 ? 30.150 39.440 12.337 1.00 21.62 533 ARG A CA 1
ATOM 4121 C C . ARG A 1 533 ? 29.268 38.282 12.817 1.00 21.62 533 ARG A C 1
ATOM 4123 O O . ARG A 1 533 ? 29.235 37.984 14.006 1.00 21.62 533 ARG A O 1
ATOM 4130 N N . ARG A 1 534 ? 28.582 37.592 11.896 1.00 25.14 534 ARG A N 1
ATOM 4131 C CA . ARG A 1 534 ? 28.023 36.258 12.189 1.00 25.14 534 ARG A CA 1
ATOM 4132 C C . ARG A 1 534 ? 29.163 35.240 12.224 1.00 25.14 534 ARG A C 1
ATOM 4134 O O . ARG A 1 534 ? 29.991 35.216 11.317 1.00 25.14 534 ARG A O 1
ATOM 4141 N N . SER A 1 535 ? 29.191 34.402 13.257 1.00 26.19 535 SER A N 1
ATOM 4142 C CA . SER A 1 535 ? 30.101 33.254 13.333 1.00 26.19 535 SER A CA 1
ATOM 4143 C C . SER A 1 535 ? 29.665 32.159 12.340 1.00 26.19 535 SER A C 1
ATOM 4145 O O . SER A 1 535 ? 28.457 31.978 12.161 1.00 26.19 535 SER A O 1
ATOM 4147 N N . PRO A 1 536 ? 30.585 31.388 11.720 1.00 26.83 536 PRO A N 1
ATOM 4148 C CA . PRO A 1 536 ? 30.229 30.298 10.798 1.00 26.83 536 PRO A CA 1
ATOM 4149 C C . PRO A 1 536 ? 29.295 29.222 11.390 1.00 26.83 536 PRO A C 1
ATOM 4151 O O . PRO A 1 536 ? 28.564 28.553 10.654 1.00 26.83 536 PRO A O 1
ATOM 4154 N N . ASN A 1 537 ? 29.287 29.078 12.719 1.00 31.67 537 ASN A N 1
ATOM 4155 C CA . ASN A 1 537 ? 28.585 28.006 13.432 1.00 31.67 537 ASN A CA 1
ATOM 4156 C C . ASN A 1 537 ? 27.051 28.154 13.486 1.00 31.67 537 ASN A C 1
ATOM 4158 O O . ASN A 1 537 ? 26.380 27.205 13.886 1.00 31.67 537 ASN A O 1
ATOM 4162 N N . ASP A 1 538 ? 26.480 29.295 13.082 1.00 35.16 538 ASP A N 1
ATOM 4163 C CA . ASP A 1 538 ? 25.021 29.519 13.122 1.00 35.16 538 ASP A CA 1
ATOM 4164 C C . ASP A 1 538 ? 24.280 29.139 11.824 1.00 35.16 538 ASP A C 1
ATOM 4166 O O . ASP A 1 538 ? 23.068 29.328 11.701 1.00 35.16 538 ASP A O 1
ATOM 4170 N N . SER A 1 539 ? 24.992 28.568 10.849 1.00 36.53 539 SER A N 1
ATOM 4171 C CA . SER A 1 539 ? 24.373 27.925 9.686 1.00 36.53 539 SER A CA 1
ATOM 4172 C C . SER A 1 539 ? 23.684 26.607 10.073 1.00 36.53 539 SER A C 1
ATOM 4174 O O . SER A 1 539 ? 24.117 25.907 10.992 1.00 36.53 539 SER A O 1
ATOM 4176 N N . ALA A 1 540 ? 22.637 26.214 9.337 1.00 35.12 540 ALA A N 1
ATOM 4177 C CA . ALA A 1 540 ? 21.981 24.916 9.538 1.00 35.12 540 ALA A CA 1
ATOM 4178 C C . ALA A 1 540 ? 22.971 23.739 9.392 1.00 35.12 540 ALA A C 1
ATOM 4180 O O . ALA A 1 540 ? 22.931 22.796 10.179 1.00 35.12 540 ALA A O 1
ATOM 4181 N N . GLY A 1 541 ? 23.930 23.847 8.461 1.00 31.20 541 GLY A N 1
ATOM 4182 C CA . GLY A 1 541 ? 25.021 22.882 8.296 1.00 31.20 541 GLY A CA 1
ATOM 4183 C C . GLY A 1 541 ? 25.919 22.747 9.532 1.00 31.20 541 GLY A C 1
ATOM 4184 O O . GLY A 1 541 ? 26.273 21.630 9.898 1.00 31.20 541 GLY A O 1
ATOM 4185 N N . GLY A 1 542 ? 26.220 23.844 10.238 1.00 28.12 542 GLY A N 1
ATOM 4186 C CA . GLY A 1 542 ? 26.972 23.800 11.500 1.00 28.12 542 GLY A CA 1
ATOM 4187 C C . GLY A 1 542 ? 26.240 23.034 12.609 1.00 28.12 542 GLY A C 1
ATOM 4188 O O . GLY A 1 542 ? 26.854 22.272 13.359 1.00 28.12 542 GLY A O 1
ATOM 4189 N N . LYS A 1 543 ? 24.909 23.160 12.669 1.00 37.06 543 LYS A N 1
ATOM 4190 C CA . LYS A 1 543 ? 24.066 22.432 13.633 1.00 37.06 543 LYS A CA 1
ATOM 4191 C C . LYS A 1 543 ? 23.941 20.945 13.268 1.00 37.06 543 LYS A C 1
ATOM 4193 O O . LYS A 1 543 ? 24.059 20.105 14.156 1.00 37.06 543 LYS A O 1
ATOM 4198 N N . ILE A 1 544 ? 23.847 20.609 11.977 1.00 35.25 544 ILE A N 1
ATOM 4199 C CA . ILE A 1 544 ? 23.917 19.222 11.475 1.00 35.25 544 ILE A CA 1
ATOM 4200 C C . ILE A 1 544 ? 25.282 18.581 11.795 1.00 35.25 544 ILE A C 1
ATOM 4202 O O . ILE A 1 544 ? 25.334 17.467 12.311 1.00 35.25 544 ILE A O 1
ATOM 4206 N N . TYR A 1 545 ? 26.391 19.294 11.577 1.00 33.81 545 TYR A N 1
ATOM 4207 C CA . TYR A 1 545 ? 27.740 18.808 11.898 1.00 33.81 545 TYR A CA 1
ATOM 4208 C C . TYR A 1 545 ? 27.920 18.535 13.405 1.00 33.81 545 TYR A C 1
ATOM 4210 O O . TYR A 1 545 ? 28.488 17.512 13.799 1.00 33.81 545 TYR A O 1
ATOM 4218 N N . SER A 1 546 ? 27.366 19.402 14.260 1.00 33.25 546 SER A N 1
ATOM 4219 C CA . SER A 1 546 ? 27.319 19.206 15.718 1.00 33.25 546 SER A CA 1
ATOM 4220 C C . SER A 1 546 ? 26.506 17.962 16.126 1.00 33.25 546 SER A C 1
ATOM 4222 O O . SER A 1 546 ? 26.944 17.174 16.969 1.00 33.25 546 SER A O 1
ATOM 4224 N N . LEU A 1 547 ? 25.362 17.722 15.472 1.00 38.25 547 LEU A N 1
ATOM 4225 C CA . LEU A 1 547 ? 24.542 16.514 15.643 1.00 38.25 547 LEU A CA 1
ATOM 4226 C C . LEU A 1 547 ? 25.316 15.235 15.279 1.00 38.25 547 LEU A C 1
ATOM 4228 O O . LEU A 1 547 ? 25.380 14.309 16.090 1.00 38.25 547 LEU A O 1
ATOM 4232 N N . CYS A 1 548 ? 25.988 15.204 14.124 1.00 35.75 548 CYS A N 1
ATOM 4233 C CA . CYS A 1 548 ? 26.842 14.076 13.726 1.00 35.75 548 CYS A CA 1
ATOM 4234 C C . CYS A 1 548 ? 27.997 13.838 14.717 1.00 35.75 548 CYS A C 1
ATOM 4236 O O . CYS A 1 548 ? 28.298 12.694 15.055 1.00 35.75 548 CYS A O 1
ATOM 4238 N N . THR A 1 549 ? 28.600 14.911 15.239 1.00 34.66 549 THR A N 1
ATOM 4239 C CA . THR A 1 549 ? 29.677 14.840 16.247 1.00 34.66 549 THR A CA 1
ATOM 4240 C C . THR A 1 549 ? 29.167 14.350 17.611 1.00 34.66 549 THR A C 1
ATOM 4242 O O . THR A 1 549 ? 29.896 13.707 18.367 1.00 34.66 549 THR A O 1
ATOM 4245 N N . SER A 1 550 ? 27.896 14.599 17.933 1.00 37.28 550 SER A N 1
ATOM 4246 C CA . SER A 1 550 ? 27.252 14.070 19.143 1.00 37.28 550 SER A CA 1
ATOM 4247 C C . SER A 1 550 ? 26.959 12.568 19.023 1.00 37.28 550 SER A C 1
ATOM 4249 O O . SER A 1 550 ? 27.117 11.829 19.994 1.00 37.28 550 SER A O 1
ATOM 4251 N N . LEU A 1 551 ? 26.602 12.097 17.822 1.00 37.59 551 LEU A N 1
ATOM 4252 C CA . LEU A 1 551 ? 26.336 10.682 17.534 1.00 37.59 551 LEU A CA 1
ATOM 4253 C C . LEU A 1 551 ? 27.607 9.815 17.520 1.00 37.59 551 LEU A C 1
ATOM 4255 O O . LEU A 1 551 ? 27.585 8.712 18.061 1.00 37.59 551 LEU A O 1
ATOM 4259 N N . THR A 1 552 ? 28.740 10.299 17.005 1.00 35.41 552 THR A N 1
ATOM 4260 C CA . THR A 1 552 ? 30.016 9.552 17.089 1.00 35.41 552 THR A CA 1
ATOM 4261 C C . THR A 1 552 ? 30.543 9.444 18.526 1.00 35.41 552 THR A C 1
ATOM 4263 O O . THR A 1 552 ? 31.109 8.419 18.910 1.00 35.41 552 THR A O 1
ATOM 4266 N N . ASN A 1 553 ? 30.267 10.437 19.381 1.00 38.00 553 ASN A N 1
ATOM 4267 C CA . ASN A 1 553 ? 30.514 10.331 20.824 1.00 38.00 553 ASN A CA 1
ATOM 4268 C C . ASN A 1 553 ? 29.620 9.287 21.525 1.00 38.00 553 ASN A C 1
ATOM 4270 O O . ASN A 1 553 ? 29.980 8.801 22.600 1.00 38.00 553 ASN A O 1
ATOM 4274 N N . LEU A 1 554 ? 28.480 8.905 20.937 1.00 37.28 554 LEU A N 1
ATOM 4275 C CA . LEU A 1 554 ? 27.641 7.820 21.452 1.00 37.28 554 LEU A CA 1
ATOM 4276 C C . LEU A 1 554 ? 28.296 6.452 21.206 1.00 37.28 554 LEU A C 1
ATOM 4278 O O . LEU A 1 554 ? 28.361 5.633 22.120 1.00 37.28 554 LEU A O 1
ATOM 4282 N N . GLU A 1 555 ? 28.851 6.235 20.009 1.00 38.81 555 GLU A N 1
ATOM 4283 C CA . GLU A 1 555 ? 29.521 4.986 19.615 1.00 38.81 555 GLU A CA 1
ATOM 4284 C C . GLU A 1 555 ? 30.678 4.625 20.566 1.00 38.81 555 GLU A C 1
ATOM 4286 O O . GLU A 1 555 ? 30.756 3.501 21.067 1.00 38.81 555 GLU A O 1
ATOM 4291 N N . GLY A 1 556 ? 31.544 5.596 20.881 1.00 39.06 556 GLY A N 1
ATOM 4292 C CA . GLY A 1 556 ? 32.652 5.398 21.823 1.00 39.06 556 GLY A CA 1
ATOM 4293 C C . GLY A 1 556 ? 32.192 5.063 23.248 1.00 39.06 556 GLY A C 1
ATOM 4294 O O . GLY A 1 556 ? 32.845 4.287 23.946 1.00 39.06 556 GLY A O 1
ATOM 4295 N N . ARG A 1 557 ? 31.041 5.597 23.678 1.00 39.72 557 ARG A N 1
ATOM 4296 C CA . ARG A 1 557 ? 30.484 5.364 25.023 1.00 39.72 557 ARG A CA 1
ATOM 4297 C C . ARG A 1 557 ? 29.714 4.046 25.124 1.00 39.72 557 ARG A C 1
ATOM 4299 O O . ARG A 1 557 ? 29.740 3.434 26.187 1.00 39.72 557 ARG A O 1
ATOM 4306 N N . VAL A 1 558 ? 29.109 3.567 24.035 1.00 40.12 558 VAL A N 1
ATOM 4307 C CA . VAL A 1 558 ? 28.545 2.206 23.962 1.00 40.12 558 VAL A CA 1
ATOM 4308 C C . VAL A 1 558 ? 29.661 1.162 24.046 1.00 40.12 558 VAL A C 1
ATOM 4310 O O . VAL A 1 558 ? 29.591 0.289 24.905 1.00 40.12 558 VAL A O 1
ATOM 4313 N N . LYS A 1 559 ? 30.749 1.315 23.277 1.00 43.81 559 LYS A N 1
ATOM 4314 C CA . LYS A 1 559 ? 31.921 0.415 23.356 1.00 43.81 559 LYS A CA 1
ATOM 4315 C C . LYS A 1 559 ? 32.559 0.371 24.753 1.00 43.81 559 LYS A C 1
ATOM 4317 O O . LYS A 1 559 ? 33.068 -0.666 25.165 1.00 43.81 559 LYS A O 1
ATOM 4322 N N . ALA A 1 560 ? 32.512 1.478 25.501 1.00 40.41 560 ALA A N 1
ATOM 4323 C CA . ALA A 1 560 ? 32.970 1.522 26.891 1.00 40.41 560 ALA A CA 1
ATOM 4324 C C . ALA A 1 560 ? 32.026 0.791 27.870 1.00 40.41 560 ALA A C 1
ATOM 4326 O O . ALA A 1 560 ? 32.497 0.221 28.852 1.00 40.41 560 ALA A O 1
ATOM 4327 N N . LEU A 1 561 ? 30.713 0.775 27.606 1.00 39.25 561 LEU A N 1
ATOM 4328 C CA . LEU A 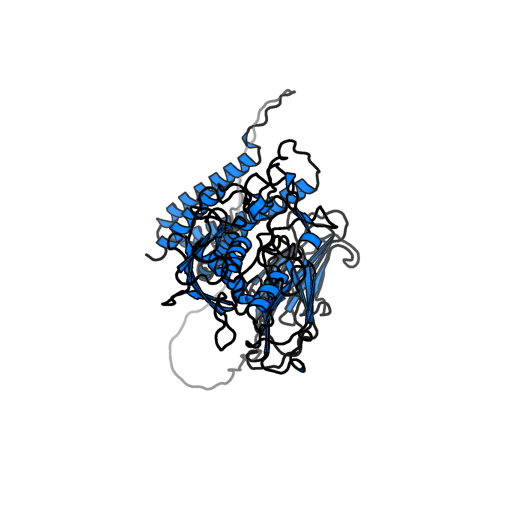1 561 ? 29.732 0.009 28.387 1.00 39.25 561 LEU A CA 1
ATOM 4329 C C . LEU A 1 561 ? 29.817 -1.499 28.097 1.00 39.25 561 LEU A C 1
ATOM 4331 O O . LEU A 1 561 ? 29.686 -2.300 29.016 1.00 39.25 561 LEU A O 1
ATOM 4335 N N . GLU A 1 562 ? 30.104 -1.893 26.852 1.00 41.28 562 GLU A N 1
ATOM 4336 C CA . GLU A 1 562 ? 30.293 -3.300 26.449 1.00 41.28 562 GLU A CA 1
ATOM 4337 C C . GLU A 1 562 ? 31.521 -3.971 27.099 1.00 41.28 562 GLU A C 1
ATOM 4339 O O . GLU A 1 562 ? 31.605 -5.198 27.136 1.00 41.28 562 GLU A O 1
ATOM 4344 N N . ALA A 1 563 ? 32.460 -3.184 27.637 1.00 42.94 563 ALA A N 1
ATOM 4345 C CA . ALA A 1 563 ? 33.622 -3.669 28.383 1.00 42.94 563 ALA A CA 1
ATOM 4346 C C . ALA A 1 563 ? 33.355 -3.884 29.890 1.00 42.94 563 ALA A C 1
ATOM 4348 O O . ALA A 1 563 ? 34.232 -4.385 30.597 1.00 42.94 563 ALA A O 1
ATOM 4349 N N . ALA A 1 564 ? 32.179 -3.498 30.400 1.00 40.19 564 ALA A N 1
ATOM 4350 C CA . ALA A 1 564 ? 31.834 -3.593 31.815 1.00 40.19 564 ALA A CA 1
ATOM 4351 C C . ALA A 1 564 ? 30.990 -4.841 32.141 1.00 40.19 564 ALA A C 1
ATOM 4353 O O . ALA A 1 564 ? 30.225 -5.344 31.321 1.00 40.19 564 ALA A O 1
ATOM 4354 N N . GLY A 1 565 ? 31.131 -5.346 33.371 1.00 40.78 565 GLY A N 1
ATOM 4355 C CA . GLY A 1 565 ? 30.446 -6.557 33.833 1.00 40.78 565 GLY A CA 1
ATOM 4356 C C . GLY A 1 565 ? 28.921 -6.414 34.019 1.00 40.78 565 GLY A C 1
ATOM 4357 O O . GLY A 1 565 ? 28.381 -5.303 33.943 1.00 40.78 565 GLY A O 1
ATOM 4358 N N . PRO A 1 566 ? 28.217 -7.533 34.312 1.00 38.34 566 PRO A N 1
ATOM 4359 C CA . PRO A 1 566 ? 26.748 -7.630 34.263 1.00 38.34 566 PRO A CA 1
ATOM 4360 C C . PRO A 1 566 ? 25.954 -6.610 35.099 1.00 38.34 566 PRO A C 1
ATOM 4362 O O . PRO A 1 566 ? 24.809 -6.298 34.769 1.00 38.34 566 PRO A O 1
ATOM 4365 N N . GLU A 1 567 ? 26.552 -6.063 36.159 1.00 40.22 567 GLU A N 1
ATOM 4366 C CA . GLU A 1 567 ? 25.907 -5.135 37.101 1.00 40.22 567 GLU A CA 1
ATOM 4367 C C . GLU A 1 567 ? 25.629 -3.736 36.510 1.00 40.22 567 GLU A C 1
ATOM 4369 O O . GLU A 1 567 ? 24.859 -2.961 37.073 1.00 40.22 567 GLU A O 1
ATOM 4374 N N . THR A 1 568 ? 26.194 -3.398 35.345 1.00 43.66 568 THR A N 1
ATOM 4375 C CA . THR A 1 568 ? 26.015 -2.074 34.704 1.00 43.66 568 THR A CA 1
ATOM 4376 C C . THR A 1 568 ? 24.721 -1.915 33.884 1.00 43.66 568 THR A C 1
ATOM 4378 O O . THR A 1 568 ? 24.411 -0.827 33.384 1.00 43.66 568 THR A O 1
ATOM 4381 N N . THR A 1 569 ? 23.926 -2.980 33.758 1.00 45.69 569 THR A N 1
ATOM 4382 C CA . THR A 1 569 ? 22.846 -3.116 32.763 1.00 45.69 569 THR A CA 1
ATOM 4383 C C . THR A 1 569 ? 21.690 -2.111 32.887 1.00 45.69 569 THR A C 1
ATOM 4385 O O . THR A 1 569 ? 21.284 -1.537 31.873 1.00 45.69 569 THR A O 1
ATOM 4388 N N . CYS A 1 570 ? 21.171 -1.820 34.088 1.00 41.19 570 CYS A N 1
ATOM 4389 C CA . CYS A 1 570 ? 20.031 -0.893 34.228 1.00 41.19 570 CYS A CA 1
ATOM 4390 C C . CYS A 1 570 ? 20.388 0.572 33.856 1.00 41.19 570 CYS A C 1
ATOM 4392 O O . CYS A 1 570 ? 19.533 1.302 33.352 1.00 41.19 570 CYS A O 1
ATOM 4394 N N . SER A 1 571 ? 21.651 0.998 34.021 1.00 40.81 571 SER A N 1
ATOM 4395 C CA . SER A 1 571 ? 22.116 2.352 33.645 1.00 40.81 571 SER A CA 1
ATOM 4396 C C . SER A 1 571 ? 22.251 2.521 32.122 1.00 40.81 571 SER A C 1
ATOM 4398 O O . SER A 1 571 ? 21.829 3.531 31.544 1.00 40.81 571 SER A O 1
ATOM 4400 N N . ALA A 1 572 ? 22.744 1.485 31.434 1.00 42.88 572 ALA A N 1
ATOM 4401 C CA . ALA A 1 572 ? 22.769 1.446 29.972 1.00 42.88 572 ALA A CA 1
ATOM 4402 C C . ALA A 1 572 ? 21.346 1.531 29.377 1.00 42.88 572 ALA A C 1
ATOM 4404 O O . ALA A 1 572 ? 21.108 2.297 28.442 1.00 42.88 572 ALA A O 1
ATOM 4405 N N . LEU A 1 573 ? 20.370 0.830 29.969 1.00 43.75 573 LEU A N 1
ATOM 4406 C CA . LEU A 1 573 ? 18.963 0.880 29.544 1.00 43.75 573 LEU A CA 1
ATOM 4407 C C . LEU A 1 573 ? 18.326 2.271 29.725 1.00 43.75 573 LEU A C 1
ATOM 4409 O O . LEU A 1 573 ? 17.646 2.754 28.815 1.00 43.75 573 LEU A O 1
ATOM 4413 N N . GLN A 1 574 ? 18.587 2.960 30.843 1.00 45.16 574 GLN A N 1
ATOM 4414 C CA . GLN A 1 574 ? 18.156 4.355 31.039 1.00 45.16 574 GLN A CA 1
ATOM 4415 C C . GLN A 1 574 ? 18.788 5.306 30.009 1.00 45.16 574 GLN A C 1
ATOM 4417 O O . GLN A 1 574 ? 18.124 6.219 29.504 1.00 45.16 574 GLN A O 1
ATOM 4422 N N . THR A 1 575 ? 20.046 5.056 29.637 1.00 41.59 575 THR A N 1
ATOM 4423 C CA . THR A 1 575 ? 20.753 5.816 28.598 1.00 41.59 575 THR A CA 1
ATOM 4424 C C . THR A 1 575 ? 20.101 5.619 27.224 1.00 41.59 575 THR A C 1
ATOM 4426 O O . THR A 1 575 ? 19.819 6.604 26.541 1.00 41.59 575 THR A O 1
ATOM 4429 N N . VAL A 1 576 ? 19.764 4.384 26.831 1.00 42.91 576 VAL A N 1
ATOM 4430 C CA . VAL A 1 576 ? 19.046 4.096 25.570 1.00 42.91 576 VAL A CA 1
ATOM 4431 C C . VAL A 1 576 ? 17.662 4.759 25.543 1.00 42.91 576 VAL A C 1
ATOM 4433 O O . VAL A 1 576 ? 17.309 5.414 24.563 1.00 42.91 576 VAL A O 1
ATOM 4436 N N . HIS A 1 577 ? 16.898 4.669 26.636 1.00 41.44 577 HIS A N 1
ATOM 4437 C CA . HIS A 1 577 ? 15.585 5.317 26.758 1.00 41.44 577 HIS A CA 1
ATOM 4438 C C . HIS A 1 577 ? 15.661 6.854 26.645 1.00 41.44 577 HIS A C 1
ATOM 4440 O O . HIS A 1 577 ? 14.749 7.479 26.104 1.00 41.44 577 HIS A O 1
ATOM 4446 N N . THR A 1 578 ? 16.761 7.469 27.091 1.00 42.66 578 THR A N 1
ATOM 4447 C CA . THR A 1 578 ? 16.987 8.920 26.961 1.00 42.66 578 THR A CA 1
ATOM 4448 C C . THR A 1 578 ? 17.238 9.331 25.506 1.00 42.66 578 THR A C 1
ATOM 4450 O O . THR A 1 578 ? 16.613 10.273 25.023 1.00 42.66 578 THR A O 1
ATOM 4453 N N . HIS A 1 579 ? 18.062 8.585 24.764 1.00 44.91 579 HIS A N 1
ATOM 4454 C CA . HIS A 1 579 ? 18.319 8.874 23.345 1.00 44.91 579 HIS A CA 1
ATOM 4455 C C . HIS A 1 579 ? 17.099 8.576 22.453 1.00 44.91 579 HIS A C 1
ATOM 4457 O O . HIS A 1 579 ? 16.856 9.290 21.482 1.00 44.91 579 HIS A O 1
ATOM 4463 N N . ALA A 1 580 ? 16.264 7.595 22.816 1.00 43.22 580 ALA A N 1
ATOM 4464 C CA . ALA A 1 580 ? 14.983 7.354 22.145 1.00 43.22 580 ALA A CA 1
ATOM 4465 C C . ALA A 1 580 ? 13.997 8.536 22.291 1.00 43.22 580 ALA A C 1
ATOM 4467 O O . ALA A 1 580 ? 13.242 8.824 21.359 1.00 43.22 580 ALA A O 1
ATOM 4468 N N . ARG A 1 581 ? 14.026 9.257 23.425 1.00 42.16 581 ARG A N 1
ATOM 4469 C CA . ARG A 1 581 ? 13.289 10.526 23.577 1.00 42.16 581 ARG A CA 1
ATOM 4470 C C . ARG A 1 581 ? 13.878 11.612 22.684 1.00 42.16 581 ARG A C 1
ATOM 4472 O O . ARG A 1 581 ? 13.147 12.139 21.860 1.00 42.16 581 ARG A O 1
ATOM 4479 N N . GLN A 1 582 ? 15.193 11.832 22.732 1.00 41.47 582 GLN A N 1
ATOM 4480 C CA . GLN A 1 582 ? 15.865 12.837 21.895 1.00 41.47 582 GLN A CA 1
ATOM 4481 C C . GLN A 1 582 ? 15.614 12.640 20.389 1.00 41.47 582 GLN A C 1
ATOM 4483 O O . GLN A 1 582 ? 15.421 13.618 19.678 1.00 41.47 582 GLN A O 1
ATOM 4488 N N . LEU A 1 583 ? 15.546 11.397 19.897 1.00 42.62 583 LEU A N 1
ATOM 4489 C CA . LEU A 1 583 ? 15.165 11.092 18.508 1.00 42.62 583 LEU A CA 1
ATOM 4490 C C . LEU A 1 583 ? 13.686 11.396 18.197 1.00 42.62 583 LEU A C 1
ATOM 4492 O O . LEU A 1 583 ? 13.356 11.729 17.061 1.00 42.62 583 LEU A O 1
ATOM 4496 N N . THR A 1 584 ? 12.802 11.300 19.192 1.00 42.12 584 THR A N 1
ATOM 4497 C CA . THR A 1 584 ? 11.386 11.692 19.071 1.00 42.12 584 THR A CA 1
ATOM 4498 C C . THR A 1 584 ? 11.242 13.217 19.075 1.00 42.12 584 THR A C 1
ATOM 4500 O O . THR A 1 584 ? 10.526 13.768 18.243 1.00 42.12 584 THR A O 1
ATOM 4503 N N . ASP A 1 585 ? 11.976 13.904 19.951 1.00 41.72 585 ASP A N 1
ATOM 4504 C CA . ASP A 1 585 ? 11.994 15.368 20.042 1.00 41.72 585 ASP A CA 1
ATOM 4505 C C . ASP A 1 585 ? 12.617 15.995 18.775 1.00 41.72 585 ASP A C 1
ATOM 4507 O O . ASP A 1 585 ? 12.115 16.989 18.252 1.00 41.72 585 ASP A O 1
ATOM 4511 N N . LEU A 1 586 ? 13.665 15.369 18.216 1.00 40.00 586 LEU A N 1
ATOM 4512 C CA . LEU A 1 586 ? 14.305 15.789 16.964 1.00 40.00 586 LEU A CA 1
ATOM 4513 C C . LEU A 1 586 ? 13.346 15.714 15.766 1.00 40.00 586 LEU A C 1
ATOM 4515 O O . LEU A 1 586 ? 13.366 16.604 14.919 1.00 40.00 586 LEU A O 1
ATOM 4519 N N . ARG A 1 587 ? 12.487 14.686 15.709 1.00 41.31 587 ARG A N 1
ATOM 4520 C CA . ARG A 1 587 ? 11.438 14.570 14.685 1.00 41.31 587 ARG A CA 1
ATOM 4521 C C . ARG A 1 587 ? 10.482 15.766 14.746 1.00 41.31 587 ARG A C 1
ATOM 4523 O O . ARG A 1 587 ? 10.307 16.443 13.736 1.00 41.31 587 ARG A O 1
ATOM 4530 N N . LEU A 1 588 ? 9.935 16.053 15.929 1.00 40.84 588 LEU A N 1
ATOM 4531 C CA . LEU A 1 588 ? 9.003 17.169 16.146 1.00 40.84 588 LEU A CA 1
ATOM 4532 C C . LEU A 1 588 ? 9.645 18.525 15.797 1.00 40.84 588 LEU A C 1
ATOM 4534 O O . LEU A 1 588 ? 9.001 19.394 15.216 1.00 40.84 588 LEU A O 1
ATOM 4538 N N . HIS A 1 589 ? 10.938 18.700 16.088 1.00 39.59 589 HIS A N 1
ATOM 4539 C CA . HIS A 1 589 ? 11.664 19.937 15.782 1.00 39.59 589 HIS A CA 1
ATOM 4540 C C . HIS A 1 589 ? 11.965 20.128 14.279 1.00 39.59 589 HIS A C 1
ATOM 4542 O O . HIS A 1 589 ? 12.115 21.259 13.815 1.00 39.59 589 HIS A O 1
ATOM 4548 N N . VAL A 1 590 ? 12.030 19.044 13.496 1.00 37.84 590 VAL A N 1
ATOM 4549 C CA . VAL A 1 590 ? 12.144 19.104 12.026 1.00 37.84 590 VAL A CA 1
ATOM 4550 C C . VAL A 1 590 ? 10.781 19.361 11.372 1.00 37.84 590 VAL A C 1
ATOM 4552 O O . VAL A 1 590 ? 10.705 20.164 10.442 1.00 37.84 590 VAL A O 1
ATOM 4555 N N . GLU A 1 591 ? 9.712 18.746 11.890 1.00 41.16 591 GLU A N 1
ATOM 4556 C CA . GLU A 1 591 ? 8.322 19.023 11.487 1.00 41.16 591 GLU A CA 1
ATOM 4557 C C . GLU A 1 591 ? 7.981 20.523 11.706 1.00 41.16 591 GLU A C 1
ATOM 4559 O O . GLU A 1 591 ? 7.453 21.184 10.807 1.00 41.16 591 GLU A O 1
ATOM 4564 N N . ASP A 1 592 ? 8.415 21.110 12.831 1.00 40.00 592 ASP A N 1
ATOM 4565 C CA . ASP A 1 592 ? 8.323 22.552 13.119 1.00 40.00 592 ASP A CA 1
ATOM 4566 C C . ASP A 1 592 ? 9.076 23.430 12.093 1.00 40.00 592 ASP A C 1
ATOM 4568 O O . ASP A 1 592 ? 8.490 24.350 11.511 1.00 40.00 592 ASP A O 1
ATOM 4572 N N . LEU A 1 593 ? 10.355 23.138 11.817 1.00 36.75 593 LEU A N 1
ATOM 4573 C CA . LEU A 1 593 ? 11.185 23.916 10.879 1.00 36.75 593 LEU A CA 1
ATOM 4574 C C . LEU A 1 593 ? 10.591 23.989 9.464 1.00 36.75 593 LEU A C 1
ATOM 4576 O O . LEU A 1 593 ? 10.610 25.055 8.839 1.00 36.75 593 LEU A O 1
ATOM 4580 N N . ASP A 1 594 ? 10.033 22.886 8.966 1.00 36.72 594 ASP A N 1
ATOM 4581 C CA . ASP A 1 594 ? 9.348 22.867 7.673 1.00 36.72 594 ASP A CA 1
ATOM 4582 C C . ASP A 1 594 ? 8.037 23.679 7.705 1.00 36.72 594 ASP A C 1
ATOM 4584 O O . ASP A 1 594 ? 7.765 24.473 6.797 1.00 36.72 594 ASP A O 1
ATOM 4588 N N . SER A 1 595 ? 7.275 23.602 8.805 1.00 35.41 595 SER A N 1
ATOM 4589 C CA . SER A 1 595 ? 6.074 24.429 9.005 1.00 35.41 595 SER A CA 1
ATOM 4590 C C . SER A 1 595 ? 6.372 25.941 9.014 1.00 35.41 595 SER A C 1
ATOM 4592 O O . SER A 1 595 ? 5.541 26.741 8.568 1.00 35.41 595 SER A O 1
ATOM 4594 N N . ARG A 1 596 ? 7.553 26.353 9.504 1.00 34.81 596 ARG A N 1
ATOM 4595 C CA . ARG A 1 596 ? 7.988 27.762 9.540 1.00 34.81 596 ARG A CA 1
ATOM 4596 C C . ARG A 1 596 ? 8.440 28.255 8.169 1.00 34.81 596 ARG A C 1
ATOM 4598 O O . ARG A 1 596 ? 8.058 29.356 7.772 1.00 34.81 596 ARG A O 1
ATOM 4605 N N . ASN A 1 597 ? 9.178 27.437 7.414 1.00 37.03 597 ASN A N 1
ATOM 4606 C CA . ASN A 1 597 ? 9.602 27.781 6.051 1.00 37.03 597 ASN A CA 1
ATOM 4607 C C . ASN A 1 597 ? 8.398 28.062 5.134 1.00 37.03 597 ASN A C 1
ATOM 4609 O O . ASN A 1 597 ? 8.388 29.068 4.421 1.00 37.03 597 ASN A O 1
ATOM 4613 N N . ARG A 1 598 ? 7.341 27.239 5.221 1.00 38.09 598 ARG A N 1
ATOM 4614 C CA . ARG A 1 598 ? 6.085 27.448 4.475 1.00 38.09 598 ARG A CA 1
ATOM 4615 C C . ARG A 1 598 ? 5.331 28.721 4.897 1.00 38.09 598 ARG A C 1
ATOM 4617 O O . ARG A 1 598 ? 4.643 29.313 4.071 1.00 38.09 598 ARG A O 1
ATOM 4624 N N . ARG A 1 599 ? 5.460 29.165 6.157 1.00 35.16 599 ARG A N 1
ATOM 4625 C CA . ARG A 1 599 ? 4.701 30.295 6.736 1.00 35.16 599 ARG A CA 1
ATOM 4626 C C . ARG A 1 599 ? 5.309 31.690 6.524 1.00 35.16 599 ARG A C 1
ATOM 4628 O O . ARG A 1 599 ? 4.650 32.668 6.869 1.00 35.16 599 ARG A O 1
ATOM 4635 N N . HIS A 1 600 ? 6.532 31.828 6.000 1.00 33.09 600 HIS A N 1
ATOM 4636 C CA . HIS A 1 600 ? 7.213 33.140 5.909 1.00 33.09 600 HIS A CA 1
ATOM 4637 C C . HIS A 1 600 ? 7.698 33.558 4.507 1.00 33.09 600 HIS A C 1
ATOM 4639 O O . HIS A 1 600 ? 8.223 34.659 4.365 1.00 33.09 600 HIS A O 1
ATOM 4645 N N . ASN A 1 601 ? 7.512 32.727 3.471 1.00 31.66 601 ASN A N 1
ATOM 4646 C CA . ASN A 1 601 ? 7.830 33.049 2.065 1.00 31.66 601 ASN A CA 1
ATOM 4647 C C . ASN A 1 601 ? 9.244 33.652 1.850 1.00 31.66 601 ASN A C 1
ATOM 4649 O O . ASN A 1 601 ? 9.449 34.574 1.056 1.00 31.66 601 ASN A O 1
ATOM 4653 N N . ILE A 1 602 ? 10.233 33.161 2.607 1.00 30.41 602 ILE A N 1
ATOM 4654 C CA . ILE A 1 602 ? 11.593 33.711 2.602 1.00 30.41 602 ILE A CA 1
ATOM 4655 C C . ILE A 1 602 ? 12.327 33.225 1.351 1.00 30.41 602 ILE A C 1
ATOM 4657 O O . ILE A 1 602 ? 12.825 32.102 1.297 1.00 30.41 602 ILE A O 1
ATOM 4661 N N . SER A 1 603 ? 12.445 34.108 0.358 1.00 27.75 603 SER A N 1
ATOM 4662 C CA . SER A 1 603 ? 13.281 33.915 -0.832 1.00 27.75 603 SER A CA 1
ATOM 4663 C C . SER A 1 603 ? 14.773 33.829 -0.459 1.00 27.75 603 SER A C 1
ATOM 4665 O O . SER A 1 603 ? 15.522 34.806 -0.582 1.00 27.75 603 SER A O 1
ATOM 4667 N N . VAL A 1 604 ? 15.238 32.643 -0.060 1.00 28.27 604 VAL A N 1
ATOM 4668 C CA . VAL A 1 604 ? 16.667 32.330 0.079 1.00 28.27 604 VAL A CA 1
ATOM 4669 C C . VAL A 1 604 ? 17.295 32.239 -1.317 1.00 28.27 604 VAL A C 1
ATOM 4671 O O . VAL A 1 604 ? 17.397 31.168 -1.917 1.00 28.27 604 VAL A O 1
ATOM 4674 N N . ARG A 1 605 ? 17.733 33.390 -1.849 1.00 26.70 605 ARG A N 1
ATOM 4675 C CA . ARG A 1 605 ? 18.578 33.458 -3.052 1.00 26.70 605 ARG A CA 1
ATOM 4676 C C . ARG A 1 605 ? 19.879 32.696 -2.777 1.00 26.70 605 ARG A C 1
ATOM 4678 O O . ARG A 1 605 ? 20.767 33.214 -2.107 1.00 26.70 605 ARG A O 1
ATOM 4685 N N . GLY A 1 606 ? 19.947 31.458 -3.263 1.00 26.02 606 GLY A N 1
ATOM 4686 C CA . GLY A 1 606 ? 21.040 30.517 -2.996 1.00 26.02 606 GLY A CA 1
ATOM 4687 C C . GLY A 1 606 ? 20.641 29.037 -3.065 1.00 26.02 606 GLY A C 1
ATOM 4688 O O . GLY A 1 606 ? 21.520 28.197 -3.199 1.00 26.02 606 GLY A O 1
ATOM 4689 N N . LEU A 1 607 ? 19.342 28.705 -3.023 1.00 24.98 607 LEU A N 1
ATOM 4690 C CA . LEU A 1 607 ? 18.831 27.325 -3.132 1.00 24.98 607 LEU A CA 1
ATOM 4691 C C . LEU A 1 607 ? 17.879 27.144 -4.326 1.00 24.98 607 LEU A C 1
ATOM 4693 O O . LEU A 1 607 ? 16.779 26.622 -4.186 1.00 24.98 607 LEU A O 1
ATOM 4697 N N . HIS A 1 608 ? 18.303 27.590 -5.511 1.00 25.16 608 HIS A N 1
ATOM 4698 C CA . HIS A 1 608 ? 17.518 27.464 -6.749 1.00 25.16 608 HIS A CA 1
ATOM 4699 C C . HIS A 1 608 ? 18.122 26.484 -7.772 1.00 25.16 608 HIS A C 1
ATOM 4701 O O . HIS A 1 608 ? 17.791 26.548 -8.952 1.00 25.16 608 HIS A O 1
ATOM 4707 N N . GLU A 1 609 ? 18.994 25.573 -7.321 1.00 27.44 609 GLU A N 1
ATOM 4708 C CA . GLU A 1 609 ? 19.732 24.644 -8.192 1.00 27.44 609 GLU A CA 1
ATOM 4709 C C . GLU A 1 609 ? 19.982 23.268 -7.528 1.00 27.44 609 GLU A C 1
ATOM 4711 O O . GLU A 1 609 ? 21.068 22.694 -7.572 1.00 27.44 609 GLU A O 1
ATOM 4716 N N . SER A 1 610 ? 18.964 22.717 -6.856 1.00 25.48 610 SER A N 1
ATOM 4717 C CA . SER A 1 610 ? 18.914 21.309 -6.411 1.00 25.48 610 SER A CA 1
ATOM 4718 C C . SER A 1 610 ? 17.463 20.854 -6.227 1.00 25.48 610 SER A C 1
ATOM 4720 O O . SER A 1 610 ? 16.585 21.672 -5.959 1.00 25.48 610 SER A O 1
ATOM 4722 N N . GLN A 1 611 ? 17.203 19.549 -6.346 1.00 28.77 611 GLN A N 1
ATOM 4723 C CA . GLN A 1 611 ? 15.890 18.960 -6.049 1.00 28.77 611 GLN A CA 1
ATOM 4724 C C . GLN A 1 611 ? 15.609 18.961 -4.532 1.00 28.77 611 GLN A C 1
ATOM 4726 O O . GLN A 1 611 ? 16.538 18.974 -3.726 1.00 28.77 611 GLN A O 1
ATOM 4731 N N . GLY A 1 612 ? 14.326 18.999 -4.155 1.00 28.59 612 GLY A N 1
ATOM 4732 C CA . GLY A 1 612 ? 13.873 19.280 -2.786 1.00 28.59 612 GLY A CA 1
ATOM 4733 C C . GLY A 1 612 ? 14.191 18.205 -1.729 1.00 28.59 612 GLY A C 1
ATOM 4734 O O . GLY A 1 612 ? 14.620 17.099 -2.060 1.00 28.59 612 GLY A O 1
ATOM 4735 N N . PRO A 1 613 ? 13.947 18.510 -0.437 1.00 27.95 613 PRO A N 1
ATOM 4736 C CA . PRO A 1 613 ? 14.363 17.675 0.697 1.00 27.95 613 PRO A CA 1
ATOM 4737 C C . PRO A 1 613 ? 13.623 16.331 0.830 1.00 27.95 613 PRO A C 1
ATOM 4739 O O . PRO A 1 613 ? 14.020 15.509 1.652 1.00 27.95 613 PRO A O 1
ATOM 4742 N N . GLU A 1 614 ? 12.566 16.090 0.050 1.00 33.81 614 GLU A N 1
ATOM 4743 C CA . GLU A 1 614 ? 11.714 14.894 0.144 1.00 33.81 614 GLU A CA 1
ATOM 4744 C C . GLU A 1 614 ? 12.509 13.592 -0.085 1.00 33.81 614 GLU A C 1
ATOM 4746 O O . GLU A 1 614 ? 12.365 12.637 0.679 1.00 33.81 614 GLU A O 1
ATOM 4751 N N . ASN A 1 615 ? 13.446 13.596 -1.042 1.00 35.12 615 ASN A N 1
ATOM 4752 C CA . ASN A 1 615 ? 14.223 12.416 -1.453 1.00 35.12 615 ASN A CA 1
ATOM 4753 C C . ASN A 1 615 ? 15.133 11.817 -0.360 1.00 35.12 615 ASN A C 1
ATOM 4755 O O . ASN A 1 615 ? 15.583 10.681 -0.508 1.00 35.12 615 ASN A O 1
ATOM 4759 N N . LEU A 1 616 ? 15.441 12.551 0.717 1.00 33.69 616 LEU A N 1
ATOM 4760 C CA . LEU A 1 616 ? 16.266 12.030 1.816 1.00 33.69 616 LEU A CA 1
ATOM 4761 C C . LEU A 1 616 ? 15.450 11.149 2.781 1.00 33.69 616 LEU A C 1
ATOM 4763 O O . LEU A 1 616 ? 15.992 10.235 3.402 1.00 33.69 616 LEU A O 1
ATOM 4767 N N . TRP A 1 617 ? 14.147 11.407 2.914 1.00 41.91 617 TRP A N 1
ATOM 4768 C CA . TRP A 1 617 ? 13.316 10.801 3.958 1.00 41.91 617 TRP A CA 1
ATOM 4769 C C . TRP A 1 617 ? 12.823 9.397 3.604 1.00 41.91 617 TRP A C 1
ATOM 4771 O O . TRP A 1 617 ? 12.795 8.533 4.483 1.00 41.91 617 TRP A O 1
ATOM 4781 N N . ASP A 1 618 ? 12.550 9.124 2.326 1.00 36.44 618 ASP A N 1
ATOM 4782 C CA . ASP A 1 618 ? 12.174 7.783 1.853 1.00 36.44 618 ASP A CA 1
ATOM 4783 C C . ASP A 1 618 ? 13.273 6.733 2.113 1.00 36.44 618 ASP A C 1
ATOM 4785 O O . ASP A 1 618 ? 12.974 5.565 2.368 1.00 36.44 618 ASP A O 1
ATOM 4789 N N . ALA A 1 619 ? 14.546 7.148 2.146 1.00 35.16 619 ALA A N 1
ATOM 4790 C CA . ALA A 1 619 ? 15.671 6.292 2.532 1.00 35.16 619 ALA A CA 1
ATOM 4791 C C . ALA A 1 619 ? 15.771 6.057 4.056 1.00 35.16 619 ALA A C 1
ATOM 4793 O O . ALA A 1 619 ? 16.284 5.026 4.495 1.00 35.16 619 ALA A O 1
ATOM 4794 N N . LEU A 1 620 ? 15.274 6.990 4.877 1.00 36.41 620 LEU A N 1
ATOM 4795 C CA . LEU A 1 620 ? 15.385 6.954 6.342 1.00 36.41 620 LEU A CA 1
ATOM 4796 C C . LEU A 1 620 ? 14.212 6.230 7.023 1.00 36.41 620 LEU A C 1
ATOM 4798 O O . LEU A 1 620 ? 14.400 5.611 8.074 1.00 36.41 620 LEU A O 1
ATOM 4802 N N . ILE A 1 621 ? 13.011 6.254 6.437 1.00 42.88 621 ILE A N 1
ATOM 4803 C CA . ILE A 1 621 ? 11.813 5.597 6.993 1.00 42.88 621 ILE A CA 1
ATOM 4804 C C . ILE A 1 621 ? 12.012 4.079 7.232 1.00 42.88 621 ILE A C 1
ATOM 4806 O O . ILE A 1 621 ? 11.621 3.603 8.307 1.00 42.88 621 ILE A O 1
ATOM 4810 N N . PRO A 1 622 ? 12.648 3.295 6.333 1.00 40.12 622 PRO A N 1
ATOM 4811 C CA . PRO A 1 622 ? 12.977 1.893 6.608 1.00 40.12 622 PRO A CA 1
ATOM 4812 C C . PRO A 1 622 ? 13.920 1.724 7.808 1.00 40.12 622 PRO A C 1
ATOM 4814 O O . PRO A 1 622 ? 13.716 0.825 8.626 1.00 40.12 622 PRO A O 1
ATOM 4817 N N . LEU A 1 623 ? 14.906 2.616 7.951 1.00 39.69 623 LEU A N 1
ATOM 4818 C CA . LEU A 1 623 ? 15.917 2.585 9.011 1.00 39.69 623 LEU A CA 1
ATOM 4819 C C . LEU A 1 623 ? 15.293 2.846 10.395 1.00 39.69 623 LEU A C 1
ATOM 4821 O O . LEU A 1 623 ? 15.492 2.066 11.328 1.00 39.69 623 LEU A O 1
ATOM 4825 N N . PHE A 1 624 ? 14.450 3.879 10.511 1.00 43.44 624 PHE A N 1
ATOM 4826 C CA . PHE A 1 624 ? 13.696 4.180 11.738 1.00 43.44 624 PHE A CA 1
ATOM 4827 C C . PHE A 1 624 ? 12.811 3.003 12.178 1.00 43.44 624 PHE A C 1
ATOM 4829 O O . PHE A 1 624 ? 12.816 2.618 13.351 1.00 43.44 624 PHE A O 1
ATOM 4836 N N . ASN A 1 625 ? 12.083 2.391 11.238 1.00 41.94 625 ASN A N 1
ATOM 4837 C CA . ASN A 1 625 ? 11.237 1.234 11.530 1.00 41.94 625 ASN A CA 1
ATOM 4838 C C . ASN A 1 625 ? 12.057 -0.009 11.919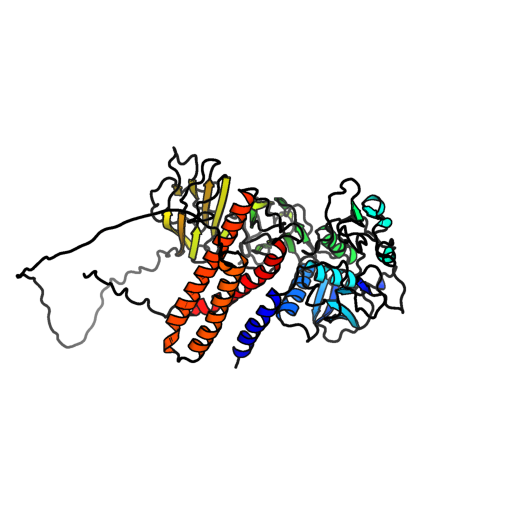 1.00 41.94 625 ASN A C 1
ATOM 4840 O O . ASN A 1 625 ? 11.643 -0.762 12.804 1.00 41.94 625 ASN A O 1
ATOM 4844 N N . LEU A 1 626 ? 13.234 -0.218 11.321 1.00 42.41 626 LEU A N 1
ATOM 4845 C CA . LEU A 1 626 ? 14.140 -1.312 11.680 1.00 42.41 626 LEU A CA 1
ATOM 4846 C C . LEU A 1 626 ? 14.662 -1.169 13.120 1.00 42.41 626 LEU A C 1
ATOM 4848 O O . LEU A 1 626 ? 14.633 -2.139 13.880 1.00 42.41 626 LEU A O 1
ATOM 4852 N N . ILE A 1 627 ? 15.079 0.038 13.517 1.00 41.41 627 ILE A N 1
ATOM 4853 C CA . ILE A 1 627 ? 15.590 0.343 14.865 1.00 41.41 627 ILE A CA 1
ATOM 4854 C C . ILE A 1 627 ? 14.492 0.162 15.929 1.00 41.41 627 ILE A C 1
ATOM 4856 O O . ILE A 1 627 ? 14.718 -0.481 16.961 1.00 41.41 627 ILE A O 1
ATOM 4860 N N . LEU A 1 628 ? 13.277 0.658 15.670 1.00 42.94 628 LEU A N 1
ATOM 4861 C CA . LEU A 1 628 ? 12.132 0.493 16.576 1.00 42.94 628 LEU A CA 1
ATOM 4862 C C . LEU A 1 628 ? 11.714 -0.981 16.718 1.00 42.94 628 LEU A C 1
ATOM 4864 O O . LEU A 1 628 ? 11.502 -1.463 17.832 1.00 42.94 628 LEU A O 1
ATOM 4868 N N . ASN A 1 629 ? 11.666 -1.736 15.618 1.00 42.16 629 ASN A N 1
ATOM 4869 C CA . ASN A 1 629 ? 11.298 -3.154 15.661 1.00 42.16 629 ASN A CA 1
ATOM 4870 C C . ASN A 1 629 ? 12.386 -4.048 16.285 1.00 42.16 629 ASN A C 1
ATOM 4872 O O . ASN A 1 629 ? 12.052 -5.064 16.893 1.00 42.16 629 ASN A O 1
ATOM 4876 N N . ARG A 1 630 ? 13.674 -3.680 16.194 1.00 39.19 630 ARG A N 1
ATOM 4877 C CA . ARG A 1 630 ? 14.788 -4.434 16.810 1.00 39.19 630 ARG A CA 1
ATOM 4878 C C . ARG A 1 630 ? 15.056 -4.097 18.280 1.00 39.19 630 ARG A C 1
ATOM 4880 O O . ARG A 1 630 ? 15.691 -4.899 18.959 1.00 39.19 630 ARG A O 1
ATOM 4887 N N . SER A 1 631 ? 14.559 -2.972 18.793 1.00 35.75 631 SER A N 1
ATOM 4888 C CA . SER A 1 631 ? 14.669 -2.608 20.219 1.00 35.75 631 SER A CA 1
ATOM 4889 C C . SER A 1 631 ? 13.526 -3.176 21.080 1.00 35.75 631 SER A C 1
ATOM 4891 O O . SER A 1 631 ? 13.744 -3.531 22.240 1.00 35.75 631 SER A O 1
ATOM 4893 N N . MET A 1 632 ? 12.335 -3.372 20.499 1.00 35.50 632 MET A N 1
ATOM 4894 C CA . MET A 1 632 ? 11.169 -4.006 21.145 1.00 35.50 632 MET A CA 1
ATOM 4895 C C . MET A 1 632 ? 11.444 -5.360 21.853 1.00 35.50 632 MET A C 1
ATOM 4897 O O . MET A 1 632 ? 10.901 -5.561 22.941 1.00 35.50 632 MET A O 1
ATOM 4901 N N . PRO A 1 633 ? 12.257 -6.301 21.322 1.00 35.91 633 PRO A N 1
ATOM 4902 C CA . PRO A 1 633 ? 12.528 -7.575 21.996 1.00 35.91 633 PRO A CA 1
ATOM 4903 C C . PRO A 1 633 ? 13.387 -7.423 23.256 1.00 35.91 633 PRO A C 1
ATOM 4905 O O . PRO A 1 633 ? 13.147 -8.122 24.236 1.00 35.91 633 PRO A O 1
ATOM 4908 N N . VAL A 1 634 ? 14.342 -6.485 23.259 1.00 35.72 634 VAL A N 1
ATOM 4909 C CA . VAL A 1 634 ? 15.179 -6.176 24.435 1.00 35.72 634 VAL A CA 1
ATOM 4910 C C . VAL A 1 634 ? 14.321 -5.545 25.536 1.00 35.72 634 VAL A C 1
ATOM 4912 O O . VAL A 1 634 ? 14.438 -5.901 26.706 1.00 35.72 634 VAL A O 1
ATOM 4915 N N . TYR A 1 635 ? 13.374 -4.683 25.151 1.00 34.03 635 TYR A N 1
ATOM 4916 C CA . TYR A 1 635 ? 12.405 -4.075 26.065 1.00 34.03 635 TYR A CA 1
ATOM 4917 C C . TYR A 1 635 ? 11.536 -5.115 26.802 1.00 34.03 635 TYR A C 1
ATOM 4919 O O . TYR A 1 635 ? 11.180 -4.912 27.959 1.00 34.03 635 TYR A O 1
ATOM 4927 N N . ARG A 1 636 ? 11.246 -6.278 26.193 1.00 34.56 636 ARG A N 1
ATOM 4928 C CA . ARG A 1 636 ? 10.481 -7.361 26.849 1.00 34.56 636 ARG A CA 1
ATOM 4929 C C . ARG A 1 636 ? 11.212 -8.050 28.008 1.00 34.56 636 ARG A C 1
ATOM 4931 O O . ARG A 1 636 ? 10.566 -8.789 28.743 1.00 34.56 636 ARG A O 1
ATOM 4938 N N . GLN A 1 637 ? 12.515 -7.830 28.188 1.00 36.34 637 GLN A N 1
ATOM 4939 C CA . GLN A 1 637 ? 13.285 -8.396 29.305 1.00 36.34 637 GLN A CA 1
ATOM 4940 C C . GLN A 1 637 ? 13.402 -7.441 30.510 1.00 36.34 637 GLN A C 1
ATOM 4942 O O . GLN A 1 637 ? 13.965 -7.820 31.532 1.00 36.34 637 GLN A O 1
ATOM 4947 N N . SER A 1 638 ? 12.869 -6.213 30.440 1.00 38.88 638 SER A N 1
ATOM 4948 C CA . SER A 1 638 ? 13.138 -5.177 31.452 1.00 38.88 638 SER A CA 1
ATOM 4949 C C . SER A 1 638 ? 12.304 -5.264 32.740 1.00 38.88 638 SER A C 1
ATOM 4951 O O . SER A 1 638 ? 12.406 -4.373 33.581 1.00 38.88 638 SER A O 1
ATOM 4953 N N . THR A 1 639 ? 11.482 -6.299 32.936 1.00 37.53 639 THR A N 1
ATOM 4954 C CA . THR A 1 639 ? 10.562 -6.435 34.089 1.00 37.53 639 THR A CA 1
ATOM 4955 C C . THR A 1 639 ? 11.252 -6.845 35.404 1.00 37.53 639 THR A C 1
ATOM 4957 O O . THR A 1 639 ? 10.609 -7.424 36.276 1.00 37.53 639 THR A O 1
ATOM 4960 N N . GLN A 1 640 ? 12.560 -6.592 35.541 1.00 38.31 640 GLN A N 1
ATOM 4961 C CA . GLN A 1 640 ? 13.376 -6.973 36.705 1.00 38.31 640 GLN A CA 1
ATOM 4962 C C . GLN A 1 640 ? 14.333 -5.874 37.223 1.00 38.31 640 GLN A C 1
ATOM 4964 O O . GLN A 1 640 ? 14.918 -6.062 38.285 1.00 38.31 640 GLN A O 1
ATOM 4969 N N . CYS A 1 641 ? 14.476 -4.717 36.555 1.00 38.69 641 CYS A N 1
ATOM 4970 C CA . CYS A 1 641 ? 15.179 -3.569 37.157 1.00 38.69 641 CYS A CA 1
ATOM 4971 C C . CYS A 1 641 ? 14.234 -2.848 38.145 1.00 38.69 641 CYS A C 1
ATOM 4973 O O . CYS A 1 641 ? 13.190 -2.359 37.701 1.00 38.69 641 CYS A O 1
ATOM 4975 N N . PRO A 1 642 ? 14.566 -2.718 39.445 1.00 34.16 642 PRO A N 1
ATOM 4976 C CA . PRO A 1 642 ? 13.824 -1.844 40.350 1.00 34.16 642 PRO A CA 1
ATOM 4977 C C . PRO A 1 642 ? 14.021 -0.368 39.968 1.00 34.16 642 PRO A C 1
ATOM 4979 O O . PRO A 1 642 ? 15.050 0.018 39.408 1.00 34.16 642 PRO A O 1
ATOM 4982 N N . LEU A 1 643 ? 13.036 0.474 40.288 1.00 33.75 643 LEU A N 1
ATOM 4983 C CA . LEU A 1 643 ? 13.187 1.926 40.180 1.00 33.75 643 LEU A CA 1
ATOM 4984 C C . LEU A 1 643 ? 14.148 2.421 41.277 1.00 33.75 643 LEU A C 1
ATOM 4986 O O . LEU A 1 643 ? 13.981 2.017 42.429 1.00 33.75 643 LEU A O 1
ATOM 4990 N N . PRO A 1 644 ? 15.125 3.293 40.968 1.00 30.98 644 PRO A N 1
ATOM 4991 C CA . PRO A 1 644 ? 15.942 3.916 42.000 1.00 30.98 644 PRO A CA 1
ATOM 4992 C C . PRO A 1 644 ? 15.082 4.862 42.844 1.00 30.98 644 PRO A C 1
ATOM 4994 O O . PRO A 1 644 ? 14.289 5.638 42.302 1.00 30.98 644 PRO A O 1
ATOM 4997 N N . GLU A 1 645 ? 15.257 4.819 44.164 1.00 28.31 645 GLU A N 1
ATOM 4998 C CA . GLU A 1 645 ? 14.603 5.757 45.075 1.00 28.31 645 GLU A CA 1
ATOM 4999 C C . GLU A 1 645 ? 14.982 7.201 44.722 1.00 28.31 645 GLU A C 1
ATOM 5001 O O . GLU A 1 645 ? 16.146 7.522 44.461 1.00 28.31 645 GLU A O 1
ATOM 5006 N N . THR A 1 646 ? 13.997 8.098 44.727 1.00 28.66 646 THR A N 1
ATOM 5007 C CA . THR A 1 646 ? 14.238 9.524 44.513 1.00 28.66 646 THR A CA 1
ATOM 5008 C C . THR A 1 646 ? 14.972 10.102 45.717 1.00 28.66 646 THR A C 1
ATOM 5010 O O . THR A 1 646 ? 14.344 10.452 46.717 1.00 28.66 646 THR A O 1
ATOM 5013 N N . THR A 1 647 ? 16.295 10.242 45.618 1.00 27.98 647 THR A N 1
ATOM 5014 C CA . T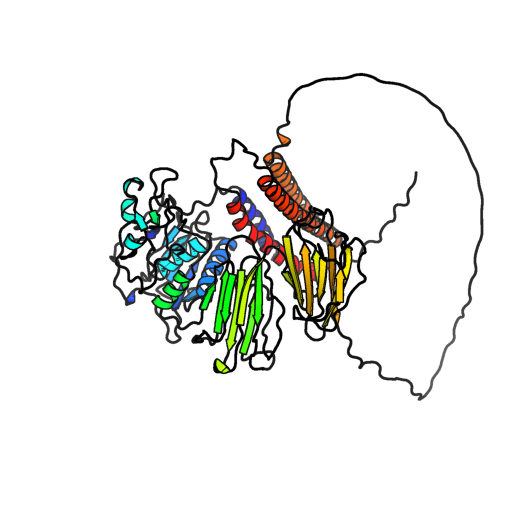HR A 1 647 ? 17.100 10.974 46.601 1.00 27.98 647 THR A CA 1
ATOM 5015 C C . THR A 1 647 ? 16.692 12.446 46.603 1.00 27.98 647 THR A C 1
ATOM 5017 O O . THR A 1 647 ? 17.160 13.267 45.813 1.00 27.98 647 THR A O 1
ATOM 5020 N N . THR A 1 648 ? 15.775 12.790 47.505 1.00 29.00 648 THR A N 1
ATOM 5021 C CA . THR A 1 648 ? 15.288 14.154 47.699 1.00 29.00 648 THR A CA 1
ATOM 5022 C C . THR A 1 648 ? 16.431 15.045 48.177 1.00 29.00 648 THR A C 1
ATOM 5024 O O . THR A 1 648 ? 16.756 15.065 49.365 1.00 29.00 648 THR A O 1
ATOM 5027 N N . ARG A 1 649 ? 17.029 15.817 47.263 1.00 27.19 649 ARG A N 1
ATOM 5028 C CA . ARG A 1 649 ? 17.876 16.958 47.630 1.00 27.19 649 ARG A CA 1
ATOM 5029 C C . ARG A 1 649 ? 16.993 18.033 48.265 1.00 27.19 649 ARG A C 1
ATOM 5031 O O . ARG A 1 649 ? 16.400 18.854 47.570 1.00 27.19 649 ARG A O 1
ATOM 5038 N N . SER A 1 650 ? 16.896 17.999 49.589 1.00 24.50 650 SER A N 1
ATOM 5039 C CA . SER A 1 650 ? 16.367 19.103 50.384 1.00 24.50 650 SER A CA 1
ATOM 5040 C C . SER A 1 650 ? 17.238 20.359 50.192 1.00 24.50 650 SER A C 1
ATOM 5042 O O . SER A 1 650 ? 18.457 20.240 50.034 1.00 24.50 650 SER A O 1
ATOM 5044 N N . PRO A 1 651 ? 16.644 21.566 50.165 1.00 37.62 651 PRO A N 1
ATOM 5045 C CA . PRO A 1 651 ? 17.380 22.790 49.870 1.00 37.62 651 PRO A CA 1
ATOM 5046 C C . PRO A 1 651 ? 18.083 23.363 51.110 1.00 37.62 651 PRO A C 1
ATOM 5048 O O . PRO A 1 651 ? 17.433 23.738 52.082 1.00 37.62 651 PRO A O 1
ATOM 5051 N N . THR A 1 652 ? 19.406 23.502 51.025 1.00 26.84 652 THR A N 1
ATOM 5052 C CA . THR A 1 652 ? 20.254 24.362 51.874 1.00 26.84 652 THR A CA 1
ATOM 5053 C C . THR A 1 652 ? 21.485 24.780 51.058 1.00 26.84 652 THR A C 1
ATOM 5055 O O . THR A 1 652 ? 22.037 23.927 50.362 1.00 26.84 652 THR A O 1
ATOM 5058 N N . ALA A 1 653 ? 21.972 26.021 51.114 1.00 31.38 653 ALA A N 1
ATOM 5059 C CA . ALA A 1 653 ? 21.483 27.206 51.833 1.00 31.38 653 ALA A CA 1
ATOM 5060 C C . ALA A 1 653 ? 21.711 28.469 50.984 1.00 31.38 653 ALA A C 1
ATOM 5062 O O . ALA A 1 653 ? 22.591 28.405 50.096 1.00 31.38 653 ALA A O 1
#

Secondary structure (DSSP, 8-state):
--SHHHHHHHHHGGGGGGPPP---SSSTTTT--S-EETTTEE--TT------GGGSPPBPTTS-EEEEEEE-TTS-HHHHHHHHHHHHHHHHTSSEEEEEPSS-SSEEEEE--SSEEB-SS--SSEEEEEE-TTTS-SHHHHHHHHHHHHTPPPGGG-TTGGGTEEE-GGGBPTT-GGGGPPP----TTPPP-TT-TTSPPTTTTBSSTT--SEEETT-TT------S---HHHHHHHHHHTT---EEEEE-SSEEEEESTT----TTSEEEEEEE-SSSPEEEEEEEEEEE---GGG-SEEEEEESSSSTTSPEEEEEE-EE-PPPPEE-SSSEEEEEEEESS-GGGSEEEEEEEEESSEEEE-SSEEEEE-TTTTT-PPSS-EEEEEEEPPTTEEEEEEEEEEE----GGG-SSEEEEESSSSTTSPEEEEE-SS-PPPPEE-SSSEEEEEEE--SSS--S-EEEEEEEEEE---S---------------------------------------------------------GGGSHHHHHHHHHHHHHHHHHHHHHHTTS-GGGHHHHHHHHHHHHHHHHHHHHHHHHHHHHHHHH----TT-SSS--THHHHHHHHHHHHHHHHHHHHHHTT-TTPPPPP--------

Radius of gyration: 32.32 Å; chains: 1; bounding box: 58×86×106 Å

InterPro domains:
  IPR000859 CUB domain [PF00431] (247-355)
  IPR000859 CUB domain [PF00431] (362-470)
  IPR000859 CUB domain [PS01180] (247-358)
  IPR000859 CUB domain [PS01180] (360-473)
  IPR000859 CUB domain [SM00042] (247-358)
  IPR000859 CUB domain [SM00042] (360-473)
  IPR000859 CUB domain [cd00041] (271-355)
  IPR000859 CUB domain [cd00041] (367-472)
  IPR001506 Peptidase M12A [PF01400] (67-243)
  IPR001506 Peptidase M12A [PR00480] (83-101)
  IPR001506 Peptidase M12A [PR00480] (136-154)
  IPR001506 Peptidase M12A [PR00480] (155-172)
  IPR001506 Peptidase M12A [PR00480] (191-206)
  IPR001506 Peptidase M12A [PR00480] (230-243)
  IPR001506 Peptidase M12A [PS51864] (47-245)
  IPR006026 Peptidase, metallopeptidase [SM00235] (53-196)
  IPR024079 Metallopeptidase, catalytic domain superfamily [G3DSA:3.40.390.10] (20-243)
  IPR035914 Spermadhesin, CUB domain superfamily [G3DSA:2.60.120.290] (244-361)
  IPR035914 Spermadhesin, CUB domain superfamily [G3DSA:2.60.120.290] (362-473)
  IPR035914 Spermadhesin, CUB domain superfamily [SSF49854] (241-357)

Sequence (653 aa):
MQLTKTLMLIVAEWTICLALPVQVNNNANSGISKPLVHGDIVINTGRSVKNCVDCFWPVSQNGMVLVPYVISSAYTDIYKYIITESMKQMELMSCVKFVQRSTEWDYISIESGSGCSSGVARQGGKQTISLSMSSCMATGSIQHELMHSLGFYHEQSRTDRDNYVEIRWQYITEGKQGNFIIENANNMSLPYDYASVMHYQNTAFTNTPGQATIVAKGNPSLQFGQSTGMSPLDVIKLNKLYNCNVCRTKLTNLSGSFSSDDVSFGQDGSCIWFIQTTGFKLVHLQLSDVKIPTSAGCSDSYIKVYNGNSKSSSVLLDKTCGDIIIPPLISIGNSMLIEFVSNQAPALSKFRAVYKTVSYGGTSVKSSGRVMSPEYRMGYPNNVDAEWSIIAPPQSKVHLQFFDFRLPDCSDCSCDSLTIIDGASTTSPILGKYCYINVPNSLTSSGNVMILKFHSDDSQTFEGGFYISYNFALTHDPLSTQDTNKHQGSSHHNTRPHIWHHLPQAPSSRKTVSKQMSAHGTELPQTDMHFLRRSPNDSAGGKIYSLCTSLTNLEGRVKALEAAGPETTCSALQTVHTHARQLTDLRLHVEDLDSRNRRHNISVRGLHESQGPENLWDALIPLFNLILNRSMPVYRQSTQCPLPETTTRSPTA

pLDDT: mean 71.97, std 28.01, range [20.86, 98.5]

Organism: Pelobates cultripes (NCBI:txid61616)

Foldseek 3Di:
DPCVVVVVVVVVVVVCVPQDFQDQDLPQCPDDPADDFQRAAGDDPPDDDDDDPVQAADQDPLLAGEAAEDEDPPDDVVLVVLLVVLQVLLVVLFSYDYHHDDPDQFHEYEDQDRGFHAHAGGPTGYGYTHQHPSHQSQSLSSQQRVNRNRHDDQLLQAPCCVVWKDFPPVFADPPNVSSNHHDPDDPVPDDRDQAASSYQWQCRRGPDPPHGRMATPPHRPDTGNDRNHGDQVSSVVSCSSSVTQAAGGEAADQKDKDKLVPDDHGSQQKHKYKFAYDDWFKKKKAKPPFAFDDDDLLPAWFKWKAQFSDPPGHTLGHGDHHRDQAAIAIHNTRIMMMMTGHPDDSVRGIMMMIMHTFHAEHEDADQKDKDKAPLAQNFHDAFHKYKYKYAYPFQKKKKKDWDFAAADDDPVPPAWWKWKAQDRDPPGDTPDIDHHGDTDDMDIHPTRMMMIITGHHRDDGDSGITMMMMGIGGDDDPPDPDDPPDDDDDDDDDDDDDDDDDDDDDDDDDDDDDDDDDDDDDDDDDDDDDDDDDDPCPDPVNVVVVVVVVVVVVVVVVVVLVPDDPVCPVVVVVVVVVVVVVVVVVVSVVVVVVVVCVVPVDPPPPPPPDDDPPSVVVVCVVVVVVVVVVVVVVVVVPPPDDDDDPPDPDDDD